Protein 1WU4 (pdb70)

Secondary structure (DSSP, 8-state):
--HHHH-----HHHHTT--HHHHHHHHHHHHHHHHSS----EEEETTTEEEE-BTTTTBEEHHHHHHHHHHHHHTT-HHHHHHHHHHIIIIIB--SSTTBTBB-SEE-TTS-BS-S---HHHHHHHHHHHHHHHHHH---SSTT--HHHHHHHHHHHHHHTTSSSS---SB-TTT-PBPSSTT-SEE-GGG--HHHHHHHHHHS-GGGHHHHHHHHHHHHHHHHHHS-TTT----SSEETTSSB--TTS-SSBSGGGHHHHHHHHHHHHHH---HHHHHHHHHHHHHHTT--GGG-EEE-TTSPEEEEEPS-HHHHHHHHHHGGGG-TT-TTHHHHHHHHHTSPPP-STTHHHHHHHHHHHHHHHTT-------

InterPro domains:
  IPR002037 Glycoside hydrolase, family 8 [PF01270] (62-371)
  IPR002037 Glycoside hydrolase, family 8 [PR00735] (67-80)
  IPR002037 Glycoside hydrolase, family 8 [PR00735] (126-144)
  IPR002037 Glycoside hydrolase, family 8 [PR00735] (195-212)
  IPR002037 Glycoside hydrolase, family 8 [PR00735] (238-249)
  IPR002037 Glycoside hydrolase, family 8 [PR00735] (359-373)
  IPR008928 Six-hairpin glycosidase superfamily [SSF48208] (8-380)
  IPR012341 Six-hairpin glycosidase-like superfamily [G3DSA:1.50.10.10] (1-374)

B-factor: mean 16.23, std 8.78, range [7.13, 57.2]

Structure (mmCIF, N/CA/C/O backbone):
data_1WU4
#
_entry.id   1WU4
#
_cell.length_a   52.689
_cell.length_b   86.018
_cell.length_c   87.920
_cell.angle_alpha   90.00
_cell.angle_beta   90.00
_cell.angle_gamma   90.00
#
_symmetry.space_group_name_H-M   'P 21 21 21'
#
loop_
_entity.id
_entity.type
_entity.pdbx_description
1 polymer 'xylanase Y'
2 non-polymer 'NICKEL (II) ION'
3 non-polymer GLYCEROL
4 water water
#
loop_
_atom_site.group_PDB
_atom_site.id
_atom_site.type_symbol
_atom_site.label_atom_id
_atom_site.label_alt_id
_atom_site.label_comp_id
_atom_site.label_asym_id
_atom_site.label_entity_id
_atom_site.label_seq_id
_atom_site.pdbx_PDB_ins_code
_atom_site.Cartn_x
_atom_site.Cartn_y
_atom_site.Cartn_z
_atom_site.occupancy
_atom_site.B_iso_or_equiv
_atom_site.auth_seq_id
_atom_site.auth_comp_id
_atom_site.auth_asym_id
_atom_site.auth_atom_id
_atom_site.pdbx_PDB_model_num
ATOM 1 N N . GLU A 1 6 ? 21.133 61.426 32.387 1.00 33.09 6 GLU A N 1
ATOM 2 C CA . GLU A 1 6 ? 22.049 62.539 32.015 1.00 29.93 6 GLU A CA 1
ATOM 3 C C . GLU A 1 6 ? 23.506 62.090 32.088 1.00 27.45 6 GLU A C 1
ATOM 4 O O . GLU A 1 6 ? 23.865 61.234 32.897 1.00 27.00 6 GLU A O 1
ATOM 10 N N . GLY A 1 7 ? 24.340 62.678 31.237 1.00 22.90 7 GLY A N 1
ATOM 11 C CA . GLY A 1 7 ? 25.745 62.313 31.197 1.00 14.88 7 GLY A CA 1
ATOM 12 C C . GLY A 1 7 ? 26.600 62.801 32.351 1.00 14.72 7 GLY A C 1
ATOM 13 O O . GLY A 1 7 ? 26.207 63.687 33.113 1.00 14.29 7 GLY A O 1
ATOM 14 N N . ALA A 1 8 ? 27.788 62.213 32.469 1.00 12.72 8 ALA A N 1
ATOM 15 C CA . ALA A 1 8 ? 28.737 62.565 33.518 1.00 12.56 8 ALA A CA 1
ATOM 16 C C . ALA A 1 8 ? 29.176 64.024 33.424 1.00 11.50 8 ALA A C 1
ATOM 17 O O . ALA A 1 8 ? 29.592 64.617 34.417 1.00 12.01 8 ALA A O 1
ATOM 19 N N . PHE A 1 9 ? 29.097 64.599 32.228 1.00 11.38 9 PHE A N 1
ATOM 20 C CA . PHE A 1 9 ? 29.468 65.997 32.035 1.00 11.12 9 PHE A CA 1
ATOM 21 C C . PHE A 1 9 ? 28.640 66.863 32.984 1.00 12.13 9 PHE A C 1
ATOM 22 O O . PHE A 1 9 ? 29.114 67.877 33.499 1.00 14.29 9 PHE A O 1
ATOM 30 N N . TYR A 1 10 ? 27.398 66.443 33.209 1.00 13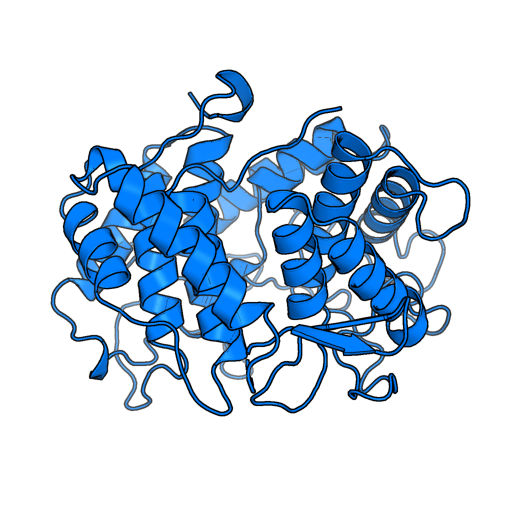.28 10 TYR A N 1
ATOM 31 C CA . TYR A 1 10 ? 26.468 67.170 34.070 1.00 15.64 10 TYR A CA 1
ATOM 32 C C . TYR A 1 10 ? 26.494 66.723 35.531 1.00 16.29 10 TYR A C 1
ATOM 33 O O . TYR A 1 10 ? 26.568 67.551 36.437 1.00 20.04 10 TYR A O 1
ATOM 42 N N . THR A 1 11 ? 26.433 65.414 35.754 1.00 14.36 11 THR A N 1
ATOM 43 C CA . THR A 1 11 ? 26.419 64.860 37.108 1.00 15.72 11 THR A CA 1
ATOM 44 C C . THR A 1 11 ? 27.787 64.805 37.777 1.00 17.57 11 THR A C 1
ATOM 45 O O . THR A 1 11 ? 27.884 64.797 39.005 1.00 20.01 11 THR A O 1
ATOM 49 N N . ARG A 1 12 ? 28.835 64.755 36.963 1.00 16.72 12 ARG A N 1
ATOM 50 C CA . ARG A 1 12 ? 30.204 64.671 37.455 1.00 15.79 12 ARG A CA 1
ATOM 51 C C . ARG A 1 12 ? 30.445 63.330 38.149 1.00 18.16 12 ARG A C 1
ATOM 52 O O . ARG A 1 12 ? 31.393 63.174 38.919 1.00 19.44 12 ARG A O 1
ATOM 60 N N . GLU A 1 13 ? 29.568 62.369 37.869 1.00 16.04 13 GLU A N 1
ATOM 61 C CA . GLU A 1 13 ? 29.678 61.018 38.410 1.00 16.16 13 GLU A CA 1
ATOM 62 C C . GLU A 1 13 ? 29.768 60.061 37.223 1.00 16.77 13 GLU A C 1
ATOM 63 O O . GLU A 1 13 ? 28.931 60.096 36.318 1.00 20.08 13 GLU A O 1
ATOM 69 N N . TYR A 1 14 ? 30.791 59.213 37.229 1.00 12.56 14 TYR A N 1
ATOM 70 C CA . TYR A 1 14 ? 31.018 58.273 36.139 1.00 11.66 14 TYR A CA 1
ATOM 71 C C . TYR A 1 14 ? 30.589 56.863 36.495 1.00 13.93 14 TYR A C 1
ATOM 72 O O . TYR A 1 14 ? 30.894 56.358 37.573 1.00 16.37 14 TYR A O 1
ATOM 81 N N . ARG A 1 15 ? 29.881 56.225 35.572 1.00 12.19 15 ARG A N 1
ATOM 82 C CA . ARG A 1 15 ? 29.392 54.876 35.796 1.00 13.48 15 ARG A CA 1
ATOM 83 C C . ARG A 1 15 ? 30.508 53.843 35.791 1.00 14.33 15 ARG A C 1
ATOM 84 O O . ARG A 1 15 ? 31.346 53.822 34.890 1.00 14.50 15 ARG A O 1
ATOM 92 N N . ASN A 1 16 ? 30.519 53.000 36.817 1.00 12.24 16 ASN A N 1
ATOM 93 C CA . ASN A 1 16 ? 31.487 51.917 36.922 1.00 11.44 16 ASN A CA 1
ATOM 94 C C . ASN A 1 16 ? 30.651 50.720 36.485 1.00 11.54 16 ASN A C 1
ATOM 95 O O . ASN A 1 16 ? 30.021 50.050 37.311 1.00 13.01 16 ASN A O 1
ATOM 100 N N . LEU A 1 17 ? 30.625 50.466 35.183 1.00 11.51 17 LEU A N 1
ATOM 101 C CA . LEU A 1 17 ? 29.820 49.378 34.659 1.00 11.80 17 LEU A CA 1
ATOM 102 C C . LEU A 1 17 ? 30.290 48.016 35.145 1.00 10.72 17 LEU A C 1
ATOM 103 O O . LEU A 1 17 ? 29.476 47.120 35.342 1.00 12.51 17 LEU A O 1
ATOM 108 N N . PHE A 1 18 ? 31.596 47.846 35.340 1.00 10.07 18 PHE A N 1
ATOM 109 C CA . PHE A 1 18 ? 32.091 46.569 35.847 1.00 9.98 18 PHE A CA 1
ATOM 110 C C . PHE A 1 18 ? 31.411 46.287 37.188 1.00 12.18 18 PHE A C 1
ATOM 111 O O . PHE A 1 18 ? 30.926 45.181 37.437 1.00 11.89 18 PHE A O 1
ATOM 119 N N . LYS A 1 19 ? 31.392 47.294 38.055 1.00 11.92 19 LYS A N 1
ATOM 120 C CA . LYS A 1 19 ? 30.797 47.151 39.379 1.00 11.94 19 LYS A CA 1
ATOM 121 C C . LYS A 1 19 ? 29.301 46.877 39.299 1.00 13.77 19 LYS A C 1
ATOM 122 O O . LYS A 1 19 ? 28.779 46.020 40.015 1.00 14.27 19 LYS A O 1
ATOM 128 N N . GLU A 1 20 ? 28.611 47.602 38.426 1.00 13.14 20 GLU A N 1
ATOM 129 C CA . GLU A 1 20 ? 27.177 47.416 38.276 1.00 13.70 20 GLU A CA 1
ATOM 130 C C . GLU A 1 20 ? 26.855 46.022 37.746 1.00 16.06 20 GLU A C 1
ATOM 131 O O . GLU A 1 20 ? 25.762 45.499 37.981 1.00 18.39 20 GLU A O 1
ATOM 137 N N . PHE A 1 21 ? 27.811 45.413 37.050 1.00 12.25 21 PHE A N 1
ATOM 138 C CA . PHE A 1 21 ? 27.622 44.074 36.507 1.00 13.12 21 PHE A CA 1
ATOM 139 C C . PHE A 1 21 ? 28.135 42.957 37.420 1.00 13.58 21 PHE A C 1
ATOM 140 O O . PHE A 1 21 ? 28.276 41.812 36.988 1.00 18.16 21 PHE A O 1
ATOM 148 N N . GLY A 1 22 ? 28.433 43.289 38.673 1.00 13.83 22 GLY A N 1
ATOM 149 C CA . GLY A 1 22 ? 28.861 42.263 39.610 1.00 13.24 22 GLY A CA 1
ATOM 150 C C . GLY A 1 22 ? 30.312 42.133 40.031 1.00 16.19 22 GLY A C 1
ATOM 151 O O . GLY A 1 22 ? 30.605 41.405 40.979 1.00 17.43 22 GLY A O 1
ATOM 152 N N . TYR A 1 23 ? 31.225 42.811 39.346 1.00 13.21 23 TYR A N 1
ATOM 153 C CA . TYR A 1 23 ? 32.639 42.734 39.703 1.00 11.98 23 TYR A CA 1
ATOM 154 C C . TYR A 1 23 ? 32.903 43.565 40.957 1.00 12.23 23 TYR A C 1
ATOM 155 O O . TYR A 1 23 ? 32.306 44.624 41.144 1.00 13.91 23 TYR A O 1
ATOM 164 N N . SER A 1 24 ? 33.787 43.082 41.826 1.00 12.24 24 SER A N 1
ATOM 165 C CA . SER A 1 24 ? 34.079 43.802 43.064 1.00 12.37 24 SER A CA 1
ATOM 166 C C . SER A 1 24 ? 34.991 45.002 42.838 1.00 14.76 24 SER A C 1
ATOM 167 O O . SER A 1 24 ? 35.829 44.997 41.934 1.00 12.35 24 SER A O 1
ATOM 170 N N . GLU A 1 25 ? 34.827 46.027 43.668 1.00 16.52 25 GLU A N 1
ATOM 171 C CA . GLU 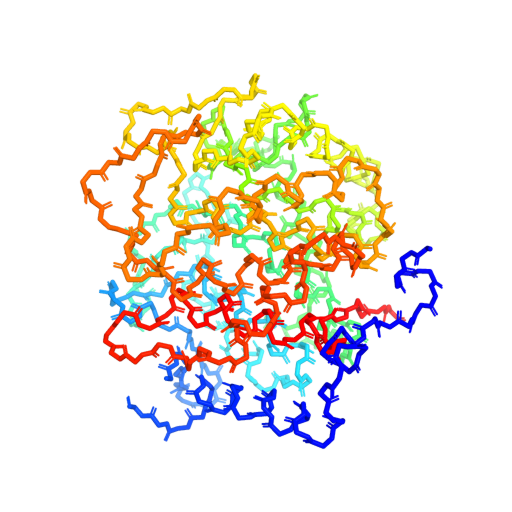A 1 25 ? 35.636 47.234 43.556 1.00 15.17 25 GLU A CA 1
ATOM 172 C C . GLU A 1 25 ? 37.123 46.910 43.635 1.00 13.39 25 GLU A C 1
ATOM 173 O O . GLU A 1 25 ? 37.926 47.456 42.880 1.00 13.43 25 GLU A O 1
ATOM 179 N N . ALA A 1 26 ? 37.486 46.022 44.555 1.00 12.01 26 ALA A N 1
ATOM 180 C CA . ALA A 1 26 ? 38.882 45.641 44.737 1.00 10.23 26 ALA A CA 1
ATOM 181 C C . ALA A 1 26 ? 39.479 45.005 43.485 1.00 11.84 26 ALA A C 1
ATOM 182 O O . ALA A 1 26 ? 40.580 45.367 43.063 1.00 13.32 26 ALA A O 1
ATOM 184 N N . GLU A 1 27 ? 38.762 44.057 42.891 1.00 11.51 27 GLU A N 1
ATOM 185 C CA . GLU A 1 27 ? 39.264 43.397 41.694 1.00 10.79 27 GLU A CA 1
ATOM 186 C C . GLU A 1 27 ? 39.305 44.339 40.494 1.00 11.18 27 GLU A C 1
ATOM 187 O O . GLU A 1 27 ? 40.183 44.222 39.639 1.00 11.18 27 GLU A O 1
ATOM 193 N N . ILE A 1 28 ? 38.363 45.277 40.433 1.00 9.73 28 ILE A N 1
ATOM 194 C CA . ILE A 1 28 ? 38.335 46.247 39.344 1.00 10.63 28 ILE A CA 1
ATOM 195 C C . ILE A 1 28 ? 39.559 47.156 39.473 1.00 10.17 28 ILE A C 1
ATOM 196 O O . ILE A 1 28 ? 40.271 47.390 38.495 1.00 10.93 28 ILE A O 1
ATOM 201 N N . GLN A 1 29 ? 39.804 47.662 40.679 1.00 10.79 29 GLN A N 1
ATOM 202 C CA . GLN A 1 29 ? 40.957 48.530 40.913 1.00 12.14 29 GLN A CA 1
ATOM 203 C C . GLN A 1 29 ? 42.241 47.811 40.516 1.00 12.79 29 GLN A C 1
ATOM 204 O O . GLN A 1 29 ? 43.106 48.376 39.849 1.00 12.50 29 GLN A O 1
ATOM 210 N N . GLU A 1 30 ? 42.357 46.558 40.935 1.00 10.54 30 GLU A N 1
ATOM 211 C CA . GLU A 1 30 ? 43.533 45.753 40.638 1.00 10.34 30 GLU A CA 1
ATOM 212 C C . GLU A 1 30 ? 43.717 45.526 39.138 1.00 11.75 30 GLU A C 1
ATOM 213 O O . GLU A 1 30 ? 44.825 45.634 38.614 1.00 11.43 30 GLU A O 1
ATOM 219 N N . ARG A 1 31 ? 42.622 45.218 38.452 1.00 10.26 31 ARG A N 1
ATOM 220 C CA . ARG A 1 31 ? 42.662 44.950 37.023 1.00 10.17 31 ARG A CA 1
ATOM 221 C C . ARG A 1 31 ? 43.046 46.185 36.209 1.00 11.06 31 ARG A C 1
ATOM 222 O O . ARG A 1 31 ? 43.822 46.090 35.257 1.00 11.52 31 ARG A O 1
ATOM 230 N N . VAL A 1 32 ? 42.504 47.340 36.581 1.00 10.39 32 VAL A N 1
ATOM 231 C CA . VAL A 1 32 ? 42.823 48.576 35.875 1.00 10.39 32 VAL A CA 1
ATOM 232 C C . VAL A 1 32 ? 44.309 48.890 36.046 1.00 11.65 32 VAL A C 1
ATOM 233 O O . VAL A 1 32 ? 45.005 49.190 35.075 1.00 11.23 32 VAL A O 1
ATOM 237 N N . LYS A 1 33 ? 44.796 48.813 37.281 1.00 11.40 33 LYS A N 1
ATOM 238 C CA . LYS A 1 33 ? 46.201 49.091 37.551 1.00 10.10 33 LYS A CA 1
ATOM 239 C C . LYS A 1 33 ? 47.106 48.109 36.815 1.00 11.87 33 LYS A C 1
ATOM 240 O O . LYS A 1 33 ? 48.110 48.507 36.222 1.00 12.16 33 LYS A O 1
ATOM 246 N N . ASP A 1 34 ? 46.754 46.826 36.849 1.00 11.03 34 ASP A N 1
ATOM 247 C CA . ASP A 1 34 ? 47.560 45.815 36.176 1.00 11.21 34 ASP A CA 1
ATOM 248 C C . ASP A 1 34 ? 47.631 46.066 34.672 1.00 10.94 34 ASP A C 1
ATOM 249 O O . ASP A 1 34 ? 48.685 45.897 34.059 1.00 11.59 34 ASP A O 1
ATOM 254 N N . THR A 1 35 ? 46.513 46.471 34.079 1.00 10.21 35 THR A N 1
ATOM 255 C CA . THR A 1 35 ? 46.486 46.752 32.648 1.00 10.51 35 THR A CA 1
ATOM 256 C C . THR A 1 35 ? 47.444 47.901 32.343 1.00 11.68 35 THR A C 1
ATOM 257 O O . THR A 1 35 ? 48.249 47.821 31.415 1.00 11.50 35 THR A O 1
ATOM 261 N N . TRP A 1 36 ? 47.357 48.965 33.136 1.00 10.25 36 TRP A N 1
ATOM 262 C CA . TRP A 1 36 ? 48.232 50.117 32.964 1.00 10.84 36 TRP A CA 1
ATOM 263 C C . TRP A 1 36 ? 49.698 49.711 33.085 1.00 11.16 36 TRP A C 1
ATOM 264 O O . TRP A 1 36 ? 50.519 50.077 32.241 1.00 11.89 36 TRP A O 1
ATOM 275 N N . GLU A 1 37 ? 50.023 48.953 34.129 1.00 11.80 37 GLU A N 1
ATOM 276 C CA . GLU A 1 37 ? 51.399 48.516 34.355 1.00 11.71 37 GLU A CA 1
ATOM 277 C C . GLU A 1 37 ? 51.962 47.650 33.234 1.00 11.42 37 GLU A C 1
ATOM 278 O O . GLU A 1 37 ? 53.140 47.757 32.894 1.00 15.03 37 GLU A O 1
ATOM 284 N N . GLN A 1 38 ? 51.136 46.786 32.660 1.00 11.21 38 GLN A N 1
ATOM 285 C CA . GLN A 1 38 ? 51.615 45.939 31.578 1.00 12.52 38 GLN A CA 1
ATOM 286 C C . GLN A 1 38 ? 52.001 46.770 30.359 1.00 14.91 38 GLN A C 1
ATOM 287 O O . GLN A 1 38 ? 52.950 46.438 29.650 1.00 17.25 38 GLN A O 1
ATOM 293 N N . LEU A 1 39 ? 51.273 47.860 30.132 1.00 11.01 39 LEU A N 1
ATOM 294 C CA . LEU A 1 39 ? 51.519 48.727 28.986 1.00 11.36 39 LEU A CA 1
ATOM 295 C C . LEU A 1 39 ? 52.564 49.813 29.202 1.00 12.48 39 LEU A C 1
ATOM 296 O O . LEU A 1 39 ? 53.330 50.131 28.292 1.00 13.05 39 LEU A O 1
ATOM 301 N N . PHE A 1 40 ? 52.597 50.378 30.404 1.00 11.42 40 PHE A N 1
ATOM 302 C CA . PHE A 1 40 ? 53.521 51.465 30.712 1.00 11.16 40 PHE A CA 1
ATOM 303 C C . PHE A 1 40 ? 54.659 51.116 31.664 1.00 16.29 40 PHE A C 1
ATOM 304 O O . PHE A 1 40 ? 55.500 51.964 31.961 1.00 20.08 40 PHE A O 1
ATOM 312 N N . GLY A 1 41 ? 54.688 49.874 32.138 1.00 15.25 41 GLY A N 1
ATOM 313 C CA . GLY A 1 41 ? 55.745 49.455 33.045 1.00 19.91 41 GLY A CA 1
ATOM 314 C C . GLY A 1 41 ? 56.995 49.041 32.290 1.00 27.03 41 GLY A C 1
ATOM 315 O O . GLY A 1 41 ? 57.016 49.069 31.062 1.00 29.82 41 GLY A O 1
ATOM 316 N N . ASP A 1 42 ? 58.037 48.647 33.013 1.00 30.54 42 ASP A N 1
ATOM 317 C CA . ASP A 1 42 ? 59.280 48.241 32.371 1.00 34.69 42 ASP A CA 1
ATOM 318 C C . ASP A 1 42 ? 59.341 46.735 32.167 1.00 36.06 42 ASP A C 1
ATOM 319 O O . ASP A 1 42 ? 60.109 46.039 32.833 1.00 39.14 42 ASP A O 1
ATOM 324 N N . ASN A 1 43 ? 58.526 46.235 31.246 1.00 37.49 43 ASN A N 1
ATOM 325 C CA . ASN A 1 43 ? 58.500 44.810 30.955 1.00 36.73 43 ASN A CA 1
ATOM 326 C C . ASN A 1 43 ? 58.348 44.523 29.463 1.00 37.71 43 ASN A C 1
ATOM 327 O O . ASN A 1 43 ? 57.242 44.559 28.924 1.00 39.49 43 ASN A O 1
ATOM 332 N N . PRO A 1 44 ? 59.462 44.220 28.781 1.00 38.46 44 PRO A N 1
ATOM 333 C CA . PRO A 1 44 ? 59.460 43.919 27.349 1.00 35.66 44 PRO A CA 1
ATOM 334 C C . PRO A 1 44 ? 58.807 42.575 27.067 1.00 35.50 44 PRO A C 1
ATOM 335 O O . PRO A 1 44 ? 58.088 42.471 26.055 1.00 41.67 44 PRO A O 1
ATOM 339 N N . LYS A 1 47 ? 53.815 45.642 26.795 1.00 13.98 47 LYS A N 1
ATOM 340 C CA . LYS A 1 47 ? 54.441 46.986 27.013 1.00 24.52 47 LYS A CA 1
ATOM 341 C C . LYS A 1 47 ? 54.533 47.743 25.694 1.00 26.07 47 LYS A C 1
ATOM 342 O O . LYS A 1 47 ? 55.095 47.239 24.722 1.00 28.67 47 LYS A O 1
ATOM 348 N N . ILE A 1 48 ? 53.994 48.958 25.672 1.00 19.69 48 ILE A N 1
ATOM 349 C CA . ILE A 1 48 ? 54.003 49.766 24.459 1.00 17.85 48 ILE A CA 1
ATOM 350 C C . ILE A 1 48 ? 54.624 51.151 24.645 1.00 16.43 48 ILE A C 1
ATOM 351 O O . ILE A 1 48 ? 54.832 51.874 23.672 1.00 14.89 48 ILE A O 1
ATOM 356 N N . TYR A 1 49 ? 54.912 51.521 25.889 1.00 14.98 49 TYR A N 1
ATOM 357 C CA . TYR A 1 49 ? 55.507 52.820 26.191 1.00 14.50 49 TYR A CA 1
ATOM 358 C C . TYR A 1 49 ? 56.996 52.673 26.481 1.00 17.12 49 TYR A C 1
ATOM 359 O O . TYR A 1 49 ? 57.398 51.841 27.294 1.00 18.37 49 TYR A O 1
ATOM 368 N N . TYR A 1 50 ? 57.806 53.496 25.822 1.00 15.63 50 TYR A N 1
ATOM 369 C CA . TYR A 1 50 ? 59.256 53.460 25.992 1.00 16.32 50 TYR A CA 1
ATOM 370 C C . TYR A 1 50 ? 59.808 54.813 26.417 1.00 19.03 50 TYR A C 1
ATOM 371 O O . TYR A 1 50 ? 59.504 55.845 25.817 1.00 17.56 50 TYR A O 1
ATOM 380 N N . GLU A 1 51 ? 60.628 54.798 27.459 1.00 20.02 51 GLU A N 1
ATOM 381 C CA . GLU A 1 51 ? 61.223 56.017 27.979 1.00 23.29 51 GLU A CA 1
ATOM 382 C C . GLU A 1 51 ? 62.612 56.234 27.385 1.00 24.91 51 GLU A C 1
ATOM 383 O O . GLU A 1 51 ? 63.401 55.296 27.267 1.00 27.53 51 GLU A O 1
ATOM 389 N N . VAL A 1 52 ? 62.898 57.475 27.005 1.00 26.11 52 VAL A N 1
ATOM 390 C CA . VAL A 1 52 ? 64.189 57.827 26.425 1.00 27.27 52 VAL A CA 1
ATOM 391 C C . VAL A 1 52 ? 64.785 58.998 27.198 1.00 27.43 52 VAL A C 1
ATOM 392 O O . VAL A 1 52 ? 64.168 60.057 27.307 1.00 27.03 52 VAL A O 1
ATOM 396 N N . GLY A 1 53 ? 65.985 58.806 27.735 1.00 27.31 53 GLY A N 1
ATOM 397 C CA . GLY A 1 53 ? 66.619 59.865 28.497 1.00 28.78 53 GLY A CA 1
ATOM 398 C C . GLY A 1 53 ? 65.777 60.225 29.706 1.00 28.34 53 GLY A C 1
ATOM 399 O O . GLY A 1 53 ? 65.101 59.367 30.273 1.00 27.78 53 GLY A O 1
ATOM 400 N N . ASP A 1 54 ? 65.805 61.493 30.102 1.00 28.87 54 ASP A N 1
ATOM 401 C CA . ASP A 1 54 ? 65.030 61.935 31.255 1.00 30.18 54 ASP A CA 1
ATOM 402 C C . ASP A 1 54 ? 63.891 62.890 30.922 1.00 27.33 54 ASP A C 1
ATOM 403 O O . ASP A 1 54 ? 63.254 63.429 31.825 1.00 27.28 54 ASP A O 1
ATOM 408 N N . ASP A 1 55 ? 63.626 63.099 29.636 1.00 22.99 55 ASP A N 1
ATOM 409 C CA . ASP A 1 55 ? 62.550 64.002 29.243 1.00 22.70 55 ASP A CA 1
ATOM 410 C C . ASP A 1 55 ? 61.820 63.583 27.971 1.00 17.47 55 ASP A C 1
ATOM 411 O O . ASP A 1 55 ? 61.004 64.338 27.445 1.00 18.82 55 ASP A O 1
ATOM 416 N N . LEU A 1 56 ? 62.109 62.384 27.478 1.00 15.21 56 LEU A N 1
ATOM 417 C CA . LEU A 1 56 ? 61.462 61.893 26.267 1.00 15.86 56 LEU A CA 1
ATOM 418 C C . LEU A 1 56 ? 60.819 60.529 26.474 1.00 17.24 56 LEU A C 1
ATOM 419 O O . LEU A 1 56 ? 61.138 59.814 27.425 1.00 15.50 56 LEU A O 1
ATOM 424 N N . GLY A 1 57 ? 59.908 60.181 25.571 1.00 14.87 57 GLY A N 1
ATOM 425 C CA . GLY A 1 57 ? 59.222 58.907 25.644 1.00 14.41 57 GLY A CA 1
ATOM 426 C C . GLY A 1 57 ? 58.262 58.774 24.480 1.00 12.52 57 GLY A C 1
ATOM 427 O O . GLY A 1 57 ? 57.881 59.776 23.873 1.00 13.57 57 GLY A O 1
ATOM 428 N N . TYR A 1 58 ? 57.873 57.547 24.155 1.00 12.80 58 TYR A N 1
ATOM 429 C CA . TYR A 1 58 ? 56.953 57.335 23.049 1.00 12.86 58 TYR A CA 1
ATOM 430 C C . TYR A 1 58 ? 56.234 56.002 23.127 1.00 12.49 58 TYR A C 1
ATOM 431 O O . TYR A 1 58 ? 56.646 55.100 23.857 1.00 14.28 58 TYR A O 1
ATOM 440 N N . LEU A 1 59 ? 55.129 55.898 22.397 1.00 12.63 59 LEU A N 1
ATOM 441 C CA . LEU A 1 59 ? 54.397 54.646 22.323 1.00 11.60 59 LEU A CA 1
ATOM 442 C C . LEU A 1 59 ? 54.803 54.070 20.984 1.00 13.48 59 LEU A C 1
ATOM 443 O O . LEU A 1 59 ? 54.752 54.752 19.958 1.00 13.56 59 LEU A O 1
ATOM 448 N N . LEU A 1 60 ? 55.229 52.817 20.997 1.00 12.46 60 LEU A N 1
ATOM 449 C CA . LEU A 1 60 ? 55.679 52.168 19.782 1.00 13.55 60 LEU A CA 1
ATOM 450 C C . LEU A 1 60 ? 54.632 51.265 19.163 1.00 15.78 60 LEU A C 1
ATOM 451 O O . LEU A 1 60 ? 54.038 50.432 19.851 1.00 15.95 60 LEU A O 1
ATOM 456 N N . ASP A 1 61 ? 54.382 51.447 17.869 1.00 16.10 61 ASP A N 1
ATOM 457 C CA . ASP A 1 61 ? 53.458 50.565 17.180 1.00 17.92 61 ASP A CA 1
ATOM 458 C C . ASP A 1 61 ? 54.375 49.367 17.005 1.00 15.47 61 ASP A C 1
ATOM 459 O O . ASP A 1 61 ? 55.125 49.276 16.031 1.00 18.57 61 ASP A O 1
ATOM 464 N N . THR A 1 62 ? 54.339 48.473 17.983 1.00 18.37 62 THR A N 1
ATOM 465 C CA . THR A 1 62 ? 55.186 47.290 17.991 1.00 17.54 62 THR A CA 1
ATOM 466 C C . THR A 1 62 ? 55.168 46.476 16.701 1.00 20.49 62 THR A C 1
ATOM 467 O O . THR A 1 62 ? 56.176 45.876 16.326 1.00 20.67 62 THR A O 1
ATOM 471 N N . GLY A 1 63 ? 54.030 46.462 16.016 1.00 16.98 63 GLY A N 1
ATOM 472 C CA . GLY A 1 63 ? 53.925 45.695 14.788 1.00 20.24 63 GLY A CA 1
ATOM 473 C C . GLY A 1 63 ? 54.548 46.329 13.558 1.00 21.90 63 GLY A C 1
ATOM 474 O O . GLY A 1 63 ? 55.151 45.637 12.738 1.00 23.46 63 GLY A O 1
ATOM 475 N N . ASN A 1 64 ? 54.406 47.643 13.423 1.00 19.49 64 ASN A N 1
ATOM 476 C CA . ASN A 1 64 ? 54.950 48.351 12.270 1.00 22.19 64 ASN A CA 1
ATOM 477 C C . ASN A 1 64 ? 56.304 48.998 12.548 1.00 19.31 64 ASN A C 1
ATOM 478 O O . ASN A 1 64 ? 56.885 49.642 11.674 1.00 21.15 64 ASN A O 1
ATOM 483 N N . LEU A 1 65 ? 56.799 48.817 13.768 1.00 19.08 65 LEU A N 1
ATOM 484 C CA . LEU A 1 65 ? 58.085 49.368 14.176 1.00 17.78 65 LEU A CA 1
ATOM 485 C C . LEU A 1 65 ? 58.212 50.868 13.928 1.00 20.29 65 LEU A C 1
ATOM 486 O O . LEU A 1 65 ? 59.238 51.346 13.445 1.00 19.28 65 LEU A O 1
ATOM 491 N N . ASP A 1 66 ? 57.159 51.607 14.254 1.00 15.47 66 ASP A N 1
ATOM 492 C CA . ASP A 1 66 ? 57.179 53.051 14.094 1.00 13.61 66 ASP A CA 1
ATOM 493 C C . ASP A 1 66 ? 56.382 53.715 15.211 1.00 14.11 66 ASP A C 1
ATOM 494 O O . ASP A 1 66 ? 55.753 53.038 16.030 1.00 15.11 66 ASP A O 1
ATOM 499 N N . VAL A 1 67 ? 56.445 55.039 15.256 1.00 12.21 67 VAL A N 1
ATOM 500 C CA . VAL A 1 67 ? 55.742 55.825 16.263 1.00 13.58 67 VAL A CA 1
ATOM 501 C C . VAL A 1 67 ? 54.694 56.630 15.508 1.00 11.02 67 VAL A C 1
ATOM 502 O O . VAL A 1 67 ? 55.024 57.381 14.590 1.00 12.75 67 VAL A O 1
ATOM 506 N N . ARG A 1 68 ? 53.432 56.471 15.887 1.00 10.54 68 ARG A N 1
ATOM 507 C CA . ARG A 1 68 ? 52.347 57.161 15.204 1.00 12.01 68 ARG A CA 1
ATOM 508 C C . ARG A 1 68 ? 51.640 58.186 16.072 1.00 9.23 68 ARG A C 1
ATOM 509 O O . ARG A 1 68 ? 51.575 58.037 17.290 1.00 9.79 68 ARG A O 1
ATOM 517 N N . THR A 1 69 ? 51.115 59.236 15.444 1.00 10.36 69 THR A N 1
ATOM 518 C CA . THR A 1 69 ? 50.419 60.264 16.208 1.00 9.41 69 THR A CA 1
ATOM 519 C C . THR A 1 69 ? 49.203 59.667 16.909 1.00 10.22 69 THR A C 1
ATOM 520 O O . THR A 1 69 ? 48.798 60.141 17.964 1.00 10.57 69 THR A O 1
ATOM 524 N N . GLU A 1 70 ? 48.635 58.617 16.327 1.00 10.69 70 GLU A N 1
ATOM 525 C CA . GLU A 1 70 ? 47.500 57.933 16.942 1.00 11.25 70 GLU A CA 1
ATOM 526 C C . GLU A 1 70 ? 47.941 57.424 18.318 1.00 10.62 70 GLU A C 1
ATOM 527 O O . GLU A 1 70 ? 47.272 57.652 19.326 1.00 10.63 70 GLU A O 1
ATOM 533 N N . GLY A 1 71 ? 49.085 56.742 18.349 1.00 9.82 71 GLY A N 1
ATOM 534 C CA . GLY A 1 71 ? 49.602 56.196 19.593 1.00 10.28 71 GLY A CA 1
ATOM 535 C C . GLY A 1 71 ? 50.104 57.235 20.579 1.00 9.35 71 GLY A C 1
ATOM 536 O O . GLY A 1 71 ? 49.895 57.109 21.787 1.00 9.30 71 GLY A O 1
ATOM 537 N N . MET A 1 72 ? 50.781 58.260 20.074 1.00 8.86 72 MET A N 1
ATOM 538 C CA . MET A 1 72 ? 51.288 59.307 20.947 1.00 8.35 72 MET A CA 1
ATOM 539 C C . MET A 1 72 ? 50.128 60.070 21.584 1.00 8.48 72 MET A C 1
ATOM 540 O O . MET A 1 72 ? 50.153 60.351 22.783 1.00 8.32 72 MET A O 1
ATOM 545 N N . SER A 1 73 ? 49.110 60.399 20.789 1.00 9.17 73 SER A N 1
ATOM 546 C CA . SER A 1 73 ? 47.960 61.118 21.328 1.00 9.10 73 SER A CA 1
ATOM 547 C C . SER A 1 73 ? 47.198 60.223 22.311 1.00 8.27 73 SER A C 1
ATOM 548 O O . SER A 1 73 ? 46.708 60.697 23.336 1.00 7.60 73 SER A O 1
ATOM 551 N N . TYR A 1 74 ? 47.107 58.931 22.005 1.00 8.31 74 TYR A N 1
ATOM 552 C CA . TYR A 1 74 ? 46.447 57.990 22.908 1.00 7.89 74 TYR A CA 1
ATOM 553 C C . TYR A 1 74 ? 47.226 57.958 24.222 1.00 8.45 74 TYR A C 1
ATOM 554 O O . TYR A 1 74 ? 46.643 57.996 25.305 1.00 9.33 74 TYR A O 1
ATOM 563 N N . GLY A 1 75 ? 48.552 57.867 24.107 1.00 8.45 75 GLY A N 1
ATOM 564 C CA . GLY A 1 75 ? 49.410 57.815 25.279 1.00 9.65 75 GLY A CA 1
ATOM 565 C C . GLY A 1 75 ? 49.247 59.019 26.180 1.00 8.63 75 GLY A C 1
ATOM 566 O O . GLY A 1 75 ? 49.224 58.895 27.404 1.00 9.92 75 GLY A O 1
ATOM 567 N N . MET A 1 76 ? 49.148 60.196 25.575 1.00 8.77 76 MET A N 1
ATOM 568 C CA . MET A 1 76 ? 48.958 61.414 26.344 1.00 7.97 76 MET A CA 1
ATOM 569 C C . MET A 1 76 ? 47.597 61.377 27.039 1.00 9.18 76 MET A C 1
ATOM 570 O O . MET A 1 76 ? 47.484 61.745 28.204 1.00 9.08 76 MET A O 1
ATOM 575 N N . MET A 1 77 ? 46.566 60.916 26.337 1.00 9.12 77 MET A N 1
ATOM 576 C CA . MET A 1 77 ? 45.245 60.835 26.950 1.00 9.20 77 MET A CA 1
ATOM 577 C C . MET A 1 77 ? 45.273 59.852 28.123 1.00 8.71 77 MET A C 1
ATOM 578 O O . MET A 1 77 ? 44.714 60.123 29.186 1.00 9.41 77 MET A O 1
ATOM 583 N N . MET A 1 78 ? 45.925 58.711 27.929 1.00 8.28 78 MET A N 1
ATOM 584 C CA . MET A 1 78 ? 46.026 57.712 28.987 1.00 9.43 78 MET A CA 1
ATOM 585 C C . MET A 1 78 ? 46.768 58.286 30.191 1.00 9.94 78 MET A C 1
ATOM 586 O O . MET A 1 78 ? 46.336 58.131 31.337 1.00 10.42 78 MET A O 1
ATOM 591 N N . ALA A 1 79 ? 47.891 58.948 29.927 1.00 9.55 79 ALA A N 1
ATOM 592 C CA . ALA A 1 79 ? 48.696 59.531 30.993 1.00 11.30 79 ALA A CA 1
ATOM 593 C C . ALA A 1 79 ? 47.950 60.575 31.817 1.00 9.84 79 ALA A C 1
ATOM 594 O O . ALA A 1 79 ? 48.041 60.575 33.046 1.00 11.28 79 ALA A O 1
ATOM 596 N N . VAL A 1 80 ? 47.211 61.468 31.164 1.00 10.03 80 VAL A N 1
ATOM 597 C CA . VAL A 1 80 ? 46.490 62.476 31.929 1.00 9.97 80 VAL A CA 1
ATOM 598 C C . VAL A 1 80 ? 45.344 61.838 32.719 1.00 8.94 80 VAL A C 1
ATOM 599 O O . VAL A 1 80 ? 45.052 62.267 33.832 1.00 10.15 80 VAL A O 1
ATOM 603 N N . GLN A 1 81 ? 44.713 60.805 32.165 1.00 9.84 81 GLN A N 1
ATOM 604 C CA . GLN A 1 81 ? 43.640 60.122 32.887 1.00 9.68 81 GLN A CA 1
ATOM 605 C C . GLN A 1 81 ? 44.213 59.443 34.135 1.00 10.31 81 GLN A C 1
ATOM 606 O O . GLN A 1 81 ? 43.539 59.332 35.160 1.00 12.64 81 GLN A O 1
ATOM 612 N N . MET A 1 82 ? 45.466 59.001 34.040 1.00 10.14 82 MET A N 1
ATOM 613 C CA . MET A 1 82 ? 46.138 58.318 35.145 1.00 12.25 82 MET A CA 1
ATOM 614 C C . MET A 1 82 ? 46.916 59.263 36.060 1.00 12.06 82 MET A C 1
ATOM 615 O O . MET A 1 82 ? 47.585 58.823 36.998 1.00 13.71 82 MET A O 1
ATOM 620 N N . ASP A 1 83 ? 46.828 60.559 35.784 1.00 13.04 83 ASP A N 1
ATOM 621 C CA . ASP A 1 83 ? 47.522 61.566 36.577 1.00 10.65 83 ASP A CA 1
ATOM 622 C C . ASP A 1 83 ? 49.031 61.331 36.591 1.00 13.48 83 ASP A C 1
ATOM 623 O O . ASP A 1 83 ? 49.666 61.346 37.645 1.00 15.81 83 ASP A O 1
ATOM 628 N N . ARG A 1 84 ? 49.593 61.108 35.408 1.00 11.18 84 ARG A N 1
ATOM 629 C CA . ARG A 1 84 ? 51.027 60.889 35.268 1.00 10.34 84 ARG A CA 1
ATOM 630 C C . ARG A 1 84 ? 51.620 61.949 34.342 1.00 10.49 84 ARG A C 1
ATOM 631 O O . ARG A 1 84 ? 51.841 61.710 33.157 1.00 11.49 84 ARG A O 1
ATOM 639 N N . LYS A 1 85 ? 51.872 63.129 34.903 1.00 11.55 85 LYS A N 1
ATOM 640 C CA . LYS A 1 85 ? 52.426 64.255 34.159 1.00 10.20 85 LYS A CA 1
ATOM 641 C C . LYS A 1 85 ? 53.819 63.956 33.608 1.00 11.27 85 LYS A C 1
ATOM 642 O O . LYS A 1 85 ? 54.191 64.449 32.543 1.00 12.52 85 LYS A O 1
ATOM 648 N N . ASP A 1 86 ? 54.588 63.148 34.330 1.00 11.80 86 ASP A N 1
ATOM 649 C CA . ASP A 1 86 ? 55.930 62.804 33.881 1.00 13.86 86 ASP A CA 1
ATOM 650 C C . ASP A 1 86 ? 55.876 62.070 32.541 1.00 11.36 86 ASP A C 1
ATOM 651 O O . ASP A 1 86 ? 56.631 62.382 31.622 1.00 12.14 86 ASP A O 1
ATOM 656 N N . ILE A 1 87 ? 54.968 61.106 32.428 1.00 11.72 87 ILE A N 1
ATOM 657 C CA . ILE A 1 87 ? 54.814 60.345 31.192 1.00 11.36 87 ILE A CA 1
ATOM 658 C C . ILE A 1 87 ? 54.207 61.227 30.101 1.00 10.58 87 ILE A C 1
ATOM 659 O O . ILE A 1 87 ? 54.655 61.210 28.954 1.00 9.80 87 ILE A O 1
ATOM 664 N N . PHE A 1 88 ? 53.192 62.002 30.468 1.00 10.28 88 PHE A N 1
ATOM 665 C CA . PHE A 1 88 ? 52.531 62.899 29.528 1.00 11.04 88 PHE A CA 1
ATOM 666 C C . PHE A 1 88 ? 53.549 63.816 28.856 1.00 10.81 88 PHE A C 1
ATOM 667 O O . PHE A 1 88 ? 53.592 63.922 27.631 1.00 10.98 88 PHE A O 1
ATOM 675 N N . ASP A 1 89 ? 54.363 64.480 29.673 1.00 11.92 89 ASP A N 1
ATOM 676 C CA . ASP A 1 89 ? 55.372 65.408 29.170 1.00 11.79 89 ASP A CA 1
ATOM 677 C C . ASP A 1 89 ? 56.442 64.741 28.312 1.00 10.54 89 ASP A C 1
ATOM 678 O O . ASP A 1 89 ? 56.898 65.320 27.329 1.00 11.96 89 ASP A O 1
ATOM 683 N N . ARG A 1 90 ? 56.847 63.530 28.681 1.00 11.89 90 ARG A N 1
ATOM 684 C CA . ARG A 1 90 ? 57.849 62.816 27.900 1.00 12.56 90 ARG A CA 1
ATOM 685 C C . ARG A 1 90 ? 57.319 62.557 26.488 1.00 12.07 90 ARG A C 1
ATOM 686 O O . ARG A 1 90 ? 58.027 62.754 25.500 1.00 13.26 90 ARG A O 1
ATOM 694 N N . ILE A 1 91 ? 56.063 62.127 26.399 1.00 10.89 91 ILE A N 1
ATOM 695 C CA . ILE A 1 91 ? 55.440 61.836 25.111 1.00 11.11 91 ILE A CA 1
ATOM 696 C C . ILE A 1 91 ? 55.200 63.105 24.290 1.00 11.40 91 ILE A C 1
ATOM 697 O O . ILE A 1 91 ? 55.515 63.154 23.099 1.00 10.71 91 ILE A O 1
ATOM 702 N N . TRP A 1 92 ? 54.640 64.128 24.926 1.00 10.38 92 TRP A N 1
ATOM 703 C CA . TRP A 1 92 ? 54.359 65.384 24.240 1.00 9.30 92 TRP A CA 1
ATOM 704 C C . TRP A 1 92 ? 55.659 66.030 23.755 1.00 12.03 92 TRP A C 1
ATOM 705 O O . TRP A 1 92 ? 55.713 66.595 22.665 1.00 11.05 92 TRP A O 1
ATOM 716 N N . ASN A 1 93 ? 56.710 65.933 24.563 1.00 12.38 93 ASN A N 1
ATOM 717 C CA . ASN A 1 93 ? 57.997 66.503 24.189 1.00 13.15 93 ASN A CA 1
ATOM 718 C C . ASN A 1 93 ? 58.536 65.809 22.934 1.00 12.75 93 ASN A C 1
ATOM 719 O O . ASN A 1 93 ? 59.008 66.469 22.007 1.00 12.06 93 ASN A O 1
ATOM 724 N N . TRP A 1 94 ? 58.452 64.481 22.899 1.00 11.57 94 TRP A N 1
ATOM 725 C CA . TRP A 1 94 ? 58.925 63.716 21.747 1.00 10.72 94 TRP A CA 1
ATOM 726 C C . TRP A 1 94 ? 58.106 64.109 20.520 1.00 13.06 94 TRP A C 1
ATOM 727 O O . TRP A 1 94 ? 58.639 64.284 19.424 1.00 13.28 94 TRP A O 1
ATOM 738 N N . THR A 1 95 ? 56.798 64.238 20.722 1.00 12.26 95 THR A N 1
ATOM 739 C CA . THR A 1 95 ? 55.874 64.604 19.658 1.00 10.22 95 THR A CA 1
ATOM 740 C C . THR A 1 95 ? 56.220 65.952 19.031 1.00 10.15 95 THR A C 1
ATOM 741 O O . THR A 1 95 ? 56.303 66.076 17.808 1.00 10.62 95 THR A O 1
ATOM 745 N N . MET A 1 96 ? 56.414 66.963 19.868 1.00 10.88 96 MET A N 1
ATOM 746 C CA . MET A 1 96 ? 56.746 68.291 19.371 1.00 10.65 96 MET A CA 1
ATOM 747 C C . MET A 1 96 ? 58.127 68.348 18.730 1.00 12.96 96 MET A C 1
ATOM 748 O O . MET A 1 96 ? 58.337 69.059 17.749 1.00 13.77 96 MET A O 1
ATOM 753 N N . LYS A 1 97 ? 59.062 67.587 19.278 1.00 13.72 97 LYS A N 1
ATOM 754 C CA . LYS A 1 97 ? 60.422 67.574 18.765 1.00 12.72 97 LYS A CA 1
ATOM 755 C C . LYS A 1 97 ? 60.573 66.861 17.422 1.00 15.25 97 LYS A C 1
ATOM 756 O O . LYS A 1 97 ? 61.238 67.364 16.515 1.00 16.87 97 LYS A O 1
ATOM 762 N N . ASN A 1 98 ? 59.936 65.703 17.285 1.00 12.23 98 ASN A N 1
ATOM 763 C CA . ASN A 1 98 ? 60.067 64.898 16.075 1.00 12.21 98 ASN A CA 1
ATOM 764 C C . ASN A 1 98 ? 58.894 64.834 15.102 1.00 12.33 98 ASN A C 1
ATOM 765 O O . ASN A 1 98 ? 59.093 64.551 13.922 1.00 12.63 98 ASN A O 1
ATOM 770 N N . MET A 1 99 ? 57.681 65.089 15.577 1.00 11.03 99 MET A N 1
ATOM 771 C CA . MET A 1 99 ? 56.520 64.979 14.706 1.00 11.23 99 MET A CA 1
ATOM 772 C C . MET A 1 99 ? 55.926 66.289 14.202 1.00 10.73 99 MET A C 1
ATOM 773 O O . MET A 1 99 ? 55.419 66.343 13.083 1.00 10.73 99 MET A O 1
ATOM 778 N N . TYR A 1 100 ? 55.989 67.341 15.009 1.00 10.49 100 TYR A N 1
ATOM 779 C CA . TYR A 1 100 ? 55.431 68.625 14.593 1.00 10.21 100 TYR A CA 1
ATOM 780 C C . TYR A 1 100 ? 56.129 69.132 13.336 1.00 11.01 100 TYR A C 1
ATOM 781 O O . TYR A 1 100 ? 57.359 69.169 13.267 1.00 13.32 100 TYR A O 1
ATOM 790 N N . MET A 1 101 ? 55.339 69.529 12.345 1.00 9.76 101 MET A N 1
ATOM 791 C CA . MET A 1 101 ? 55.886 70.013 11.085 1.00 10.15 101 MET A CA 1
ATOM 792 C C . MET A 1 101 ? 55.897 71.528 10.952 1.00 10.59 101 MET A C 1
ATOM 793 O O . MET A 1 101 ? 54.873 72.187 11.109 1.00 12.76 101 MET A O 1
ATOM 798 N N . THR A 1 102 ? 57.069 72.074 10.647 1.00 12.10 102 THR A N 1
ATOM 799 C CA . THR A 1 102 ? 57.218 73.510 10.472 1.00 11.53 102 THR A CA 1
ATOM 800 C C . THR A 1 102 ? 57.282 73.869 8.992 1.00 11.55 102 THR A C 1
ATOM 801 O O . THR A 1 102 ? 57.193 75.040 8.632 1.00 15.95 102 THR A O 1
ATOM 805 N N . GLU A 1 103 ? 57.427 72.858 8.139 1.00 11.99 103 GLU A N 1
ATOM 806 C CA . GLU A 1 103 ? 57.535 73.086 6.701 1.00 12.29 103 GLU A CA 1
ATOM 807 C C . GLU A 1 103 ? 56.576 72.221 5.894 1.00 12.16 103 GLU A C 1
ATOM 808 O O . GLU A 1 103 ? 56.050 71.224 6.390 1.00 12.62 103 GLU A O 1
ATOM 814 N N . GLY A 1 104 ? 56.359 72.606 4.642 1.00 13.69 104 GLY A N 1
ATOM 815 C CA . GLY A 1 104 ? 55.477 71.841 3.782 1.00 13.74 104 GLY A CA 1
ATOM 816 C C . GLY A 1 104 ? 54.025 72.262 3.866 1.00 11.56 104 GLY A C 1
ATOM 817 O O . GLY A 1 104 ? 53.654 73.109 4.682 1.00 12.27 104 GLY A O 1
ATOM 818 N N . VAL A 1 105 ? 53.199 71.649 3.027 1.00 10.47 105 VAL A N 1
ATOM 819 C CA . VAL A 1 105 ? 51.780 71.972 2.974 1.00 10.46 105 VAL A CA 1
ATOM 820 C C . VAL A 1 105 ? 51.045 71.643 4.273 1.00 13.06 105 VAL A C 1
ATOM 821 O O . VAL A 1 105 ? 49.987 72.208 4.548 1.00 12.88 105 VAL A O 1
ATOM 825 N N . HIS A 1 106 ? 51.607 70.744 5.076 1.00 10.05 106 HIS A N 1
ATOM 826 C CA . HIS A 1 106 ? 50.978 70.366 6.336 1.00 11.13 106 HIS A CA 1
ATOM 827 C C . HIS A 1 106 ? 51.655 70.977 7.561 1.00 8.87 106 HIS A C 1
ATOM 828 O O . HIS A 1 106 ? 51.541 70.460 8.673 1.00 9.87 106 HIS A O 1
ATOM 835 N N . ALA A 1 107 ? 52.356 72.088 7.355 1.00 10.47 107 ALA A N 1
ATOM 836 C CA . ALA A 1 107 ? 53.009 72.777 8.461 1.00 11.34 107 ALA A CA 1
ATOM 837 C C . ALA A 1 107 ? 51.907 73.114 9.465 1.00 11.12 107 ALA A C 1
ATOM 838 O O . ALA A 1 107 ? 50.834 73.580 9.081 1.00 12.07 107 ALA A O 1
ATOM 840 N N . GLY A 1 108 ? 52.163 72.867 10.744 1.00 10.94 108 GLY A N 1
ATOM 841 C CA . GLY A 1 108 ? 51.159 73.142 11.758 1.00 10.89 108 GLY A CA 1
ATOM 842 C C . GLY A 1 108 ? 50.498 71.865 12.246 1.00 11.52 108 GLY A C 1
ATOM 843 O O . GLY A 1 108 ? 49.808 71.862 13.267 1.00 10.90 108 GLY A O 1
ATOM 844 N N . TYR A 1 109 ? 50.699 70.781 11.502 1.00 9.31 109 TYR A N 1
ATOM 845 C CA . TYR A 1 109 ? 50.152 69.477 11.861 1.00 9.90 109 TYR A CA 1
ATOM 846 C C . TYR A 1 109 ? 51.306 68.563 12.268 1.00 8.72 109 TYR A C 1
ATOM 847 O O . TYR A 1 109 ? 52.473 68.963 12.217 1.00 9.72 109 TYR A O 1
ATOM 856 N N . PHE A 1 110 ? 50.983 67.335 12.659 1.00 9.40 110 PHE A N 1
ATOM 857 C CA . PHE A 1 110 ? 51.994 66.377 13.101 1.00 8.81 110 PHE A CA 1
ATOM 858 C C . PHE A 1 110 ? 52.160 65.207 12.134 1.00 9.25 110 PHE A C 1
ATOM 859 O O . PHE A 1 110 ? 51.181 64.573 11.742 1.00 9.86 110 PHE A O 1
ATOM 867 N N . ALA A 1 111 ? 53.404 64.926 11.747 1.00 9.95 111 ALA A N 1
ATOM 868 C CA . ALA A 1 111 ? 53.690 63.818 10.836 1.00 10.33 111 ALA A CA 1
ATOM 869 C C . ALA A 1 111 ? 53.096 62.567 11.475 1.00 9.76 111 ALA A C 1
ATOM 870 O O . ALA A 1 111 ? 53.407 62.246 12.621 1.00 10.46 111 ALA A O 1
ATOM 872 N N . TRP A 1 112 ? 52.258 61.849 10.733 1.00 11.47 112 TRP A N 1
ATOM 873 C CA . TRP A 1 112 ? 51.576 60.689 11.298 1.00 9.65 112 TRP A CA 1
ATOM 874 C C . TRP A 1 112 ? 52.430 59.502 11.718 1.00 10.99 112 TRP A C 1
ATOM 875 O O . TRP A 1 112 ? 52.076 58.787 12.662 1.00 10.17 112 TRP A O 1
ATOM 886 N N . SER A 1 113 ? 53.547 59.295 11.029 1.00 12.03 113 SER A N 1
ATOM 887 C CA . SER A 1 113 ? 54.430 58.174 11.328 1.00 9.47 113 SER A CA 1
ATOM 888 C C . SER A 1 113 ? 55.898 58.569 11.333 1.00 11.17 113 SER A C 1
ATOM 889 O O . SER A 1 113 ? 56.384 59.188 10.388 1.00 12.81 113 SER A O 1
ATOM 892 N N . CYS A 1 114 ? 56.588 58.210 12.409 1.00 12.16 114 CYS A N 1
ATOM 893 C CA . CYS A 1 114 ? 58.012 58.488 12.557 1.00 10.29 114 CYS A CA 1
ATOM 894 C C . CYS A 1 114 ? 58.729 57.215 12.966 1.00 13.63 114 CYS A C 1
ATOM 895 O O . CYS A 1 114 ? 58.123 56.296 13.514 1.00 13.25 114 CYS A O 1
ATOM 898 N N . GLN A 1 115 ? 60.027 57.163 12.694 1.00 14.30 115 GLN A N 1
ATOM 899 C CA . GLN A 1 115 ? 60.825 56.016 13.092 1.00 16.03 115 GLN A CA 1
ATOM 900 C C . GLN A 1 115 ? 61.160 56.241 14.561 1.00 14.02 115 GLN A C 1
ATOM 901 O O . GLN A 1 115 ? 61.038 57.357 15.069 1.00 14.69 115 GLN A O 1
ATOM 907 N N . PRO A 1 116 ? 61.571 55.182 15.273 1.00 14.67 116 PRO A N 1
ATOM 908 C CA . PRO A 1 116 ? 61.907 55.344 16.688 1.00 16.64 116 PRO A CA 1
ATOM 909 C C . PRO A 1 116 ? 62.977 56.404 16.959 1.00 14.07 116 PRO A C 1
ATOM 910 O O . PRO A 1 116 ? 63.018 56.974 18.047 1.00 16.56 116 PRO A O 1
ATOM 914 N N . ASP A 1 117 ? 63.840 56.672 15.979 1.00 16.27 117 ASP A N 1
ATOM 915 C CA . ASP A 1 117 ? 64.882 57.676 16.176 1.00 16.08 117 ASP A CA 1
ATOM 916 C C . ASP A 1 117 ? 64.382 59.098 15.930 1.00 18.58 117 ASP A C 1
ATOM 917 O O . ASP A 1 117 ? 65.139 60.060 16.063 1.00 18.80 117 ASP A O 1
ATOM 922 N N . GLY A 1 118 ? 63.105 59.224 15.573 1.00 14.94 118 GLY A N 1
ATOM 923 C CA . GLY A 1 118 ? 62.526 60.537 15.337 1.00 15.05 118 GLY A CA 1
ATOM 924 C C . GLY A 1 118 ? 62.315 60.943 13.890 1.00 14.82 118 GLY A C 1
ATOM 925 O O . GLY A 1 118 ? 61.555 61.872 13.612 1.00 15.77 118 GLY A O 1
ATOM 926 N N . THR A 1 119 ? 62.976 60.255 12.965 1.00 14.67 119 THR A N 1
ATOM 927 C CA . THR A 1 119 ? 62.858 60.571 11.544 1.00 14.48 119 THR A CA 1
ATOM 928 C C . THR A 1 119 ? 61.420 60.423 11.050 1.00 13.46 119 THR A C 1
ATOM 929 O O . THR A 1 119 ? 60.764 59.422 11.325 1.00 16.73 119 THR A O 1
ATOM 933 N N . LYS A 1 120 ? 60.935 61.420 10.316 1.00 14.08 120 LYS A N 1
ATOM 934 C CA . LYS A 1 120 ? 59.574 61.379 9.790 1.00 13.34 120 LYS A CA 1
ATOM 935 C C . LYS A 1 120 ? 59.491 60.452 8.576 1.00 15.97 120 LYS A C 1
ATOM 936 O O . LYS A 1 120 ? 60.312 60.542 7.662 1.00 16.19 120 LYS A O 1
ATOM 942 N N . ASN A 1 121 ? 58.504 59.559 8.573 1.00 11.83 121 ASN A N 1
ATOM 943 C CA . ASN A 1 121 ? 58.313 58.635 7.459 1.00 13.02 121 ASN A CA 1
ATOM 944 C C . ASN A 1 121 ? 57.378 59.253 6.431 1.00 13.81 121 ASN A C 1
ATOM 945 O O . ASN A 1 121 ? 57.237 58.748 5.318 1.00 16.81 121 ASN A O 1
ATOM 950 N N . SER A 1 122 ? 56.745 60.353 6.817 1.00 12.51 122 SER A N 1
ATOM 951 C CA . SER A 1 122 ? 55.794 61.044 5.960 1.00 12.85 122 SER A CA 1
ATOM 952 C C . SER A 1 122 ? 55.588 62.457 6.491 1.00 10.97 122 SER A C 1
ATOM 953 O O . SER A 1 122 ? 55.887 62.732 7.649 1.00 12.72 122 SER A O 1
ATOM 956 N N . TRP A 1 123 ? 55.102 63.352 5.638 1.00 12.63 123 TRP A N 1
ATOM 957 C CA . TRP A 1 123 ? 54.816 64.716 6.062 1.00 10.16 123 TRP A CA 1
ATOM 958 C C . TRP A 1 123 ? 53.304 64.917 6.052 1.00 11.18 123 TRP A C 1
ATOM 959 O O . TRP A 1 123 ? 52.809 66.039 6.061 1.00 12.15 123 TRP A O 1
ATOM 970 N N . GLY A 1 124 ? 52.581 63.805 6.029 1.00 11.79 124 GLY A N 1
ATOM 971 C CA . GLY A 1 124 ? 51.130 63.863 6.053 1.00 11.09 124 GLY A CA 1
ATOM 972 C C . GLY A 1 124 ? 50.653 63.538 7.459 1.00 10.82 124 GLY A C 1
ATOM 973 O O . GLY A 1 124 ? 51.237 62.685 8.126 1.00 11.84 124 GLY A O 1
ATOM 974 N N . PRO A 1 125 ? 49.597 64.207 7.942 1.00 9.91 125 PRO A N 1
ATOM 975 C CA . PRO A 1 125 ? 49.054 63.976 9.285 1.00 9.39 125 PRO A CA 1
ATOM 976 C C . PRO A 1 125 ? 47.863 63.020 9.313 1.00 9.87 125 PRO A C 1
ATOM 977 O O . PRO A 1 125 ? 47.331 62.639 8.273 1.00 12.95 125 PRO A O 1
ATOM 981 N N . ALA A 1 126 ? 47.462 62.639 10.520 1.00 11.02 126 ALA A N 1
ATOM 982 C CA . ALA A 1 126 ? 46.315 61.760 10.730 1.00 11.43 126 ALA A CA 1
ATOM 983 C C . ALA A 1 126 ? 45.411 62.512 11.707 1.00 11.15 126 ALA A C 1
ATOM 984 O O . ALA A 1 126 ? 45.706 62.592 12.897 1.00 11.88 126 ALA A O 1
ATOM 986 N N . PRO A 1 127 ? 44.297 63.077 11.212 1.00 10.12 127 PRO A N 1
ATOM 987 C CA . PRO A 1 127 ? 43.347 63.839 12.030 1.00 8.94 127 PRO A CA 1
ATOM 988 C C . PRO A 1 127 ? 42.929 63.258 13.379 1.00 7.62 127 PRO A C 1
ATOM 989 O O . PRO A 1 127 ? 42.692 64.012 14.323 1.00 8.86 127 PRO A O 1
ATOM 993 N N . ASP A 1 128 ? 42.825 61.936 13.487 1.00 8.73 128 ASP A N 1
ATOM 994 C CA . ASP A 1 128 ? 42.431 61.368 14.772 1.00 9.94 128 ASP A CA 1
ATOM 995 C C . ASP A 1 128 ? 43.511 61.592 15.828 1.00 9.51 128 ASP A C 1
ATOM 996 O O . ASP A 1 128 ? 43.230 61.599 17.027 1.00 10.19 128 ASP A O 1
ATOM 1001 N N . GLY A 1 129 ? 44.747 61.795 15.380 1.00 8.65 129 GLY A N 1
ATOM 1002 C CA . GLY A 1 129 ? 45.822 62.078 16.313 1.00 9.00 129 GLY A CA 1
ATOM 1003 C C . GLY A 1 129 ? 45.652 63.499 16.829 1.00 7.66 129 GLY A C 1
ATOM 1004 O O . GLY A 1 129 ? 45.641 63.743 18.034 1.00 8.56 129 GLY A O 1
ATOM 1005 N N . GLU A 1 130 ? 45.499 64.446 15.909 1.00 8.33 130 GLU A N 1
ATOM 1006 C CA . GLU A 1 130 ? 45.325 65.843 16.292 1.00 8.23 130 GLU A CA 1
ATOM 1007 C C . GLU A 1 130 ? 44.192 66.064 17.295 1.00 7.76 130 GLU A C 1
ATOM 1008 O O . GLU A 1 130 ? 44.361 66.789 18.272 1.00 7.57 130 GLU A O 1
ATOM 1014 N N . GLU A 1 131 ? 43.033 65.454 17.069 1.00 8.94 131 GLU A N 1
ATOM 1015 C CA . GLU A 1 131 ? 41.932 65.677 17.995 1.00 8.94 131 GLU A CA 1
ATOM 1016 C C . GLU A 1 131 ? 42.196 65.104 19.385 1.00 8.92 131 GLU A C 1
ATOM 1017 O O . GLU A 1 131 ? 41.769 65.686 20.381 1.00 8.68 131 GLU A O 1
ATOM 1023 N N . TYR A 1 132 ? 42.905 63.979 19.467 1.00 8.25 132 TYR A N 1
ATOM 1024 C CA . TYR A 1 132 ? 43.236 63.420 20.776 1.00 7.53 132 TYR A CA 1
ATOM 1025 C C . TYR A 1 132 ? 44.304 64.299 21.437 1.00 8.31 132 TYR A C 1
ATOM 1026 O O . TYR A 1 132 ? 44.255 64.522 22.645 1.00 8.64 132 TYR A O 1
ATOM 1035 N N . PHE A 1 133 ? 45.262 64.804 20.655 1.00 7.73 133 PHE A N 1
ATOM 1036 C CA . PHE A 1 133 ? 46.290 65.685 21.222 1.00 9.56 133 PHE A CA 1
ATOM 1037 C C . PHE A 1 133 ? 45.607 66.883 21.879 1.00 7.90 133 PHE A C 1
ATOM 1038 O O . PHE A 1 133 ? 45.896 67.234 23.022 1.00 8.72 133 PHE A O 1
ATOM 1046 N N . ALA A 1 134 ? 44.697 67.511 21.140 1.00 8.04 134 ALA A N 1
ATOM 1047 C CA . ALA A 1 134 ? 43.997 68.687 21.636 1.00 8.57 134 ALA A CA 1
ATOM 1048 C C . ALA A 1 134 ? 43.247 68.449 22.938 1.00 7.52 134 ALA A C 1
ATOM 1049 O O . ALA A 1 134 ? 43.407 69.212 23.890 1.00 8.15 134 ALA A O 1
ATOM 1051 N N . LEU A 1 135 ? 42.432 67.398 23.005 1.00 8.09 135 LEU A N 1
ATOM 1052 C CA . LEU A 1 135 ? 41.700 67.172 24.244 1.00 8.31 135 LEU A CA 1
ATOM 1053 C C . LEU A 1 135 ? 42.627 66.776 25.388 1.00 8.21 135 LEU A C 1
ATOM 1054 O O . LEU A 1 135 ? 42.437 67.223 26.520 1.00 8.82 135 LEU A O 1
ATOM 1059 N N . ALA A 1 136 ? 43.631 65.950 25.100 1.00 8.62 136 ALA A N 1
ATOM 1060 C CA . ALA A 1 136 ? 44.575 65.531 26.133 1.00 9.68 136 ALA A CA 1
ATOM 1061 C C . ALA A 1 136 ? 45.285 66.758 26.706 1.00 8.34 136 ALA A C 1
ATOM 1062 O O . ALA A 1 136 ? 45.507 66.849 27.915 1.00 9.41 136 ALA A O 1
ATOM 1064 N N . LEU A 1 137 ? 45.635 67.698 25.834 1.00 7.94 137 LEU A N 1
ATOM 1065 C CA . LEU A 1 137 ? 46.298 68.925 26.264 1.00 8.50 137 LEU A CA 1
ATOM 1066 C C . LEU A 1 137 ? 45.367 69.783 27.125 1.00 9.20 137 LEU A C 1
ATOM 1067 O O . LEU A 1 137 ? 45.810 70.373 28.112 1.00 10.53 137 LEU A O 1
ATOM 1072 N N . PHE A 1 138 ? 44.085 69.867 26.766 1.00 9.78 138 PHE A N 1
ATOM 1073 C CA . PHE A 1 138 ? 43.149 70.639 27.583 1.00 10.52 138 PHE A CA 1
ATOM 1074 C C . PHE A 1 138 ? 43.058 69.979 28.958 1.00 8.99 138 PHE A C 1
ATOM 1075 O O . PHE A 1 138 ? 43.064 70.658 29.982 1.00 10.35 138 PHE A O 1
ATOM 1083 N N . PHE A 1 139 ? 42.965 68.651 28.982 1.00 8.90 139 PHE A N 1
ATOM 1084 C CA . PHE A 1 139 ? 42.883 67.937 30.253 1.00 8.62 139 PHE A CA 1
ATOM 1085 C C . PHE A 1 139 ? 44.147 68.160 31.086 1.00 8.30 139 PHE A C 1
ATOM 1086 O O . PHE A 1 139 ? 44.069 68.342 32.302 1.00 10.58 139 PHE A O 1
ATOM 1094 N N . ALA A 1 140 ? 45.307 68.152 30.432 1.00 9.79 140 ALA A N 1
ATOM 1095 C CA . ALA A 1 140 ? 46.571 68.370 31.130 1.00 11.02 140 ALA A CA 1
ATOM 1096 C C . ALA A 1 140 ? 46.573 69.760 31.765 1.00 11.17 140 ALA A C 1
ATOM 1097 O O . ALA A 1 140 ? 46.968 69.934 32.917 1.00 11.62 140 ALA A O 1
ATOM 1099 N N . SER A 1 141 ? 46.135 70.755 31.003 1.00 11.53 141 SER A N 1
ATOM 1100 C CA . SER A 1 141 ? 46.078 72.120 31.507 1.00 11.08 141 SER A CA 1
ATOM 1101 C C . SER A 1 141 ? 45.187 72.197 32.741 1.00 12.11 141 SER A C 1
ATOM 1102 O O . SER A 1 141 ? 45.529 72.840 33.734 1.00 12.91 141 SER A O 1
ATOM 1105 N N . HIS A 1 142 ? 44.040 71.532 32.673 1.00 12.33 142 HIS A N 1
ATOM 1106 C CA . HIS A 1 142 ? 43.084 71.553 33.770 1.00 12.51 142 HIS A CA 1
ATOM 1107 C C . HIS A 1 142 ? 43.538 70.806 35.021 1.00 12.99 142 HIS A C 1
ATOM 1108 O O . HIS A 1 142 ? 43.252 71.236 36.140 1.00 15.19 142 HIS A O 1
ATOM 1115 N N . ARG A 1 143 ? 44.256 69.701 34.846 1.00 12.11 143 ARG A N 1
ATOM 1116 C CA . ARG A 1 143 ? 44.726 68.939 35.998 1.00 11.53 143 ARG A CA 1
ATOM 1117 C C . ARG A 1 143 ? 46.002 69.496 36.614 1.00 13.10 143 ARG A C 1
ATOM 1118 O O . ARG A 1 143 ? 46.138 69.539 37.838 1.00 14.34 143 ARG A O 1
ATOM 1126 N N . TRP A 1 144 ? 46.929 69.929 35.767 1.00 14.11 144 TRP A N 1
ATOM 1127 C CA . TRP A 1 144 ? 48.228 70.399 36.241 1.00 12.79 144 TRP A CA 1
ATOM 1128 C C . TRP A 1 144 ? 48.567 71.869 36.043 1.00 16.89 144 TRP A C 1
ATOM 1129 O O . TRP A 1 144 ? 49.530 72.368 36.632 1.00 17.31 144 TRP A O 1
ATOM 1140 N N . GLY A 1 145 ? 47.791 72.561 35.218 1.00 14.55 145 GLY A N 1
ATOM 1141 C CA . GLY A 1 145 ? 48.066 73.960 34.956 1.00 15.17 145 GLY A CA 1
ATOM 1142 C C . GLY A 1 145 ? 49.083 74.090 33.837 1.00 14.00 145 GLY A C 1
ATOM 1143 O O . GLY A 1 145 ? 49.934 73.216 33.659 1.00 17.24 145 GLY A O 1
ATOM 1144 N N . ASP A 1 146 ? 48.992 75.174 33.076 1.00 15.16 146 ASP A N 1
ATOM 1145 C CA . ASP A 1 146 ? 49.910 75.415 31.971 1.00 18.06 146 ASP A CA 1
ATOM 1146 C C . ASP A 1 146 ? 51.333 75.662 32.451 1.00 20.01 146 ASP A C 1
ATOM 1147 O O . ASP A 1 146 ? 51.561 76.406 33.407 1.00 19.31 146 ASP A O 1
ATOM 1152 N N . GLY A 1 147 ? 52.282 75.025 31.774 1.00 20.53 147 GLY A N 1
ATOM 1153 C CA . GLY A 1 147 ? 53.679 75.182 32.118 1.00 26.67 147 GLY A CA 1
ATOM 1154 C C . GLY A 1 147 ? 54.220 76.487 31.575 1.00 29.23 147 GLY A C 1
ATOM 1155 O O . GLY A 1 147 ? 53.694 77.039 30.605 1.00 23.94 147 GLY A O 1
ATOM 1156 N N . ASP A 1 148 ? 55.280 76.974 32.205 1.00 32.61 148 ASP A N 1
ATOM 1157 C CA . ASP A 1 148 ? 55.911 78.223 31.814 1.00 34.92 148 ASP A CA 1
ATOM 1158 C C . ASP A 1 148 ? 56.666 78.090 30.495 1.00 32.62 148 ASP A C 1
ATOM 1159 O O . ASP A 1 148 ? 56.495 78.903 29.585 1.00 32.31 148 ASP A O 1
ATOM 1164 N N . GLU A 1 149 ? 57.500 77.061 30.390 1.00 28.42 149 GLU A N 1
ATOM 1165 C CA . GLU A 1 149 ? 58.278 76.858 29.177 1.00 26.51 149 GLU A CA 1
ATOM 1166 C C . GLU A 1 149 ? 57.556 75.994 28.153 1.00 22.33 149 GLU A C 1
ATOM 1167 O O . GLU A 1 149 ? 56.977 74.955 28.479 1.00 19.70 149 GLU A O 1
ATOM 1173 N N . GLN A 1 150 ? 57.593 76.445 26.906 1.00 16.82 150 GLN A N 1
ATOM 1174 C CA . GLN A 1 150 ? 56.956 75.732 25.812 1.00 16.20 150 GLN A CA 1
ATOM 1175 C C . GLN A 1 150 ? 57.731 74.451 25.525 1.00 18.56 150 GLN A C 1
ATOM 1176 O O . GLN A 1 150 ? 58.932 74.369 25.787 1.00 19.74 150 GLN A O 1
ATOM 1182 N N . PRO A 1 151 ? 57.060 73.433 24.966 1.00 15.16 151 PRO A N 1
ATOM 1183 C CA . PRO A 1 151 ? 55.643 73.396 24.585 1.00 15.45 151 PRO A CA 1
ATOM 1184 C C . PRO A 1 151 ? 54.706 72.935 25.700 1.00 13.17 151 PRO A C 1
ATOM 1185 O O . PRO A 1 151 ? 53.621 72.420 25.428 1.00 13.37 151 PRO A O 1
ATOM 1189 N N . PHE A 1 152 ? 55.107 73.132 26.948 1.00 12.32 152 PHE A N 1
ATOM 1190 C CA . PHE A 1 152 ? 54.291 72.685 28.065 1.00 12.04 152 PHE A CA 1
ATOM 1191 C C . PHE A 1 152 ? 53.187 73.645 28.497 1.00 12.85 152 PHE A C 1
ATOM 1192 O O . PHE A 1 152 ? 52.575 73.466 29.550 1.00 14.34 152 PHE A O 1
ATOM 1200 N N . ASN A 1 153 ? 52.934 74.660 27.673 1.00 13.43 153 ASN A N 1
ATOM 1201 C CA . ASN A 1 153 ? 51.855 75.609 27.931 1.00 10.50 153 ASN A CA 1
ATOM 1202 C C . ASN A 1 153 ? 50.659 74.958 27.231 1.00 11.33 153 ASN A C 1
ATOM 1203 O O . ASN A 1 153 ? 50.171 75.419 26.195 1.00 11.79 153 ASN A O 1
ATOM 1208 N N . TYR A 1 154 ? 50.218 73.858 27.838 1.00 12.87 154 TYR A N 1
ATOM 1209 C CA . TYR A 1 154 ? 49.142 73.003 27.336 1.00 9.91 154 TYR A CA 1
ATOM 1210 C C . TYR A 1 154 ? 47.924 73.623 26.660 1.00 11.12 154 TYR A C 1
ATOM 1211 O O . TYR A 1 154 ? 47.658 73.334 25.493 1.00 11.37 154 TYR A O 1
ATOM 1220 N N . SER A 1 155 ? 47.176 74.454 27.380 1.00 12.55 155 SER A N 1
ATOM 1221 C CA . SER A 1 155 ? 45.968 75.039 26.802 1.00 12.86 155 SER A CA 1
ATOM 1222 C C . SER A 1 155 ? 46.228 75.895 25.567 1.00 13.00 155 SER A C 1
ATOM 1223 O O . SER A 1 155 ? 45.415 75.907 24.642 1.00 12.30 155 SER A O 1
ATOM 1226 N N . GLU A 1 156 ? 47.351 76.610 25.543 1.00 10.93 156 GLU A N 1
ATOM 1227 C CA . GLU A 1 156 ? 47.676 77.437 24.385 1.00 11.41 156 GLU A CA 1
ATOM 1228 C C . GLU A 1 156 ? 47.992 76.540 23.194 1.00 9.88 156 GLU A C 1
ATOM 1229 O O . GLU A 1 156 ? 47.643 76.852 22.055 1.00 11.80 156 GLU A O 1
ATOM 1235 N N . GLN A 1 157 ? 48.665 75.425 23.463 1.00 10.81 157 GLN A N 1
ATOM 1236 C CA . GLN A 1 157 ? 49.013 74.479 22.412 1.00 10.09 157 GLN A CA 1
ATOM 1237 C C . GLN A 1 157 ? 47.735 73.888 21.818 1.00 10.93 157 GLN A C 1
ATOM 1238 O O . GLN A 1 157 ? 47.605 73.764 20.601 1.00 11.46 157 GLN A O 1
ATOM 1244 N N . ALA A 1 158 ? 46.794 73.535 22.690 1.00 11.78 158 ALA A N 1
ATOM 1245 C CA . ALA A 1 158 ? 45.527 72.954 22.259 1.00 10.98 158 ALA A CA 1
ATOM 1246 C C . ALA A 1 158 ? 44.726 73.916 21.391 1.00 9.05 158 ALA A C 1
ATOM 1247 O O . ALA A 1 158 ? 44.241 73.534 20.328 1.00 10.66 158 ALA A O 1
ATOM 1249 N N . ARG A 1 159 ? 44.588 75.160 21.841 1.00 10.43 159 ARG A N 1
ATOM 1250 C CA . ARG A 1 159 ? 43.826 76.149 21.081 1.00 9.88 159 ARG A CA 1
ATOM 1251 C C . ARG A 1 159 ? 44.493 76.475 19.754 1.00 10.33 159 ARG A C 1
ATOM 1252 O O . ARG A 1 159 ? 43.823 76.668 18.741 1.00 11.17 159 ARG A O 1
ATOM 1260 N N . LYS A 1 160 ? 45.820 76.527 19.761 1.00 11.02 160 LYS A N 1
ATOM 1261 C CA . LYS A 1 160 ? 46.580 76.818 18.553 1.00 12.20 160 LYS A CA 1
ATOM 1262 C C . LYS A 1 160 ? 46.355 75.709 17.526 1.00 10.09 160 LYS A C 1
ATOM 1263 O O . LYS A 1 160 ? 46.088 75.968 16.350 1.00 11.83 160 LYS A O 1
ATOM 1269 N N . LEU A 1 161 ? 46.465 74.465 17.981 1.00 9.60 161 LEU A N 1
ATOM 1270 C CA . LEU A 1 161 ? 46.284 73.324 17.096 1.00 9.31 161 LEU A CA 1
ATOM 1271 C C . LEU A 1 161 ? 44.878 73.289 16.506 1.00 8.44 161 LEU A C 1
ATOM 1272 O O . LEU A 1 161 ? 44.709 73.103 15.301 1.00 9.33 161 LEU A O 1
ATOM 1277 N N . LEU A 1 162 ? 43.868 73.475 17.348 1.00 8.94 162 LEU A N 1
ATOM 1278 C CA . LEU A 1 162 ? 42.502 73.451 16.848 1.00 7.75 162 LEU A CA 1
ATOM 1279 C C . LEU A 1 162 ? 42.231 74.618 15.903 1.00 9.71 162 LEU A C 1
ATOM 1280 O O . LEU A 1 162 ? 41.386 74.520 15.013 1.00 9.98 162 LEU A O 1
ATOM 1285 N N . HIS A 1 163 ? 42.948 75.722 16.086 1.00 10.14 163 HIS A N 1
ATOM 1286 C CA . HIS A 1 163 ? 42.780 76.858 15.188 1.00 9.26 163 HIS A CA 1
ATOM 1287 C C . HIS A 1 163 ? 43.210 76.408 13.790 1.00 12.25 163 HIS A C 1
ATOM 1288 O O . HIS A 1 163 ? 42.525 76.656 12.800 1.00 11.68 163 HIS A O 1
ATOM 1295 N N . THR A 1 164 ? 44.361 75.748 13.719 1.00 11.54 164 THR A N 1
ATOM 1296 C CA . THR A 1 164 ? 44.880 75.258 12.449 1.00 11.34 164 THR A CA 1
ATOM 1297 C C . THR A 1 164 ? 43.907 74.261 11.820 1.00 9.15 164 THR A C 1
ATOM 1298 O O . THR A 1 164 ? 43.608 74.337 10.629 1.00 10.59 164 THR A O 1
ATOM 1302 N N . CYS A 1 165 ? 43.412 73.330 12.631 1.00 9.58 165 CYS A N 1
ATOM 1303 C CA . CYS A 1 165 ? 42.478 72.314 12.153 1.00 8.98 165 CYS A CA 1
ATOM 1304 C C . CYS A 1 165 ? 41.248 72.894 11.465 1.00 10.04 165 CYS A C 1
ATOM 1305 O O . CYS A 1 165 ? 40.725 72.299 10.527 1.00 10.41 165 CYS A O 1
ATOM 1308 N N . VAL A 1 166 ? 40.795 74.053 11.930 1.00 10.85 166 VAL A N 1
ATOM 1309 C CA . VAL A 1 166 ? 39.610 74.683 11.360 1.00 10.78 166 VAL A CA 1
ATOM 1310 C C . VAL A 1 166 ? 39.894 75.731 10.286 1.00 13.04 166 VAL A C 1
ATOM 1311 O O . VAL A 1 166 ? 39.182 75.805 9.282 1.00 12.37 166 VAL A O 1
ATOM 1315 N N . HIS A 1 167 ? 40.948 76.517 10.486 1.00 11.74 167 HIS A N 1
ATOM 1316 C CA . HIS A 1 167 ? 41.272 77.614 9.578 1.00 11.89 167 HIS A CA 1
ATOM 1317 C C . HIS A 1 167 ? 42.405 77.461 8.573 1.00 13.54 167 HIS A C 1
ATOM 1318 O O . HIS A 1 167 ? 42.610 78.353 7.748 1.00 14.20 167 HIS A O 1
ATOM 1325 N N . ASN A 1 168 ? 43.140 76.356 8.624 1.00 13.15 168 ASN A N 1
ATOM 1326 C CA . ASN A 1 168 ? 44.252 76.172 7.693 1.00 13.65 168 ASN A CA 1
ATOM 1327 C C . ASN A 1 168 ? 43.789 76.350 6.249 1.00 14.66 168 ASN A C 1
ATOM 1328 O O . ASN A 1 168 ? 42.746 75.831 5.850 1.00 15.48 168 ASN A O 1
ATOM 1333 N N . GLY A 1 169 ? 44.571 77.090 5.469 1.00 19.85 169 GLY A N 1
ATOM 1334 C CA . GLY A 1 169 ? 44.220 77.319 4.079 1.00 23.51 169 GLY A CA 1
ATOM 1335 C C . GLY A 1 169 ? 43.771 78.742 3.811 1.00 28.61 169 GLY A C 1
ATOM 1336 O O . GLY A 1 169 ? 43.842 79.223 2.679 1.00 28.97 169 GLY A O 1
ATOM 1337 N N . GLU A 1 170 ? 43.303 79.419 4.853 1.00 29.18 170 GLU A N 1
ATOM 1338 C CA . GLU A 1 170 ? 42.845 80.796 4.718 1.00 33.07 170 GLU A CA 1
ATOM 1339 C C . GLU A 1 170 ? 44.025 81.730 4.481 1.00 36.34 170 GLU A C 1
ATOM 1340 O O . GLU A 1 170 ? 43.902 82.738 3.786 1.00 38.50 170 GLU A O 1
ATOM 1346 N N . GLY A 1 171 ? 45.172 81.382 5.057 1.00 37.41 171 GLY A N 1
ATOM 1347 C CA . GLY A 1 171 ? 46.359 82.200 4.894 1.00 39.65 171 GLY A CA 1
ATOM 1348 C C . GLY A 1 171 ? 47.550 81.417 4.374 1.00 39.73 171 GLY A C 1
ATOM 1349 O O . GLY A 1 171 ? 48.696 81.741 4.688 1.00 41.13 171 GLY A O 1
ATOM 1350 N N . GLY A 1 172 ? 47.282 80.386 3.577 1.00 38.58 172 GLY A N 1
ATOM 1351 C CA . GLY A 1 172 ? 48.355 79.574 3.029 1.00 36.59 172 GLY A CA 1
ATOM 1352 C C . GLY A 1 172 ? 47.851 78.471 2.115 1.00 35.02 172 GLY A C 1
ATOM 1353 O O . GLY A 1 172 ? 46.646 78.362 1.885 1.00 35.14 172 GLY A O 1
ATOM 1354 N N . PRO A 1 173 ? 48.752 77.636 1.572 1.00 32.54 173 PRO A N 1
ATOM 1355 C CA . PRO A 1 173 ? 48.373 76.538 0.678 1.00 30.16 173 PRO A CA 1
ATOM 1356 C C . PRO A 1 173 ? 47.839 75.322 1.431 1.00 25.75 173 PRO A C 1
ATOM 1357 O O . PRO A 1 173 ? 47.469 74.320 0.824 1.00 24.83 173 PRO A O 1
ATOM 1361 N N . GLY A 1 174 ? 47.802 75.420 2.756 1.00 22.51 174 GLY A N 1
ATOM 1362 C CA . GLY A 1 174 ? 47.321 74.315 3.564 1.00 15.67 174 GLY A CA 1
ATOM 1363 C C . GLY A 1 174 ? 45.823 74.094 3.481 1.00 16.98 174 GLY A C 1
ATOM 1364 O O . GLY A 1 174 ? 45.105 74.836 2.812 1.00 18.99 174 GLY A O 1
ATOM 1365 N N . HIS A 1 175 ? 45.352 73.055 4.160 1.00 13.59 175 HIS A N 1
ATOM 1366 C CA . HIS A 1 175 ? 43.932 72.730 4.172 1.00 15.79 175 HIS A CA 1
ATOM 1367 C C . HIS A 1 175 ? 43.502 72.353 5.583 1.00 13.55 175 HIS A C 1
ATOM 1368 O O . HIS A 1 175 ? 44.299 71.846 6.369 1.00 13.30 175 HIS A O 1
ATOM 1375 N N . PRO A 1 176 ? 42.228 72.597 5.921 1.00 11.67 176 PRO A N 1
ATOM 1376 C CA . PRO A 1 176 ? 41.720 72.269 7.255 1.00 10.38 176 PRO A CA 1
ATOM 1377 C C . PRO A 1 176 ? 41.460 70.771 7.403 1.00 9.46 176 PRO A C 1
ATOM 1378 O O . PRO A 1 176 ? 41.407 70.043 6.409 1.00 11.00 176 PRO A O 1
ATOM 1382 N N . MET A 1 177 ? 41.311 70.313 8.642 1.00 10.02 177 MET A N 1
ATOM 1383 C CA . MET A 1 177 ? 41.039 68.903 8.895 1.00 9.66 177 MET A CA 1
ATOM 1384 C C . MET A 1 177 ? 39.544 68.628 8.992 1.00 9.10 177 MET A C 1
ATOM 1385 O O . MET A 1 177 ? 39.125 67.479 9.113 1.00 10.84 177 MET A O 1
ATOM 1390 N N . TRP A 1 178 ? 38.755 69.697 8.951 1.00 10.02 178 TRP A N 1
ATOM 1391 C CA . TRP A 1 178 ? 37.298 69.604 8.981 1.00 8.61 178 TRP A CA 1
ATOM 1392 C C . TRP A 1 178 ? 36.789 70.341 7.758 1.00 9.81 178 TRP A C 1
ATOM 1393 O O . TRP A 1 178 ? 37.313 71.400 7.408 1.00 11.49 178 TRP A O 1
ATOM 1404 N N . ASN A 1 179 ? 35.784 69.781 7.096 1.00 10.40 179 ASN A N 1
ATOM 1405 C CA . ASN A 1 179 ? 35.205 70.461 5.950 1.00 11.50 179 ASN A CA 1
ATOM 1406 C C . ASN A 1 179 ? 34.356 71.559 6.585 1.00 11.54 179 ASN A C 1
ATOM 1407 O O . ASN A 1 179 ? 33.504 71.283 7.430 1.00 12.17 179 ASN A O 1
ATOM 1412 N N . ARG A 1 180 ? 34.605 72.803 6.194 1.00 12.33 180 ARG A N 1
ATOM 1413 C CA . ARG A 1 180 ? 33.891 73.942 6.763 1.00 15.22 180 ARG A CA 1
ATOM 1414 C C . ARG A 1 180 ? 32.397 73.995 6.463 1.00 15.71 180 ARG A C 1
ATOM 1415 O O . ARG A 1 180 ? 31.628 74.569 7.234 1.00 18.93 180 ARG A O 1
ATOM 1423 N N . ASP A 1 181 ? 31.985 73.391 5.353 1.00 13.22 181 ASP A N 1
ATOM 1424 C CA . ASP A 1 181 ? 30.580 73.403 4.972 1.00 16.28 181 ASP A CA 1
ATOM 1425 C C . ASP A 1 181 ? 29.734 72.357 5.689 1.00 15.31 181 ASP A C 1
ATOM 1426 O O . ASP A 1 181 ? 28.645 72.669 6.171 1.00 16.01 181 ASP A O 1
ATOM 1431 N N . ASN A 1 182 ? 30.221 71.121 5.764 1.00 13.43 182 ASN A N 1
ATOM 1432 C CA . ASN A 1 182 ? 29.451 70.075 6.431 1.00 12.94 182 ASN A CA 1
ATOM 1433 C C . ASN A 1 182 ? 29.873 69.804 7.874 1.00 11.87 182 ASN A C 1
ATOM 1434 O O . ASN A 1 182 ? 29.254 68.991 8.562 1.00 12.17 182 ASN A O 1
ATOM 1439 N N . LYS A 1 183 ? 30.919 70.493 8.328 1.00 11.38 183 LYS A N 1
ATOM 1440 C CA . LYS A 1 183 ? 31.424 70.358 9.696 1.00 11.32 183 LYS A CA 1
ATOM 1441 C C . LYS A 1 183 ? 31.895 68.954 10.065 1.00 9.89 183 LYS A C 1
ATOM 1442 O O . LYS A 1 183 ? 31.907 68.595 11.243 1.00 10.52 183 LYS A O 1
ATOM 1448 N N . LEU A 1 184 ? 32.291 68.169 9.068 1.00 10.61 184 LEU A N 1
ATOM 1449 C CA . LEU A 1 184 ? 32.754 66.805 9.311 1.00 10.54 184 LEU A CA 1
ATOM 1450 C C . LEU A 1 184 ? 34.271 66.689 9.249 1.00 9.49 184 LEU A C 1
ATOM 1451 O O . LEU A 1 184 ? 34.908 67.275 8.373 1.00 10.95 184 LEU A O 1
ATOM 1456 N N . ILE A 1 185 ? 34.844 65.923 10.174 1.00 8.30 185 ILE A N 1
ATOM 1457 C CA . ILE A 1 185 ? 36.287 65.712 10.179 1.00 8.17 185 ILE A CA 1
ATOM 1458 C C . ILE A 1 185 ? 36.617 64.896 8.925 1.00 8.57 185 ILE A C 1
ATOM 1459 O O . ILE A 1 185 ? 35.813 64.068 8.482 1.00 9.88 185 ILE A O 1
ATOM 1464 N N . LYS A 1 186 ? 37.789 65.143 8.348 1.00 9.12 186 LYS A N 1
ATOM 1465 C CA . LYS A 1 186 ? 38.215 64.448 7.134 1.00 9.71 186 LYS A CA 1
ATOM 1466 C C . LYS A 1 186 ? 39.176 63.309 7.449 1.00 9.12 186 LYS A C 1
ATOM 1467 O O . LYS A 1 186 ? 39.758 63.262 8.533 1.00 11.30 186 LYS A O 1
ATOM 1473 N N . PHE A 1 187 ? 39.344 62.396 6.494 1.00 9.89 187 PHE A N 1
ATOM 1474 C CA . PHE A 1 187 ? 40.283 61.292 6.666 1.00 9.69 187 PHE A CA 1
ATOM 1475 C C . PHE A 1 187 ? 41.686 61.904 6.734 1.00 9.89 187 PHE A C 1
ATOM 1476 O O . PHE A 1 187 ? 42.491 61.540 7.592 1.00 9.97 187 PHE A O 1
ATOM 1484 N N . ILE A 1 188 ? 41.972 62.812 5.802 1.00 10.25 188 ILE A N 1
ATOM 1485 C CA . ILE A 1 188 ? 43.231 63.559 5.776 1.00 10.27 188 ILE A CA 1
ATOM 1486 C C . ILE A 1 188 ? 42.880 64.929 5.197 1.00 12.04 188 ILE A C 1
ATOM 1487 O O . ILE A 1 188 ? 41.860 65.081 4.526 1.00 11.05 188 ILE A O 1
ATOM 1492 N N . PRO A 1 189 ? 43.711 65.948 5.456 1.00 10.17 189 PRO A N 1
ATOM 1493 C CA . PRO A 1 189 ? 43.456 67.306 4.965 1.00 11.39 189 PRO A CA 1
ATOM 1494 C C . PRO A 1 189 ? 43.140 67.528 3.489 1.00 12.10 189 PRO A C 1
ATOM 1495 O O . PRO A 1 189 ? 42.291 68.359 3.163 1.00 16.24 189 PRO A O 1
ATOM 1499 N N . GLU A 1 190 ? 43.805 66.794 2.602 1.00 13.70 190 GLU A N 1
ATOM 1500 C CA . GLU A 1 190 ? 43.602 66.993 1.170 1.00 15.56 190 GLU A CA 1
ATOM 1501 C C . GLU A 1 190 ? 42.543 66.164 0.452 1.00 15.40 190 GLU A C 1
ATOM 1502 O O . GLU A 1 190 ? 42.450 66.221 -0.772 1.00 19.06 190 GLU A O 1
ATOM 1508 N N . VAL A 1 191 ? 41.749 65.392 1.184 1.00 12.66 191 VAL A N 1
ATOM 1509 C CA . VAL A 1 191 ? 40.706 64.609 0.527 1.00 13.09 191 VAL A CA 1
ATOM 1510 C C . VAL A 1 191 ? 39.340 65.098 0.975 1.00 11.26 191 VAL A C 1
ATOM 1511 O O . VAL A 1 191 ? 39.231 65.878 1.921 1.00 13.33 191 VAL A O 1
ATOM 1515 N N . GLU A 1 192 ? 38.298 64.653 0.283 1.00 11.79 192 GLU A N 1
ATOM 1516 C CA . GLU A 1 192 ? 36.952 65.050 0.643 1.00 11.90 192 GLU A CA 1
ATOM 1517 C C . GLU A 1 192 ? 36.073 63.861 1.022 1.00 14.21 192 GLU A C 1
ATOM 1518 O O . GLU A 1 192 ? 34.992 63.662 0.469 1.00 14.48 192 GLU A O 1
ATOM 1524 N N . PHE A 1 193 ? 36.571 63.050 1.949 1.00 12.08 193 PHE A N 1
ATOM 1525 C CA . PHE A 1 193 ? 35.819 61.923 2.477 1.00 10.18 193 PHE A CA 1
ATOM 1526 C C . PHE A 1 193 ? 36.258 61.760 3.923 1.00 10.82 193 PHE A C 1
ATOM 1527 O O . PHE A 1 193 ? 37.195 62.435 4.370 1.00 10.42 193 PHE A O 1
ATOM 1535 N N . SER A 1 194 ? 35.587 60.887 4.662 1.00 9.79 194 SER A N 1
ATOM 1536 C CA . SER A 1 194 ? 35.886 60.742 6.076 1.00 8.39 194 SER A CA 1
ATOM 1537 C C . SER A 1 194 ? 36.200 59.322 6.530 1.00 8.44 194 SER A C 1
ATOM 1538 O O . SER A 1 194 ? 36.401 58.420 5.720 1.00 9.00 194 SER A O 1
ATOM 1541 N N . ASP A 1 195 ? 36.245 59.151 7.847 1.00 8.93 195 ASP A N 1
ATOM 1542 C CA . ASP A 1 195 ? 36.536 57.875 8.491 1.00 8.96 195 ASP A CA 1
ATOM 1543 C C . ASP A 1 195 ? 35.641 57.885 9.735 1.00 8.93 195 ASP A C 1
ATOM 1544 O O . ASP A 1 195 ? 35.900 58.621 10.686 1.00 9.12 195 ASP A O 1
ATOM 1549 N N . PRO A 1 196 ? 34.560 57.084 9.736 1.00 9.32 196 PRO A N 1
ATOM 1550 C CA . PRO A 1 196 ? 33.639 57.036 10.880 1.00 10.63 196 PRO A CA 1
ATOM 1551 C C . PRO A 1 196 ? 34.267 56.989 12.276 1.00 8.19 196 PRO A C 1
ATOM 1552 O O . PRO A 1 196 ? 33.822 57.699 13.182 1.00 8.80 196 PRO A O 1
ATOM 1556 N N . SER A 1 197 ? 35.303 56.171 12.442 1.00 8.66 197 SER A N 1
ATOM 1557 C CA . SER A 1 197 ? 35.969 56.027 13.735 1.00 10.26 197 SER A CA 1
ATOM 1558 C C . SER A 1 197 ? 36.655 57.298 14.232 1.00 8.08 197 SER A C 1
ATOM 1559 O O . SER A 1 197 ? 37.018 57.382 15.404 1.00 9.33 197 SER A O 1
ATOM 1562 N N . TYR A 1 198 ? 36.834 58.276 13.348 1.00 8.07 198 TYR A N 1
ATOM 1563 C CA . TYR A 1 198 ? 37.475 59.543 13.705 1.00 8.74 198 TYR A CA 1
ATOM 1564 C C . TYR A 1 198 ? 36.493 60.523 14.343 1.00 8.23 198 TYR A C 1
ATOM 1565 O O . TYR A 1 198 ? 36.900 61.531 14.924 1.00 9.45 198 TYR A O 1
ATOM 1574 N N . HIS A 1 199 ? 35.199 60.245 14.218 1.00 8.91 199 HIS A N 1
ATOM 1575 C CA . HIS A 1 199 ? 34.186 61.144 14.755 1.00 9.16 199 HIS A CA 1
ATOM 1576 C C . HIS A 1 199 ? 34.009 61.036 16.258 1.00 8.59 199 HIS A C 1
ATOM 1577 O O . HIS A 1 199 ? 33.576 60.007 16.778 1.00 9.72 199 HIS A O 1
ATOM 1584 N N . LEU A 1 200 ? 34.343 62.123 16.946 1.00 8.67 200 LEU A N 1
ATOM 1585 C CA . LEU A 1 200 ? 34.267 62.185 18.399 1.00 8.65 200 LEU A CA 1
ATOM 1586 C C . LEU A 1 200 ? 33.411 63.376 18.820 1.00 8.19 200 LEU A C 1
ATOM 1587 O O . LEU A 1 200 ? 33.926 64.396 19.291 1.00 8.51 200 LEU A O 1
ATOM 1592 N N . PRO A 1 201 ? 32.081 63.258 18.667 1.00 8.24 201 PRO A N 1
ATOM 1593 C CA . PRO A 1 201 ? 31.202 64.367 19.044 1.00 8.88 201 PRO A CA 1
ATOM 1594 C C . PRO A 1 201 ? 31.389 64.825 20.481 1.00 8.04 201 PRO A C 1
ATOM 1595 O O . PRO A 1 201 ? 31.262 66.016 20.778 1.00 9.49 201 PRO A O 1
ATOM 1599 N N . HIS A 1 202 ? 31.695 63.881 21.368 1.00 9.16 202 HIS A N 1
ATOM 1600 C CA . HIS A 1 202 ? 31.909 64.208 22.770 1.00 8.86 202 HIS A CA 1
ATOM 1601 C C . HIS A 1 202 ? 33.158 65.071 22.958 1.00 10.99 202 HIS A C 1
ATOM 1602 O O . HIS A 1 202 ? 33.214 65.895 23.869 1.00 10.83 202 HIS A O 1
ATOM 1609 N N . PHE A 1 203 ? 34.155 64.892 22.095 1.00 9.41 203 PHE A N 1
ATOM 1610 C CA . PHE A 1 203 ? 35.364 65.710 22.161 1.00 10.08 203 PHE A CA 1
ATOM 1611 C C . PHE A 1 203 ? 35.014 67.115 21.668 1.00 8.74 203 PHE A C 1
ATOM 1612 O O . PHE A 1 203 ? 35.410 68.115 22.270 1.00 8.85 203 PHE A O 1
ATOM 1620 N N . TYR A 1 204 ? 34.257 67.190 20.576 1.00 8.89 204 TYR A N 1
ATOM 1621 C CA . TYR A 1 204 ? 33.891 68.484 20.004 1.00 7.72 204 TYR A CA 1
ATOM 1622 C C . TYR A 1 204 ? 33.020 69.309 20.949 1.00 9.55 204 TYR A C 1
ATOM 1623 O O . TYR A 1 204 ? 33.099 70.535 20.951 1.00 9.63 204 TYR A O 1
ATOM 1632 N N . GLU A 1 205 ? 32.192 68.643 21.748 1.00 9.83 205 GLU A N 1
ATOM 1633 C CA . GLU A 1 205 ? 31.352 69.350 22.713 1.00 9.71 205 GLU A CA 1
ATOM 1634 C C . GLU A 1 205 ? 32.268 70.118 23.661 1.00 10.94 205 GLU A C 1
ATOM 1635 O O . GLU A 1 205 ? 32.004 71.265 24.022 1.00 9.88 205 GLU A O 1
ATOM 1641 N N . LEU A 1 206 ? 33.354 69.474 24.071 1.00 9.44 206 LEU A N 1
ATOM 1642 C CA . LEU A 1 206 ? 34.295 70.116 24.974 1.00 9.13 206 LEU A CA 1
ATOM 1643 C C . LEU A 1 206 ? 35.077 71.205 24.243 1.00 8.65 206 LEU A C 1
ATOM 1644 O O . LEU A 1 206 ? 35.368 72.253 24.818 1.00 8.91 206 LEU A O 1
ATOM 1649 N N . PHE A 1 207 ? 35.402 70.977 22.973 1.00 8.72 207 PHE A N 1
ATOM 1650 C CA . PHE A 1 207 ? 36.109 71.999 22.212 1.00 8.23 207 PHE A CA 1
ATOM 1651 C C . PHE A 1 207 ? 35.217 73.239 22.103 1.00 8.26 207 PHE A C 1
ATOM 1652 O O . PHE A 1 207 ? 35.710 74.365 22.061 1.00 10.22 207 PHE A O 1
ATOM 1660 N N . SER A 1 208 ? 33.901 73.035 22.069 1.00 9.39 208 SER A N 1
ATOM 1661 C CA . SER A 1 208 ? 32.977 74.163 21.958 1.00 10.33 208 SER A CA 1
ATOM 1662 C C . SER A 1 208 ? 32.989 75.023 23.218 1.00 10.29 208 SER A C 1
ATOM 1663 O O . SER A 1 208 ? 32.444 76.128 23.228 1.00 11.32 208 SER A O 1
ATOM 1666 N N . LEU A 1 209 ? 33.618 74.518 24.275 1.00 10.17 209 LEU A N 1
ATOM 1667 C CA . LEU A 1 209 ? 33.708 75.252 25.532 1.00 10.24 209 LEU A CA 1
ATOM 1668 C C . LEU A 1 209 ? 35.105 75.814 25.763 1.00 10.24 209 LEU A C 1
ATOM 1669 O O . LEU A 1 209 ? 35.258 76.865 26.389 1.00 11.87 209 LEU A O 1
ATOM 1674 N N . TRP A 1 210 ? 36.118 75.129 25.240 1.00 11.50 210 TRP A N 1
ATOM 1675 C CA . TRP A 1 210 ? 37.502 75.526 25.481 1.00 10.90 210 TRP A CA 1
ATOM 1676 C C . TRP A 1 210 ? 38.360 76.018 24.321 1.00 11.85 210 TRP A C 1
ATOM 1677 O O . TRP A 1 210 ? 39.442 76.560 24.549 1.00 11.92 210 TRP A O 1
ATOM 1688 N N . ALA A 1 211 ? 37.916 75.826 23.087 1.00 10.24 211 ALA A N 1
ATOM 1689 C CA . ALA A 1 211 ? 38.706 76.288 21.949 1.00 11.08 211 ALA A CA 1
ATOM 1690 C C . ALA A 1 211 ? 38.622 77.809 21.850 1.00 11.10 211 ALA A C 1
ATOM 1691 O O . ALA A 1 211 ? 37.938 78.451 22.650 1.00 11.08 211 ALA A O 1
ATOM 1693 N N . ASN A 1 212 ? 39.328 78.394 20.886 1.00 10.89 212 ASN A N 1
ATOM 1694 C CA . ASN A 1 212 ? 39.250 79.842 20.717 1.00 10.52 212 ASN A CA 1
ATOM 1695 C C . ASN A 1 212 ? 37.766 80.172 20.557 1.00 11.51 212 ASN A C 1
ATOM 1696 O O . ASN A 1 212 ? 37.035 79.458 19.869 1.00 10.76 212 ASN A O 1
ATOM 1701 N N . GLU A 1 213 ? 37.323 81.255 21.183 1.00 10.38 213 GLU A N 1
ATOM 1702 C CA . GLU A 1 213 ? 35.913 81.622 21.121 1.00 9.90 213 GLU A CA 1
ATOM 1703 C C . GLU A 1 213 ? 35.347 81.749 19.714 1.00 10.03 213 GLU A C 1
ATOM 1704 O O . GLU A 1 213 ? 34.187 81.413 19.484 1.00 10.94 213 GLU A O 1
ATOM 1710 N N . GLU A 1 214 ? 36.155 82.219 18.772 1.00 10.67 214 GLU A N 1
ATOM 1711 C CA . GLU A 1 214 ? 35.686 82.387 17.402 1.00 11.83 214 GLU A CA 1
ATOM 1712 C C . GLU A 1 214 ? 35.263 81.072 16.744 1.00 10.64 214 GLU A C 1
ATOM 1713 O O . GLU A 1 214 ? 34.589 81.084 15.713 1.00 11.61 214 GLU A O 1
ATOM 1719 N N . ASP A 1 215 ? 35.654 79.943 17.332 1.00 9.72 215 ASP A N 1
ATOM 1720 C CA . ASP A 1 215 ? 35.304 78.642 16.766 1.00 9.94 215 ASP A CA 1
ATOM 1721 C C . ASP A 1 215 ? 34.377 77.819 17.647 1.00 9.35 215 ASP A C 1
ATOM 1722 O O . ASP A 1 215 ? 34.073 76.674 17.315 1.00 10.89 215 ASP A O 1
ATOM 1727 N N . ARG A 1 216 ? 33.918 78.379 18.760 1.00 9.94 216 ARG A N 1
ATOM 1728 C CA . ARG A 1 216 ? 33.061 77.605 19.647 1.00 10.03 216 ARG A CA 1
ATOM 1729 C C . ARG A 1 216 ? 31.722 77.203 19.048 1.00 11.75 216 ARG A C 1
ATOM 1730 O O . ARG A 1 216 ? 31.220 76.116 19.339 1.00 12.26 216 ARG A O 1
ATOM 1738 N N . VAL A 1 217 ? 31.150 78.056 18.204 1.00 11.16 217 VAL A N 1
ATOM 1739 C CA . VAL A 1 217 ? 29.889 77.714 17.561 1.00 10.63 217 VAL A CA 1
ATOM 1740 C C . VAL A 1 217 ? 30.170 76.592 16.560 1.00 10.73 217 VAL A C 1
ATOM 1741 O O . VAL A 1 217 ? 29.419 75.620 16.479 1.00 10.94 217 VAL A O 1
ATOM 1745 N N . PHE A 1 218 ? 31.264 76.723 15.812 1.00 9.78 218 PHE A N 1
ATOM 1746 C CA . PHE A 1 218 ? 31.652 75.701 14.843 1.00 8.71 218 PHE A CA 1
ATOM 1747 C C . PHE A 1 218 ? 31.770 74.331 15.510 1.00 9.80 218 PHE A C 1
ATOM 1748 O O . PHE A 1 218 ? 31.246 73.340 15.006 1.00 10.41 218 PHE A O 1
ATOM 1756 N N . TRP A 1 219 ? 32.469 74.267 16.638 1.00 9.22 219 TRP A N 1
ATOM 1757 C CA . TRP A 1 219 ? 32.644 72.989 17.318 1.00 9.90 219 TRP A CA 1
ATOM 1758 C C . TRP A 1 219 ? 31.329 72.378 17.788 1.00 9.32 219 TRP A C 1
ATOM 1759 O O . TRP A 1 219 ? 31.178 71.157 17.794 1.00 10.24 219 TRP A O 1
ATOM 1770 N N . LYS A 1 220 ? 30.375 73.219 18.166 1.00 10.28 220 LYS A N 1
ATOM 1771 C CA . LYS A 1 220 ? 29.073 72.718 18.580 1.00 11.57 220 LYS A CA 1
ATOM 1772 C C . LYS A 1 220 ? 28.402 72.100 17.351 1.00 11.93 220 LYS A C 1
ATOM 1773 O O . LYS A 1 220 ? 27.779 71.038 17.430 1.00 12.44 220 LYS A O 1
ATOM 1779 N N . GLU A 1 221 ? 28.544 72.764 16.208 1.00 9.80 221 GLU A N 1
ATOM 1780 C CA . GLU A 1 221 ? 27.958 72.274 14.967 1.00 11.50 221 GLU A CA 1
ATOM 1781 C C . GLU A 1 221 ? 28.645 70.993 14.508 1.00 11.67 221 GLU A C 1
ATOM 1782 O O . GLU A 1 221 ? 28.008 70.123 13.915 1.00 12.24 221 GLU A O 1
ATOM 1788 N N . ALA A 1 222 ? 29.946 70.880 14.772 1.00 9.78 222 ALA A N 1
ATOM 1789 C CA . ALA A 1 222 ? 30.689 69.679 14.394 1.00 10.02 222 ALA A CA 1
ATOM 1790 C C . ALA A 1 222 ? 30.202 68.487 15.221 1.00 7.96 222 ALA A C 1
ATOM 1791 O O . ALA A 1 222 ? 30.075 67.375 14.706 1.00 9.05 222 ALA A O 1
ATOM 1793 N N . ALA A 1 223 ? 29.928 68.716 16.502 1.00 9.50 223 ALA A N 1
ATOM 1794 C CA . ALA A 1 223 ? 29.434 67.644 17.362 1.00 9.71 223 ALA A CA 1
ATOM 1795 C C . ALA A 1 223 ? 28.114 67.105 16.809 1.00 10.70 223 ALA A C 1
ATOM 1796 O O . ALA A 1 223 ? 27.930 65.893 16.678 1.00 11.61 223 ALA A O 1
ATOM 1798 N N . GLU A 1 224 ? 27.204 68.016 16.474 1.00 12.04 224 GLU A N 1
ATOM 1799 C CA . GLU A 1 224 ? 25.902 67.640 15.934 1.00 12.41 224 GLU A CA 1
ATOM 1800 C C . GLU A 1 224 ? 26.056 66.951 14.580 1.00 10.77 224 GLU A C 1
ATOM 1801 O O . GLU A 1 224 ? 25.405 65.941 14.311 1.00 11.78 224 GLU A O 1
ATOM 1807 N N . ALA A 1 225 ? 26.923 67.493 13.729 1.00 9.71 225 ALA A N 1
ATOM 1808 C CA . ALA A 1 225 ? 27.157 66.915 12.410 1.00 10.66 225 ALA A CA 1
ATOM 1809 C C . ALA A 1 225 ? 27.693 65.489 12.524 1.00 9.83 225 ALA A C 1
ATOM 1810 O O . ALA A 1 225 ? 27.281 64.598 11.778 1.00 10.75 225 ALA A O 1
ATOM 1812 N N . SER A 1 226 ? 28.617 65.269 13.452 1.00 10.39 226 SER A N 1
ATOM 1813 C CA . SER A 1 226 ? 29.179 63.936 13.626 1.00 9.78 226 SER A CA 1
ATOM 1814 C C . SER A 1 226 ? 28.153 62.934 14.142 1.00 9.78 226 SER A C 1
ATOM 1815 O O . SER A 1 226 ? 28.152 61.777 13.723 1.00 9.70 226 SER A O 1
ATOM 1818 N N . ARG A 1 227 ? 27.282 63.367 15.047 1.00 10.59 227 ARG A N 1
ATOM 1819 C CA . ARG A 1 227 ? 26.266 62.462 15.569 1.00 11.74 227 ARG A CA 1
ATOM 1820 C C . ARG A 1 227 ? 25.316 62.040 14.450 1.00 13.14 227 ARG A C 1
ATOM 1821 O O . ARG A 1 227 ? 24.918 60.878 14.364 1.00 12.76 227 ARG A O 1
ATOM 1829 N N . GLU A 1 228 ? 24.967 62.978 13.578 1.00 11.67 228 GLU A N 1
ATOM 1830 C CA . GLU A 1 228 ? 24.078 62.653 12.472 1.00 11.58 228 GLU A CA 1
ATOM 1831 C C . GLU A 1 228 ? 24.784 61.781 11.439 1.00 11.59 228 GLU A C 1
ATOM 1832 O O . GLU A 1 228 ? 24.175 60.892 10.843 1.00 12.27 228 GLU A O 1
ATOM 1838 N N . TYR A 1 229 ? 26.076 62.024 11.243 1.00 10.80 229 TYR A N 1
ATOM 1839 C CA . TYR A 1 229 ? 26.861 61.265 10.278 1.00 9.95 229 TYR A CA 1
ATOM 1840 C C . TYR A 1 229 ? 26.946 59.795 10.677 1.00 10.05 229 TYR A C 1
ATOM 1841 O O . TYR A 1 229 ? 26.823 58.907 9.834 1.00 10.94 229 TYR A O 1
ATOM 1850 N N . LEU A 1 230 ? 27.157 59.537 11.963 1.00 9.86 230 LEU A N 1
ATOM 1851 C CA . LEU A 1 230 ? 27.251 58.162 12.431 1.00 10.79 230 LEU A CA 1
ATOM 1852 C C . LEU A 1 230 ? 25.967 57.389 12.131 1.00 8.85 230 LEU A C 1
ATOM 1853 O O . LEU A 1 230 ? 26.007 56.188 11.859 1.00 10.83 230 LEU A O 1
ATOM 1858 N N . LYS A 1 231 ? 24.832 58.083 12.154 1.00 10.42 231 LYS A N 1
ATOM 1859 C CA . LYS A 1 231 ? 23.553 57.438 11.877 1.00 10.73 231 LYS A CA 1
ATOM 1860 C C . LYS A 1 231 ? 23.485 56.896 10.451 1.00 13.05 231 LYS A C 1
ATOM 1861 O O . LYS A 1 231 ? 22.921 55.826 10.219 1.00 14.46 231 LYS A O 1
ATOM 1867 N N . ILE A 1 232 ? 24.057 57.619 9.492 1.00 10.69 232 ILE A N 1
ATOM 1868 C CA . ILE A 1 232 ? 24.025 57.144 8.114 1.00 10.43 232 ILE A CA 1
ATOM 1869 C C . ILE A 1 232 ? 25.223 56.269 7.743 1.00 10.66 232 ILE A C 1
ATOM 1870 O O . ILE A 1 232 ? 25.173 55.535 6.758 1.00 14.06 232 ILE A O 1
ATOM 1875 N N . ALA A 1 233 ? 26.287 56.322 8.539 1.00 10.20 233 ALA A N 1
ATOM 1876 C CA . ALA A 1 233 ? 27.480 55.525 8.256 1.00 10.32 233 ALA A CA 1
ATOM 1877 C C . ALA A 1 233 ? 27.373 54.078 8.746 1.00 9.52 233 ALA A C 1
ATOM 1878 O O . ALA A 1 233 ? 27.948 53.170 8.141 1.00 11.27 233 ALA A O 1
ATOM 1880 N N . CYS A 1 234 ? 26.636 53.864 9.833 1.00 9.76 234 CYS A N 1
ATOM 1881 C CA . CYS A 1 234 ? 26.465 52.523 10.389 1.00 10.18 234 CYS A CA 1
ATOM 1882 C C . CYS A 1 234 ? 25.357 51.761 9.669 1.00 11.48 234 CYS A C 1
ATOM 1883 O O . CYS A 1 234 ? 24.264 52.293 9.462 1.00 12.93 234 CYS A O 1
ATOM 1886 N N . HIS A 1 235 ? 25.634 50.513 9.298 1.00 10.42 235 HIS A N 1
ATOM 1887 C CA . HIS A 1 235 ? 24.641 49.694 8.606 1.00 11.13 235 HIS A CA 1
ATOM 1888 C C . HIS A 1 235 ? 23.391 49.602 9.477 1.00 10.51 235 HIS A C 1
ATOM 1889 O O . HIS A 1 235 ? 23.481 49.340 10.676 1.00 11.26 235 HIS A O 1
ATOM 1896 N N . PRO A 1 236 ? 22.204 49.807 8.881 1.00 11.84 236 PRO A N 1
ATOM 1897 C CA . PRO A 1 236 ? 20.946 49.756 9.632 1.00 14.30 236 PRO A CA 1
ATOM 1898 C C . PRO A 1 236 ? 20.582 48.443 10.311 1.00 11.94 236 PRO A C 1
ATOM 1899 O O . PRO A 1 236 ? 19.829 48.444 11.283 1.00 14.40 236 PRO A O 1
ATOM 1903 N N . GLU A 1 237 ? 21.110 47.331 9.814 1.00 12.28 237 GLU A N 1
ATOM 1904 C CA . GLU A 1 237 ? 20.795 46.032 10.401 1.00 12.65 237 GLU A CA 1
ATOM 1905 C C . GLU A 1 237 ? 21.876 45.498 11.338 1.00 12.62 237 GLU A C 1
ATOM 1906 O O . GLU A 1 237 ? 21.584 45.062 12.454 1.00 12.50 237 GLU A O 1
ATOM 1912 N N . THR A 1 238 ? 23.125 45.545 10.886 1.00 11.84 238 THR A N 1
ATOM 1913 C CA . THR A 1 238 ? 24.253 45.035 11.662 1.00 12.04 238 THR A CA 1
ATOM 1914 C C . THR A 1 238 ? 24.896 46.065 12.579 1.00 11.18 238 THR A C 1
ATOM 1915 O O . THR A 1 238 ? 25.550 45.703 13.558 1.00 11.73 238 THR A O 1
ATOM 1919 N N . GLY A 1 239 ? 24.730 47.340 12.242 1.00 10.94 239 GLY A N 1
ATOM 1920 C CA . GLY A 1 239 ? 25.324 48.403 13.032 1.00 9.96 239 GLY A CA 1
ATOM 1921 C C . GLY A 1 239 ? 26.794 48.608 12.699 1.00 9.15 239 GLY A C 1
ATOM 1922 O O . GLY A 1 239 ? 27.441 49.484 13.271 1.00 10.57 239 GLY A O 1
ATOM 1923 N N . LEU A 1 240 ? 27.315 47.821 11.762 1.00 9.72 240 LEU A N 1
ATOM 1924 C CA . LEU A 1 240 ? 28.725 47.911 11.380 1.00 8.42 240 LEU A CA 1
ATOM 1925 C C . LEU A 1 240 ? 29.037 49.117 10.498 1.00 9.73 240 LEU A C 1
ATOM 1926 O O . LEU A 1 240 ? 28.316 49.405 9.544 1.00 10.17 240 LEU A O 1
ATOM 1931 N N . ALA A 1 241 ? 30.124 49.813 10.823 1.00 9.05 241 ALA A N 1
ATOM 1932 C CA . ALA A 1 241 ? 30.549 50.982 10.060 1.00 8.97 241 ALA A CA 1
ATOM 1933 C C . ALA A 1 241 ? 31.818 50.664 9.278 1.00 8.33 241 ALA A C 1
ATOM 1934 O O . ALA A 1 241 ? 32.659 49.888 9.733 1.00 10.23 241 ALA A O 1
ATOM 1936 N N . PRO A 1 242 ? 31.969 51.257 8.084 1.00 8.78 242 PRO A N 1
ATOM 1937 C CA . PRO A 1 242 ? 33.150 51.030 7.249 1.00 10.02 242 PRO A CA 1
ATOM 1938 C C . PRO A 1 242 ? 34.329 51.818 7.807 1.00 7.97 242 PRO A C 1
ATOM 1939 O O . PRO A 1 242 ? 34.139 52.747 8.595 1.00 9.15 242 PRO A O 1
ATOM 1943 N N . GLU A 1 243 ? 35.542 51.451 7.409 1.00 7.92 243 GLU A N 1
ATOM 1944 C CA . GLU A 1 243 ? 36.721 52.170 7.878 1.00 8.89 243 GLU A CA 1
ATOM 1945 C C . GLU A 1 243 ? 36.739 53.585 7.294 1.00 7.89 243 GLU A C 1
ATOM 1946 O O . GLU A 1 243 ? 36.940 54.555 8.023 1.00 8.68 243 GLU A O 1
ATOM 1952 N N . TYR A 1 244 ? 36.544 53.695 5.981 1.00 8.18 244 TYR A N 1
ATOM 1953 C CA . TYR A 1 244 ? 36.477 54.996 5.310 1.00 8.56 244 TYR A CA 1
ATOM 1954 C C . TYR A 1 244 ? 35.073 55.120 4.724 1.00 9.17 244 TYR A C 1
ATOM 1955 O O . TYR A 1 244 ? 34.487 54.128 4.283 1.00 10.17 244 TYR A O 1
ATOM 1964 N N . ALA A 1 245 ? 34.547 56.337 4.697 1.00 9.83 245 ALA A N 1
ATOM 1965 C CA . ALA A 1 245 ? 33.222 56.566 4.140 1.00 9.45 245 ALA A CA 1
ATOM 1966 C C . ALA A 1 245 ? 33.171 57.944 3.504 1.00 10.14 245 ALA A C 1
ATOM 1967 O O . ALA A 1 245 ? 33.846 58.871 3.949 1.00 9.68 245 ALA A O 1
ATOM 1969 N N . TYR A 1 246 ? 32.379 58.073 2.448 1.00 9.12 246 TYR A N 1
ATOM 1970 C CA . TYR A 1 246 ? 32.222 59.354 1.781 1.00 10.76 246 TYR A CA 1
ATOM 1971 C C . TYR A 1 246 ? 31.369 60.227 2.693 1.00 10.23 246 TYR A C 1
ATOM 1972 O O . TYR A 1 246 ? 30.813 59.742 3.681 1.00 11.30 246 TYR A O 1
ATOM 1981 N N . TYR A 1 247 ? 31.262 61.514 2.377 1.00 11.61 247 TYR A N 1
ATOM 1982 C CA . TYR A 1 247 ? 30.442 62.388 3.203 1.00 10.36 247 TYR A CA 1
ATOM 1983 C C . TYR A 1 247 ? 28.984 61.946 3.139 1.00 11.68 247 TYR A C 1
ATOM 1984 O O . TYR A 1 247 ? 28.220 62.201 4.067 1.00 12.46 247 TYR A O 1
ATOM 1993 N N . ASP A 1 248 ? 28.601 61.277 2.051 1.00 10.73 248 ASP A N 1
ATOM 1994 C CA . ASP A 1 248 ? 27.219 60.823 1.916 1.00 10.08 248 ASP A CA 1
ATOM 1995 C C . ASP A 1 248 ? 26.918 59.625 2.811 1.00 12.23 248 ASP A C 1
ATOM 1996 O O . ASP A 1 248 ? 25.792 59.131 2.842 1.00 12.77 248 ASP A O 1
ATOM 2001 N N . GLY A 1 249 ? 27.932 59.165 3.539 1.00 10.04 249 GLY A N 1
ATOM 2002 C CA . GLY A 1 249 ? 27.749 58.058 4.460 1.00 11.57 249 GLY A CA 1
ATOM 2003 C C . GLY A 1 249 ? 28.096 56.669 3.968 1.00 9.64 249 GLY A C 1
ATOM 2004 O O . GLY A 1 249 ? 28.337 55.772 4.783 1.00 10.92 249 GLY A O 1
ATOM 2005 N N . THR A 1 250 ? 28.129 56.473 2.654 1.00 10.46 250 THR A N 1
ATOM 2006 C CA . THR A 1 250 ? 28.437 55.157 2.112 1.00 9.31 250 THR A CA 1
ATOM 2007 C C . THR A 1 250 ? 29.933 54.853 2.161 1.00 9.69 250 THR A C 1
ATOM 2008 O O . THR A 1 250 ? 30.766 55.759 2.200 1.00 10.07 250 THR A O 1
ATOM 2012 N N . PRO A 1 251 ? 30.293 53.562 2.154 1.00 9.67 251 PRO A N 1
ATOM 2013 C CA . PRO A 1 251 ? 31.703 53.164 2.212 1.00 9.85 251 PRO A CA 1
ATOM 2014 C C . PRO A 1 251 ? 32.576 53.589 1.042 1.00 10.67 251 PRO A C 1
ATOM 2015 O O . PRO A 1 251 ? 32.136 53.593 -0.104 1.00 11.14 251 PRO A O 1
ATOM 2019 N N . ASN A 1 252 ? 33.820 53.946 1.347 1.00 10.00 252 ASN A N 1
ATOM 2020 C CA . ASN A 1 252 ? 34.792 54.290 0.318 1.00 9.50 252 ASN A CA 1
ATOM 2021 C C . ASN A 1 252 ? 35.714 53.073 0.274 1.00 10.06 252 ASN A C 1
ATOM 2022 O O . ASN A 1 252 ? 36.586 52.909 1.133 1.00 10.39 252 ASN A O 1
ATOM 2027 N N . ASP A 1 253 ? 35.508 52.214 -0.718 1.00 9.34 253 ASP A N 1
ATOM 2028 C CA . ASP A 1 253 ? 36.299 50.997 -0.848 1.00 11.36 253 ASP A CA 1
ATOM 2029 C C . ASP A 1 253 ? 37.309 51.068 -1.987 1.00 12.31 253 ASP A C 1
ATOM 2030 O O . ASP A 1 253 ? 37.786 50.040 -2.465 1.00 12.53 253 ASP A O 1
ATOM 2035 N N . GLU A 1 254 ? 37.640 52.283 -2.408 1.00 10.98 254 GLU A N 1
ATOM 2036 C CA . GLU A 1 254 ? 38.589 52.485 -3.497 1.00 13.48 254 GLU A CA 1
ATOM 2037 C C . GLU A 1 254 ? 39.914 51.772 -3.253 1.00 16.16 254 GLU A C 1
ATOM 2038 O O . GLU A 1 254 ? 40.547 51.283 -4.192 1.00 16.06 254 GLU A O 1
ATOM 2044 N N . LYS A 1 255 ? 40.329 51.706 -1.991 1.00 12.80 255 LYS A N 1
ATOM 2045 C CA . LYS A 1 255 ? 41.583 51.053 -1.641 1.00 14.53 255 LYS A CA 1
ATOM 2046 C C . LYS A 1 255 ? 41.408 49.940 -0.611 1.00 11.61 255 LYS A C 1
ATOM 2047 O O . LYS A 1 255 ? 42.362 49.548 0.061 1.00 14.49 255 LYS A O 1
ATOM 2053 N N . GLY A 1 256 ? 40.183 49.438 -0.487 1.00 10.70 256 GLY A N 1
ATOM 2054 C CA . GLY A 1 256 ? 39.915 48.351 0.440 1.00 11.29 256 GLY A CA 1
ATOM 2055 C C . GLY A 1 256 ? 39.459 48.709 1.844 1.00 10.77 256 GLY A C 1
ATOM 2056 O O . GLY A 1 256 ? 39.293 47.822 2.679 1.00 11.38 256 GLY A O 1
ATOM 2057 N N . TYR A 1 257 ? 39.238 49.993 2.104 1.00 10.33 257 TYR A N 1
ATOM 2058 C CA . TYR A 1 257 ? 38.816 50.450 3.427 1.00 10.09 257 TYR A CA 1
ATOM 2059 C C . TYR A 1 257 ? 37.305 50.605 3.593 1.00 10.40 257 TYR A C 1
ATOM 2060 O O . TYR A 1 257 ? 36.845 51.252 4.534 1.00 9.99 257 TYR A O 1
ATOM 2069 N N . GLY A 1 258 ? 36.530 50.000 2.701 1.00 9.07 258 GLY A N 1
ATOM 2070 C CA . GLY A 1 258 ? 35.087 50.132 2.795 1.00 8.29 258 GLY A CA 1
ATOM 2071 C C . GLY A 1 258 ? 34.353 49.072 3.593 1.00 10.16 258 GLY A C 1
ATOM 2072 O O . GLY A 1 258 ? 33.137 48.951 3.469 1.00 10.34 258 GLY A O 1
ATOM 2073 N N . HIS A 1 259 ? 35.063 48.325 4.433 1.00 9.18 259 HIS A N 1
ATOM 2074 C CA . HIS A 1 259 ? 34.431 47.266 5.210 1.00 8.73 259 HIS A CA 1
ATOM 2075 C C . HIS A 1 259 ? 34.626 47.435 6.712 1.00 9.82 259 HIS A C 1
ATOM 2076 O O . HIS A 1 259 ? 35.233 48.410 7.164 1.00 8.91 259 HIS A O 1
ATOM 2083 N N . PHE A 1 260 ? 34.083 46.497 7.484 1.00 8.78 260 PHE A N 1
ATOM 2084 C CA . PHE A 1 260 ? 34.214 46.544 8.935 1.00 9.17 260 PHE A CA 1
ATOM 2085 C C . PHE A 1 260 ? 35.531 45.883 9.300 1.00 8.64 260 PHE A C 1
ATOM 2086 O O . PHE A 1 260 ? 35.666 44.658 9.238 1.00 10.04 260 PHE A O 1
ATOM 2094 N N . PHE A 1 261 ? 36.508 46.705 9.663 1.00 9.14 261 PHE A N 1
ATOM 2095 C CA . PHE A 1 261 ? 37.818 46.200 10.027 1.00 8.86 261 PHE A CA 1
ATOM 2096 C C . PHE A 1 261 ? 38.449 47.078 11.108 1.00 8.69 261 PHE A C 1
ATOM 2097 O O . PHE A 1 261 ? 37.762 47.850 11.775 1.00 10.18 261 PHE A O 1
ATOM 2105 N N . SER A 1 262 ? 39.764 46.968 11.257 1.00 9.83 262 SER A N 1
ATOM 2106 C CA . SER A 1 262 ? 40.514 47.682 12.290 1.00 9.70 262 SER A CA 1
ATOM 2107 C C . SER A 1 262 ? 40.065 49.078 12.725 1.00 8.86 262 SER A C 1
ATOM 2108 O O . SER A 1 262 ? 39.826 49.301 13.908 1.00 10.74 262 SER A O 1
ATOM 2111 N N . ASP A 1 263 ? 39.969 50.023 11.795 1.00 8.70 263 ASP A N 1
ATOM 2112 C CA . ASP A 1 263 ? 39.543 51.379 12.152 1.00 8.59 263 ASP A CA 1
ATOM 2113 C C . ASP A 1 263 ? 38.148 51.387 12.775 1.00 9.37 263 ASP A C 1
ATOM 2114 O O . ASP A 1 263 ? 37.911 52.034 13.800 1.00 9.21 263 ASP A O 1
ATOM 2119 N N . SER A 1 264 ? 37.240 50.657 12.130 1.00 7.90 264 SER A N 1
ATOM 2120 C CA . SER A 1 264 ? 35.831 50.561 12.508 1.00 8.64 264 SER A CA 1
ATOM 2121 C C . SER A 1 264 ? 35.525 50.190 13.948 1.00 7.84 264 SER A C 1
ATOM 2122 O O . SER A 1 264 ? 34.519 50.631 14.502 1.00 9.01 264 SER A O 1
ATOM 2125 N N . TYR A 1 265 ? 36.368 49.355 14.541 1.00 9.42 265 TYR A N 1
ATOM 2126 C CA . TYR A 1 265 ? 36.131 48.894 15.90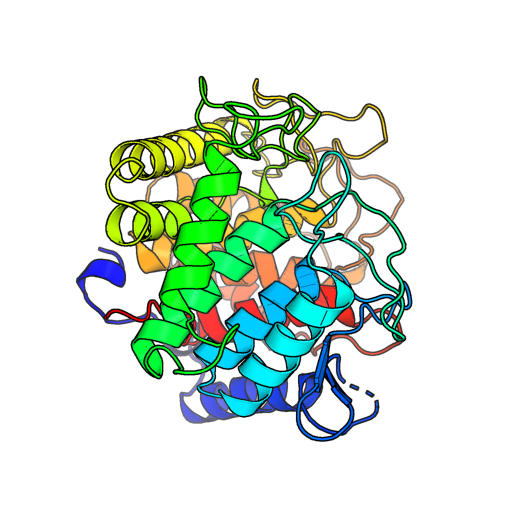0 1.00 8.52 265 TYR A CA 1
ATOM 2127 C C . TYR A 1 265 ? 35.917 50.026 16.893 1.00 9.28 265 TYR A C 1
ATOM 2128 O O . TYR A 1 265 ? 35.133 49.897 17.833 1.00 9.62 265 TYR A O 1
ATOM 2137 N N . ARG A 1 266 ? 36.601 51.143 16.674 1.00 8.55 266 ARG A N 1
ATOM 2138 C CA . ARG A 1 266 ? 36.499 52.273 17.583 1.00 8.94 266 ARG A CA 1
ATOM 2139 C C . ARG A 1 266 ? 35.150 52.977 17.604 1.00 8.06 266 ARG A C 1
ATOM 2140 O O . ARG A 1 266 ? 34.841 53.688 18.558 1.00 8.72 266 ARG A O 1
ATOM 2148 N N . VAL A 1 267 ? 34.344 52.783 16.565 1.00 8.82 267 VAL A N 1
ATOM 2149 C CA . VAL A 1 267 ? 33.031 53.414 16.521 1.00 8.63 267 VAL A CA 1
ATOM 2150 C C . VAL A 1 267 ? 32.189 53.036 17.745 1.00 9.00 267 VAL A C 1
ATOM 2151 O O . VAL A 1 267 ? 31.617 53.907 18.398 1.00 8.22 267 VAL A O 1
ATOM 2155 N N . ALA A 1 268 ? 32.123 51.747 18.067 1.00 8.59 268 ALA A N 1
ATOM 2156 C CA . ALA A 1 268 ? 31.345 51.307 19.224 1.00 9.08 268 ALA A CA 1
ATOM 2157 C C . ALA A 1 268 ? 31.877 51.930 20.511 1.00 8.11 268 ALA A C 1
ATOM 2158 O O . ALA A 1 268 ? 31.105 52.341 21.380 1.00 10.15 268 ALA A O 1
ATOM 2160 N N . ALA A 1 269 ? 33.201 51.996 20.634 1.00 8.55 269 ALA A N 1
ATOM 2161 C CA . ALA A 1 269 ? 33.819 52.576 21.821 1.00 7.81 269 ALA A CA 1
ATOM 2162 C C . ALA A 1 269 ? 33.483 54.057 21.942 1.00 7.82 269 ALA A C 1
ATOM 2163 O O . ALA A 1 269 ? 33.165 54.539 23.029 1.00 8.99 269 ALA A O 1
ATOM 2165 N N . ASN A 1 270 ? 33.568 54.774 20.823 1.00 7.95 270 ASN A N 1
ATOM 2166 C CA . ASN A 1 270 ? 33.270 56.204 20.795 1.00 7.68 270 ASN A CA 1
ATOM 2167 C C . ASN A 1 270 ? 31.820 56.471 21.178 1.00 8.40 270 ASN A C 1
ATOM 2168 O O . ASN A 1 270 ? 31.521 57.428 21.893 1.00 8.87 270 ASN A O 1
ATOM 2173 N N . ILE A 1 271 ? 30.921 55.628 20.688 1.00 8.70 271 ILE A N 1
ATOM 2174 C CA . ILE A 1 271 ? 29.506 55.776 20.994 1.00 8.85 271 ILE A CA 1
ATOM 2175 C C . ILE A 1 271 ? 29.285 55.538 22.485 1.00 10.18 271 ILE A C 1
ATOM 2176 O O . ILE A 1 271 ? 28.494 56.232 23.121 1.00 9.24 271 ILE A O 1
ATOM 2181 N N . GLY A 1 272 ? 30.001 54.567 23.043 1.00 8.89 272 GLY A N 1
ATOM 2182 C CA . GLY A 1 272 ? 29.875 54.292 24.461 1.00 9.09 272 GLY A CA 1
ATOM 2183 C C . GLY A 1 272 ? 30.360 55.448 25.318 1.00 9.81 272 GLY A C 1
ATOM 2184 O O . GLY A 1 272 ? 29.696 55.835 26.283 1.00 10.70 272 GLY A O 1
ATOM 2185 N N . LEU A 1 273 ? 31.514 56.017 24.979 1.00 9.99 273 LEU A N 1
ATOM 2186 C CA . LEU A 1 273 ? 32.041 57.119 25.773 1.00 8.78 273 LEU A CA 1
ATOM 2187 C C . LEU A 1 273 ? 31.181 58.375 25.650 1.00 9.34 273 LEU A C 1
ATOM 2188 O O . LEU A 1 273 ? 30.973 59.085 26.634 1.00 9.27 273 LEU A O 1
ATOM 2193 N N . ASP A 1 274 ? 30.682 58.654 24.448 1.00 10.05 274 ASP A N 1
ATOM 2194 C CA . ASP A 1 274 ? 29.827 59.823 24.252 1.00 9.90 274 ASP A CA 1
ATOM 2195 C C . ASP A 1 274 ? 28.552 59.667 25.085 1.00 10.61 274 ASP A C 1
ATOM 2196 O O . ASP A 1 274 ? 28.073 60.632 25.683 1.00 11.01 274 ASP A O 1
ATOM 2201 N N . ALA A 1 275 ? 28.016 58.451 25.143 1.00 10.64 275 ALA A N 1
ATOM 2202 C CA . ALA A 1 275 ? 26.804 58.202 25.918 1.00 11.65 275 ALA A CA 1
ATOM 2203 C C . ALA A 1 275 ? 27.063 58.453 27.397 1.00 12.21 275 ALA A C 1
ATOM 2204 O O . ALA A 1 275 ? 26.240 59.054 28.087 1.00 13.27 275 ALA A O 1
ATOM 2206 N N . GLU A 1 276 ? 28.212 57.998 27.883 1.00 10.39 276 GLU A N 1
ATOM 2207 C CA . GLU A 1 276 ? 28.558 58.183 29.288 1.00 11.87 276 GLU A CA 1
ATOM 2208 C C . GLU A 1 276 ? 28.781 59.648 29.640 1.00 12.16 276 GLU A C 1
ATOM 2209 O O . GLU A 1 276 ? 28.284 60.133 30.657 1.00 13.22 276 GLU A O 1
ATOM 2215 N N . TRP A 1 277 ? 29.529 60.354 28.798 1.00 9.62 277 TRP A N 1
ATOM 2216 C CA . TRP A 1 277 ? 29.824 61.760 29.043 1.00 10.90 277 TRP A CA 1
ATOM 2217 C C . TRP A 1 277 ? 28.655 62.716 28.823 1.00 11.27 277 TRP A C 1
ATOM 2218 O O . TRP A 1 277 ? 28.373 63.564 29.672 1.00 11.33 277 TRP A O 1
ATOM 2229 N N . PHE A 1 278 ? 27.972 62.587 27.692 1.00 10.63 278 PHE A N 1
ATOM 2230 C CA . PHE A 1 278 ? 26.886 63.507 27.390 1.00 12.15 278 PHE A CA 1
ATOM 2231 C C . PHE A 1 278 ? 25.465 62.968 27.400 1.00 12.91 278 PHE A C 1
ATOM 2232 O O . PHE A 1 278 ? 24.528 63.679 27.034 1.00 14.36 278 PHE A O 1
ATOM 2240 N N . GLY A 1 279 ? 25.300 61.725 27.836 1.00 13.56 279 GLY A N 1
ATOM 2241 C CA . GLY A 1 279 ? 23.969 61.150 27.915 1.00 12.72 279 GLY A CA 1
ATOM 2242 C C . GLY A 1 279 ? 23.631 60.108 26.873 1.00 14.51 279 GLY A C 1
ATOM 2243 O O . GLY A 1 279 ? 24.076 60.174 25.725 1.00 13.96 279 GLY A O 1
ATOM 2244 N N . GLY A 1 280 ? 22.824 59.137 27.279 1.00 14.73 280 GLY A N 1
ATOM 2245 C CA . GLY A 1 280 ? 22.426 58.092 26.360 1.00 17.17 280 GLY A CA 1
ATOM 2246 C C . GLY A 1 280 ? 21.423 58.621 25.357 1.00 17.60 280 GLY A C 1
ATOM 2247 O O . GLY A 1 280 ? 20.934 59.746 25.483 1.00 18.23 280 GLY A O 1
ATOM 2248 N N . SER A 1 281 ? 21.130 57.815 24.345 1.00 16.72 281 SER A N 1
ATOM 2249 C CA . SER A 1 281 ? 20.165 58.190 23.322 1.00 14.80 281 SER A CA 1
ATOM 2250 C C . SER A 1 281 ? 19.565 56.909 22.776 1.00 13.88 281 SER A C 1
ATOM 2251 O O . SER A 1 281 ? 20.174 55.842 22.862 1.00 14.25 281 SER A O 1
ATOM 2254 N N . GLU A 1 282 ? 18.364 57.010 22.222 1.00 14.29 282 GLU A N 1
ATOM 2255 C CA . GLU A 1 282 ? 17.702 55.840 21.673 1.00 13.90 282 GLU A CA 1
ATOM 2256 C C . GLU A 1 282 ? 18.545 55.250 20.547 1.00 10.78 282 GLU A C 1
ATOM 2257 O O . GLU A 1 282 ? 18.744 54.037 20.477 1.00 12.90 282 GLU A O 1
ATOM 2263 N N . TRP A 1 283 ? 19.049 56.113 19.671 1.00 11.75 283 TRP A N 1
ATOM 2264 C CA . TRP A 1 283 ? 19.855 55.645 18.551 1.00 10.81 283 TRP A CA 1
ATOM 2265 C C . TRP A 1 283 ? 21.116 54.911 19.000 1.00 9.87 283 TRP A C 1
ATOM 2266 O O . TRP A 1 283 ? 21.434 53.850 18.474 1.00 10.73 283 TRP A O 1
ATOM 2277 N N . SER A 1 284 ? 21.833 55.477 19.966 1.00 11.61 284 SER A N 1
ATOM 2278 C CA . SER A 1 284 ? 23.065 54.849 20.438 1.00 9.74 284 SER A CA 1
ATOM 2279 C C . SER A 1 284 ? 22.830 53.485 21.072 1.00 10.35 284 SER A C 1
ATOM 2280 O O . SER A 1 284 ? 23.582 52.546 20.820 1.00 11.05 284 SER A O 1
ATOM 2283 N N . ALA A 1 285 ? 21.791 53.371 21.893 1.00 11.38 285 ALA A N 1
ATOM 2284 C CA . ALA A 1 285 ? 21.488 52.097 22.536 1.00 11.84 285 ALA A CA 1
ATOM 2285 C C . ALA A 1 285 ? 21.134 51.063 21.471 1.00 12.02 285 ALA A C 1
ATOM 2286 O O . ALA A 1 285 ? 21.595 49.923 21.516 1.00 12.77 285 ALA A O 1
ATOM 2288 N N . GLU A 1 286 ? 20.322 51.471 20.502 1.00 10.36 286 GLU A N 1
ATOM 2289 C CA . GLU A 1 286 ? 19.918 50.570 19.433 1.00 11.53 286 GLU A CA 1
ATOM 2290 C C . GLU A 1 286 ? 21.099 50.168 18.551 1.00 10.24 286 GLU A C 1
ATOM 2291 O O . GLU A 1 286 ? 21.179 49.028 18.092 1.00 11.32 286 GLU A O 1
ATOM 2297 N N . GLU A 1 287 ? 22.015 51.105 18.324 1.00 10.73 287 GLU A N 1
ATOM 2298 C CA . GLU A 1 287 ? 23.196 50.843 17.505 1.00 10.99 287 GLU A CA 1
ATOM 2299 C C . GLU A 1 287 ? 24.110 49.826 18.182 1.00 9.17 287 GLU A C 1
ATOM 2300 O O . GLU A 1 287 ? 24.579 48.881 17.545 1.00 10.28 287 GLU A O 1
ATOM 2306 N N . ILE A 1 288 ? 24.356 50.012 19.475 1.00 10.12 288 ILE A N 1
ATOM 2307 C CA . ILE A 1 288 ? 25.207 49.081 20.204 1.00 9.51 288 ILE A CA 1
ATOM 2308 C C . ILE A 1 288 ? 24.538 47.707 20.263 1.00 9.62 288 ILE A C 1
ATOM 2309 O O . ILE A 1 288 ? 25.205 46.678 20.137 1.00 11.51 288 ILE A O 1
ATOM 2314 N N . ASN A 1 289 ? 23.218 47.683 20.431 1.00 10.10 289 ASN A N 1
ATOM 2315 C CA . ASN A 1 289 ? 22.520 46.404 20.467 1.00 9.75 289 ASN A CA 1
ATOM 2316 C C . ASN A 1 289 ? 22.686 45.676 19.135 1.00 10.36 289 ASN A C 1
ATOM 2317 O O . ASN A 1 289 ? 22.807 44.455 19.109 1.00 11.91 289 ASN A O 1
ATOM 2322 N N . LYS A 1 290 ? 22.694 46.426 18.035 1.00 12.37 290 LYS A N 1
ATOM 2323 C CA . LYS A 1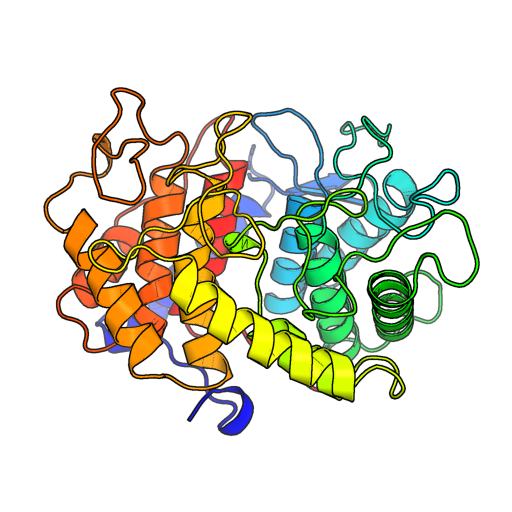 290 ? 22.864 45.832 16.710 1.00 11.59 290 LYS A CA 1
ATOM 2324 C C . LYS A 1 290 ? 24.241 45.187 16.564 1.00 8.76 290 LYS A C 1
ATOM 2325 O O . LYS A 1 290 ? 24.356 44.041 16.118 1.00 10.82 290 LYS A O 1
ATOM 2331 N N . ILE A 1 291 ? 25.286 45.925 16.931 1.00 10.29 291 ILE A N 1
ATOM 2332 C CA . ILE A 1 291 ? 26.643 45.406 16.826 1.00 9.78 291 ILE A CA 1
ATOM 2333 C C . ILE A 1 291 ? 26.826 44.177 17.711 1.00 8.75 291 ILE A C 1
ATOM 2334 O O . ILE A 1 291 ? 27.349 43.153 17.270 1.00 10.49 291 ILE A O 1
ATOM 2339 N N . GLN A 1 292 ? 26.392 44.281 18.962 1.00 10.86 292 GLN A N 1
ATOM 2340 C CA . GLN A 1 292 ? 26.535 43.161 19.878 1.00 10.02 292 GLN A CA 1
ATOM 2341 C C . GLN A 1 292 ? 25.703 41.964 19.419 1.00 10.57 292 GLN A C 1
ATOM 2342 O O . GLN A 1 292 ? 26.143 40.820 19.530 1.00 11.84 292 GLN A O 1
ATOM 2348 N N . ALA A 1 293 ? 24.513 42.220 18.884 1.00 10.87 293 ALA A N 1
ATOM 2349 C CA . ALA A 1 293 ? 23.679 41.129 18.396 1.00 11.47 293 ALA A CA 1
ATOM 2350 C C . ALA A 1 293 ? 24.407 40.417 17.255 1.00 11.45 293 ALA A C 1
ATOM 2351 O O . ALA A 1 293 ? 24.382 39.189 17.156 1.00 13.27 293 ALA A O 1
ATOM 2353 N N . PHE A 1 294 ? 25.068 41.191 16.399 1.00 11.31 294 PHE A N 1
ATOM 2354 C CA . PHE A 1 294 ? 25.794 40.622 15.274 1.00 11.27 294 PHE A CA 1
ATOM 2355 C C . PHE A 1 294 ? 26.902 39.672 15.722 1.00 12.44 294 PHE A C 1
ATOM 2356 O O . PHE A 1 294 ? 27.132 38.634 15.098 1.00 13.24 294 PHE A O 1
ATOM 2364 N N . PHE A 1 295 ? 27.586 40.025 16.805 1.00 12.90 295 PHE A N 1
ATOM 2365 C CA . PHE A 1 295 ? 28.679 39.199 17.303 1.00 11.93 295 PHE A CA 1
ATOM 2366 C C . PHE A 1 295 ? 28.290 38.174 18.364 1.00 11.30 295 PHE A C 1
ATOM 2367 O O . PHE A 1 295 ? 29.117 37.359 18.772 1.00 12.31 295 PHE A O 1
ATOM 2375 N N . ALA A 1 296 ? 27.028 38.193 18.783 1.00 11.84 296 ALA A N 1
ATOM 2376 C CA . ALA A 1 296 ? 26.541 37.280 19.816 1.00 10.36 296 ALA A CA 1
ATOM 2377 C C . ALA A 1 296 ? 26.773 35.799 19.528 1.00 13.91 296 ALA A C 1
ATOM 2378 O O . ALA A 1 296 ? 27.063 35.022 20.442 1.00 16.09 296 ALA A O 1
ATOM 2380 N N . ASP A 1 297 ? 26.647 35.407 18.266 1.00 13.41 297 ASP A N 1
ATOM 2381 C CA . ASP A 1 297 ? 26.824 34.009 17.887 1.00 13.31 297 ASP A CA 1
ATOM 2382 C C . ASP A 1 297 ? 28.151 33.754 17.179 1.00 14.82 297 ASP A C 1
ATOM 2383 O O . ASP A 1 297 ? 28.302 32.752 16.481 1.00 18.01 297 ASP A O 1
ATOM 2388 N N . LYS A 1 298 ? 29.113 34.652 17.367 1.00 14.55 298 LYS A N 1
ATOM 2389 C CA . LYS A 1 298 ? 30.418 34.508 16.729 1.00 14.28 298 LYS A CA 1
ATOM 2390 C C . LYS A 1 298 ? 31.550 34.386 17.743 1.00 16.73 298 LYS A C 1
ATOM 2391 O O . LYS A 1 298 ? 31.591 35.116 18.732 1.00 16.74 298 LYS A O 1
ATOM 2397 N N . GLU A 1 299 ? 32.464 33.453 17.493 1.00 16.49 299 GLU A N 1
ATOM 2398 C CA . GLU A 1 299 ? 33.600 33.237 18.382 1.00 16.88 299 GLU A CA 1
ATOM 2399 C C . GLU A 1 299 ? 34.761 34.143 17.994 1.00 14.54 299 GLU A C 1
ATOM 2400 O O . GLU A 1 299 ? 35.075 34.290 16.815 1.00 14.61 299 GLU A O 1
ATOM 2406 N N . PRO A 1 300 ? 35.412 34.768 18.987 1.00 14.65 300 PRO A N 1
ATOM 2407 C CA . PRO A 1 300 ? 36.545 35.665 18.740 1.00 14.65 300 PRO A CA 1
ATOM 2408 C C . PRO A 1 300 ? 37.598 35.081 17.801 1.00 14.98 300 PRO A C 1
ATOM 2409 O O . PRO A 1 300 ? 38.115 35.774 16.925 1.00 14.83 300 PRO A O 1
ATOM 2413 N N . GLU A 1 301 ? 37.910 33.803 17.983 1.00 15.52 301 GLU A N 1
ATOM 2414 C CA . GLU A 1 301 ? 38.904 33.146 17.148 1.00 15.78 301 GLU A CA 1
ATOM 2415 C C . GLU A 1 301 ? 38.464 33.114 15.686 1.00 16.49 301 GLU A C 1
ATOM 2416 O O . GLU A 1 301 ? 39.288 32.942 14.785 1.00 18.92 301 GLU A O 1
ATOM 2422 N N . ASP A 1 302 ? 37.164 33.291 15.458 1.00 14.39 302 ASP A N 1
ATOM 2423 C CA . ASP A 1 302 ? 36.607 33.267 14.110 1.00 17.68 302 ASP A CA 1
ATOM 2424 C C . ASP A 1 302 ? 36.241 34.645 13.554 1.00 14.37 302 ASP A C 1
ATOM 2425 O O . ASP A 1 302 ? 35.762 34.745 12.424 1.00 15.16 302 ASP A O 1
ATOM 2430 N N . TYR A 1 303 ? 36.453 35.703 14.336 1.00 12.21 303 TYR A N 1
ATOM 2431 C CA . TYR A 1 303 ? 36.135 37.051 13.862 1.00 11.09 303 TYR A CA 1
ATOM 2432 C C . TYR A 1 303 ? 36.841 37.308 12.532 1.00 11.62 303 TYR A C 1
ATOM 2433 O O . TYR A 1 303 ? 38.032 37.029 12.385 1.00 11.30 303 TYR A O 1
ATOM 2442 N N . ARG A 1 304 ? 36.105 37.858 11.573 1.00 10.87 304 ARG A N 1
ATOM 2443 C CA . ARG A 1 304 ? 36.645 38.144 10.247 1.00 11.50 304 ARG A CA 1
ATOM 2444 C C . ARG A 1 304 ? 36.506 39.614 9.906 1.00 10.03 304 ARG A C 1
ATOM 2445 O O . ARG A 1 304 ? 36.109 40.433 10.733 1.00 10.54 304 ARG A O 1
ATOM 2453 N N . ARG A 1 305 ? 36.866 39.923 8.666 1.00 13.06 305 ARG A N 1
ATOM 2454 C CA . ARG A 1 305 ? 36.663 41.245 8.110 1.00 10.68 305 ARG A CA 1
ATOM 2455 C C . ARG A 1 305 ? 35.260 40.984 7.554 1.00 9.91 305 ARG A C 1
ATOM 2456 O O . ARG A 1 305 ? 35.004 39.901 7.016 1.00 10.91 305 ARG A O 1
ATOM 2464 N N . TYR A 1 306 ? 34.349 41.935 7.701 1.00 11.20 306 TYR A N 1
ATOM 2465 C CA . TYR A 1 306 ? 32.989 41.755 7.192 1.00 9.99 306 TYR A CA 1
ATOM 2466 C C . TYR A 1 306 ? 32.584 42.949 6.353 1.00 10.42 306 TYR A C 1
ATOM 2467 O O . TYR A 1 306 ? 33.026 44.071 6.612 1.00 9.96 306 TYR A O 1
ATOM 2476 N N . LYS A 1 307 ? 31.753 42.715 5.342 1.00 11.16 307 LYS A N 1
ATOM 2477 C CA . LYS A 1 307 ? 31.227 43.833 4.573 1.00 10.16 307 LYS A CA 1
ATOM 2478 C C . LYS A 1 307 ? 30.293 44.414 5.635 1.00 10.85 307 LYS A C 1
ATOM 2479 O O . LYS A 1 307 ? 29.897 43.698 6.561 1.00 11.36 307 LYS A O 1
ATOM 2485 N N . ILE A 1 308 ? 29.931 45.684 5.539 1.00 11.14 308 ILE A N 1
ATOM 2486 C CA . ILE A 1 308 ? 29.088 46.229 6.592 1.00 11.26 308 ILE A CA 1
ATOM 2487 C C . ILE A 1 308 ? 27.718 45.576 6.702 1.00 10.82 308 ILE A C 1
ATOM 2488 O O . ILE A 1 308 ? 27.065 45.690 7.734 1.00 11.06 308 ILE A O 1
ATOM 2493 N N . ASP A 1 309 ? 27.285 44.870 5.662 1.00 11.00 309 ASP A N 1
ATOM 2494 C CA . ASP A 1 309 ? 25.987 44.207 5.732 1.00 11.79 309 ASP A CA 1
ATOM 2495 C C . ASP A 1 309 ? 26.094 42.857 6.444 1.00 13.50 309 ASP A C 1
ATOM 2496 O O . ASP A 1 309 ? 25.106 42.136 6.580 1.00 15.17 309 ASP A O 1
ATOM 2501 N N . GLY A 1 310 ? 27.300 42.518 6.897 1.00 11.10 310 GLY A N 1
ATOM 2502 C CA . GLY A 1 310 ? 27.493 41.272 7.618 1.00 11.92 310 GLY A CA 1
ATOM 2503 C C . GLY A 1 310 ? 28.169 40.142 6.866 1.00 12.52 310 GLY A C 1
ATOM 2504 O O . GLY A 1 310 ? 28.624 39.180 7.487 1.00 13.61 310 GLY A O 1
ATOM 2505 N N . GLU A 1 311 ? 28.242 40.242 5.542 1.00 12.00 311 GLU A N 1
ATOM 2506 C CA . GLU A 1 311 ? 28.873 39.191 4.749 1.00 13.46 311 GLU A CA 1
ATOM 2507 C C . GLU A 1 311 ? 30.326 39.025 5.175 1.00 14.03 311 GLU A C 1
ATOM 2508 O O . GLU A 1 311 ? 31.090 39.989 5.206 1.00 13.80 311 GLU A O 1
ATOM 2514 N N . PRO A 1 312 ? 30.728 37.792 5.508 1.00 12.84 312 PRO A N 1
ATOM 2515 C CA . PRO A 1 312 ? 32.107 37.552 5.936 1.00 11.63 312 PRO A CA 1
ATOM 2516 C C . PRO A 1 312 ? 33.133 37.312 4.835 1.00 14.62 312 PRO A C 1
ATOM 2517 O O . PRO A 1 312 ? 32.826 36.742 3.788 1.00 17.45 312 PRO A O 1
ATOM 2521 N N . PHE A 1 313 ? 34.356 37.763 5.096 1.00 13.39 313 PHE A N 1
ATOM 2522 C CA . PHE A 1 313 ? 35.489 37.561 4.200 1.00 13.28 313 PHE A CA 1
ATOM 2523 C C . PHE A 1 313 ? 36.230 36.382 4.819 1.00 11.93 313 PHE A C 1
ATOM 2524 O O . PHE A 1 313 ? 35.980 36.032 5.973 1.00 12.72 313 PHE A O 1
ATOM 2532 N N . GLU A 1 314 ? 37.138 35.772 4.067 1.00 12.98 314 GLU A N 1
ATOM 2533 C CA . GLU A 1 314 ? 37.915 34.667 4.613 1.00 13.73 314 GLU A CA 1
ATOM 2534 C C . GLU A 1 314 ? 38.908 35.234 5.621 1.00 12.10 314 GLU A C 1
ATOM 2535 O O . GLU A 1 314 ? 39.199 34.608 6.638 1.00 13.41 314 GLU A O 1
ATOM 2541 N N . GLU A 1 315 ? 39.419 36.427 5.332 1.00 12.26 315 GLU A N 1
ATOM 2542 C CA . GLU A 1 315 ? 40.394 37.073 6.203 1.00 10.66 315 GLU A CA 1
ATOM 2543 C C . GLU A 1 315 ? 39.902 37.268 7.631 1.00 13.85 315 GLU A C 1
ATOM 2544 O O . GLU A 1 315 ? 38.799 37.766 7.867 1.00 12.09 315 GLU A O 1
ATOM 2550 N N . LYS A 1 316 ? 40.735 36.864 8.583 1.00 12.52 316 LYS A N 1
ATOM 2551 C CA . LYS A 1 316 ? 40.408 37.008 9.992 1.00 11.37 316 LYS A CA 1
ATOM 2552 C C . LYS A 1 316 ? 40.715 38.426 10.451 1.00 12.70 316 LYS A C 1
ATOM 2553 O O . LYS A 1 316 ? 41.528 39.130 9.850 1.00 11.90 316 LYS A O 1
ATOM 2559 N N . SER A 1 317 ? 40.048 38.840 11.519 1.00 11.71 317 SER A N 1
ATOM 2560 C CA . SER A 1 317 ? 40.297 40.143 12.107 1.00 10.40 317 SER A CA 1
ATOM 2561 C C . SER A 1 317 ? 41.766 40.133 12.519 1.00 10.27 317 SER A C 1
ATOM 2562 O O . SER A 1 317 ? 42.261 39.125 13.029 1.00 11.97 317 SER A O 1
ATOM 2565 N N . LEU A 1 318 ? 42.464 41.239 12.292 1.00 9.80 318 LEU A N 1
ATOM 2566 C CA . LEU A 1 318 ? 43.867 41.320 12.676 1.00 9.79 318 LEU A CA 1
ATOM 2567 C C . LEU A 1 318 ? 43.980 41.777 14.127 1.00 10.15 318 LEU A C 1
ATOM 2568 O O . LEU A 1 318 ? 45.054 41.699 14.726 1.00 11.50 318 LEU A O 1
ATOM 2573 N N . HIS A 1 319 ? 42.865 42.235 14.692 1.00 9.79 319 HIS A N 1
ATOM 2574 C CA . HIS A 1 319 ? 42.845 42.733 16.065 1.00 10.40 319 HIS A CA 1
ATOM 2575 C C . HIS A 1 319 ? 41.579 42.308 16.812 1.00 10.83 319 HIS A C 1
ATOM 2576 O O . HIS A 1 319 ? 40.794 43.150 17.248 1.00 10.84 319 HIS A O 1
ATOM 2583 N N . PRO A 1 320 ? 41.377 40.992 16.986 1.00 9.97 320 PRO A N 1
ATOM 2584 C CA . PRO A 1 320 ? 40.189 40.495 17.687 1.00 9.81 320 PRO A CA 1
ATOM 2585 C C . PRO A 1 320 ? 40.062 40.956 19.139 1.00 10.35 320 PRO A C 1
ATOM 2586 O O . PRO A 1 320 ? 38.953 41.176 19.623 1.00 10.17 320 PRO A O 1
ATOM 2590 N N . VAL A 1 321 ? 41.187 41.102 19.834 1.00 9.87 321 VAL A N 1
ATOM 2591 C CA . VAL A 1 321 ? 41.149 41.560 21.222 1.00 9.69 321 VAL A CA 1
ATOM 2592 C C . VAL A 1 321 ? 40.657 43.011 21.247 1.00 9.72 321 VAL A C 1
ATOM 2593 O O . VAL A 1 321 ? 39.862 43.391 22.106 1.00 10.10 321 VAL A O 1
ATOM 2597 N N . GLY A 1 322 ? 41.122 43.815 20.294 1.00 9.30 322 GLY A N 1
ATOM 2598 C CA . GLY A 1 322 ? 40.679 45.195 20.220 1.00 9.27 322 GLY A CA 1
ATOM 2599 C C . GLY A 1 322 ? 39.185 45.249 19.934 1.00 7.95 322 GLY A C 1
ATOM 2600 O O . GLY A 1 322 ? 38.472 46.082 20.491 1.00 9.86 322 GLY A O 1
ATOM 2601 N N . LEU A 1 323 ? 38.708 44.367 19.059 1.00 9.30 323 LEU A N 1
ATOM 2602 C CA . LEU A 1 323 ? 37.285 44.327 18.738 1.00 8.79 323 LEU A CA 1
ATOM 2603 C C . LEU A 1 323 ? 36.484 44.002 20.004 1.00 10.34 323 LEU A C 1
ATOM 2604 O O . LEU A 1 323 ? 35.477 44.648 20.287 1.00 10.11 323 LEU A O 1
ATOM 2609 N N . ILE A 1 324 ? 36.937 43.008 20.764 1.00 9.93 324 ILE A N 1
ATOM 2610 C CA . ILE A 1 324 ? 36.268 42.629 22.007 1.00 9.81 324 ILE A CA 1
ATOM 2611 C C . ILE A 1 324 ? 36.205 43.827 22.955 1.00 9.29 324 ILE A C 1
ATOM 2612 O O . ILE A 1 324 ? 35.156 44.129 23.527 1.00 10.48 324 ILE A O 1
ATOM 2617 N N . ALA A 1 325 ? 37.332 44.512 23.117 1.00 8.74 325 ALA A N 1
ATOM 2618 C CA . ALA A 1 325 ? 37.398 45.668 24.002 1.00 8.41 325 ALA A CA 1
ATOM 2619 C C . ALA A 1 325 ? 36.438 46.779 23.593 1.00 9.02 325 ALA A C 1
ATOM 2620 O O . ALA A 1 325 ? 35.748 47.349 24.439 1.00 9.02 325 ALA A O 1
ATOM 2622 N N . THR A 1 326 ? 36.390 47.090 22.301 1.00 8.37 326 THR A N 1
ATOM 2623 C CA . THR A 1 326 ? 35.509 48.158 21.846 1.00 7.92 326 THR A CA 1
ATOM 2624 C C . THR A 1 326 ? 34.037 47.790 21.974 1.00 7.68 326 THR A C 1
ATOM 2625 O O . THR A 1 326 ? 33.224 48.633 22.349 1.00 8.80 326 THR A O 1
ATOM 2629 N N . ASN A 1 327 ? 33.692 46.538 21.678 1.00 7.91 327 ASN A N 1
ATOM 2630 C CA . ASN A 1 327 ? 32.299 46.121 21.801 1.00 7.62 327 ASN A CA 1
ATOM 2631 C C . ASN A 1 327 ? 31.864 46.198 23.261 1.00 9.68 327 ASN A C 1
ATOM 2632 O O . ASN A 1 327 ? 30.723 46.551 23.561 1.00 10.17 327 ASN A O 1
ATOM 2637 N N . ALA A 1 328 ? 32.776 45.867 24.171 1.00 8.62 328 ALA A N 1
ATOM 2638 C CA . ALA A 1 328 ? 32.471 45.925 25.596 1.00 8.57 328 ALA A CA 1
ATOM 2639 C C . ALA A 1 328 ? 32.307 47.380 26.038 1.00 8.99 328 ALA A C 1
ATOM 2640 O O . ALA A 1 328 ? 31.388 47.708 26.785 1.00 9.48 328 ALA A O 1
ATOM 2642 N N . MET A 1 329 ? 33.203 48.251 25.579 1.00 8.65 329 MET A N 1
ATOM 2643 C CA . MET A 1 329 ? 33.126 49.667 25.927 1.00 8.97 329 MET A CA 1
ATOM 2644 C C . MET A 1 329 ? 31.805 50.241 25.410 1.00 7.83 329 MET A C 1
ATOM 2645 O O . MET A 1 329 ? 31.228 51.149 26.013 1.00 9.31 329 MET A O 1
ATOM 2650 N N . GLY A 1 330 ? 31.333 49.696 24.293 1.00 9.25 330 GLY A N 1
ATOM 2651 C CA . GLY A 1 330 ? 30.078 50.148 23.723 1.00 9.36 330 GLY A CA 1
ATOM 2652 C C . GLY A 1 330 ? 28.905 49.953 24.664 1.00 9.76 330 GLY A C 1
ATOM 2653 O O . GLY A 1 330 ? 27.901 50.655 24.558 1.00 9.88 330 GLY A O 1
ATOM 2654 N N . SER A 1 331 ? 29.026 49.003 25.586 1.00 9.17 331 SER A N 1
ATOM 2655 C CA . SER A 1 331 ? 27.955 48.728 26.540 1.00 8.84 331 SER A CA 1
ATOM 2656 C C . SER A 1 331 ? 27.556 49.950 27.367 1.00 10.09 331 SER A C 1
ATOM 2657 O O . SER A 1 331 ? 26.459 49.996 27.918 1.00 10.35 331 SER A O 1
ATOM 2660 N N . LEU A 1 332 ? 28.435 50.944 27.457 1.00 10.16 332 LEU A N 1
ATOM 2661 C CA . LEU A 1 332 ? 28.113 52.150 28.215 1.00 9.96 332 LEU A CA 1
ATOM 2662 C C . LEU A 1 332 ? 26.942 52.894 27.571 1.00 10.40 332 LEU A C 1
ATOM 2663 O O . LEU A 1 332 ? 26.296 53.721 28.213 1.00 11.94 332 LEU A O 1
ATOM 2668 N N . ALA A 1 333 ? 26.672 52.593 26.302 1.00 9.38 333 ALA A N 1
ATOM 2669 C CA . ALA A 1 333 ? 25.574 53.228 25.578 1.00 9.93 333 ALA A CA 1
ATOM 2670 C C . ALA A 1 333 ? 24.305 52.374 25.580 1.00 11.29 333 ALA A C 1
ATOM 2671 O O . ALA A 1 333 ? 23.283 52.778 25.032 1.00 12.01 333 ALA A O 1
ATOM 2673 N N . SER A 1 334 ? 24.373 51.196 26.191 1.00 11.10 334 SER A N 1
ATOM 2674 C CA . SER A 1 334 ? 23.211 50.310 26.270 1.00 9.97 334 SER A CA 1
ATOM 2675 C C . SER A 1 334 ? 23.407 49.398 27.474 1.00 9.86 334 SER A C 1
ATOM 2676 O O . SER A 1 334 ? 23.535 48.179 27.338 1.00 11.65 334 SER A O 1
ATOM 2679 N N . VAL A 1 335 ? 23.422 49.999 28.659 1.00 10.89 335 VAL A N 1
ATOM 2680 C CA . VAL A 1 335 ? 23.644 49.248 29.888 1.00 11.45 335 VAL A CA 1
ATOM 2681 C C . VAL A 1 335 ? 22.613 48.155 30.157 1.00 16.27 335 VAL A C 1
ATOM 2682 O O . VAL A 1 335 ? 22.906 47.181 30.851 1.00 16.89 335 VAL A O 1
ATOM 2686 N N . ASP A 1 336 ? 21.413 48.313 29.607 1.00 14.92 336 ASP A N 1
ATOM 2687 C CA . ASP A 1 336 ? 20.356 47.322 29.791 1.00 15.64 336 ASP A CA 1
ATOM 2688 C C . ASP A 1 336 ? 20.167 46.478 28.536 1.00 16.60 336 ASP A C 1
ATOM 2689 O O . ASP A 1 336 ? 19.186 45.743 28.413 1.00 19.25 336 ASP A O 1
ATOM 2694 N N . GLY A 1 337 ? 21.109 46.587 27.605 1.00 13.40 337 GLY A N 1
ATOM 2695 C CA . GLY A 1 337 ? 21.027 45.829 26.370 1.00 12.09 337 GLY A CA 1
ATOM 2696 C C . GLY A 1 337 ? 21.077 44.334 26.616 1.00 12.53 337 GLY A C 1
ATOM 2697 O O . GLY A 1 337 ? 21.655 43.887 27.605 1.00 13.80 337 GLY A O 1
ATOM 2698 N N . PRO A 1 338 ? 20.488 43.528 25.725 1.00 12.05 338 PRO A N 1
ATOM 2699 C CA . PRO A 1 338 ? 20.486 42.071 25.890 1.00 11.32 338 PRO A CA 1
ATOM 2700 C C . PRO A 1 338 ? 21.860 41.399 25.914 1.00 12.06 338 PRO A C 1
ATOM 2701 O O . PRO A 1 338 ? 22.011 40.319 26.483 1.00 12.16 338 PRO A O 1
ATOM 2705 N N . TYR A 1 339 ? 22.863 42.038 25.320 1.00 12.71 339 TYR A N 1
ATOM 2706 C CA . TYR A 1 339 ? 24.205 41.460 25.268 1.00 10.99 339 TYR A CA 1
ATOM 2707 C C . TYR A 1 339 ? 25.250 42.286 26.007 1.00 10.19 339 TYR A C 1
ATOM 2708 O O . TYR A 1 339 ? 26.438 41.954 25.974 1.00 11.01 339 TYR A O 1
ATOM 2717 N N . ALA A 1 340 ? 24.820 43.351 26.673 1.00 10.86 340 ALA A N 1
ATOM 2718 C CA . ALA A 1 340 ? 25.749 44.228 27.384 1.00 13.77 340 ALA A CA 1
ATOM 2719 C C . ALA A 1 340 ? 26.615 43.495 28.404 1.00 12.12 340 ALA A C 1
ATOM 2720 O O . ALA A 1 340 ? 27.842 43.616 28.391 1.00 13.69 340 ALA A O 1
ATOM 2722 N N . LYS A 1 341 ? 25.970 42.744 29.289 1.00 13.48 341 LYS A N 1
ATOM 2723 C CA . LYS A 1 341 ? 26.659 41.981 30.326 1.00 14.96 341 LYS A CA 1
ATOM 2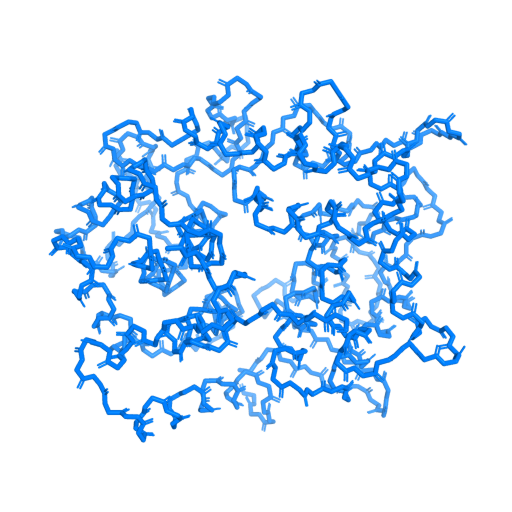724 C C . LYS A 1 341 ? 27.615 40.958 29.717 1.00 13.57 341 LYS A C 1
ATOM 2725 O O . LYS A 1 341 ? 28.763 40.826 30.150 1.00 13.15 341 LYS A O 1
ATOM 2731 N N . ALA A 1 342 ? 27.143 40.236 28.706 1.00 11.24 342 ALA A N 1
ATOM 2732 C CA . ALA A 1 342 ? 27.965 39.226 28.056 1.00 12.16 342 ALA A CA 1
ATOM 2733 C C . ALA A 1 342 ? 29.233 39.833 27.470 1.00 9.07 342 ALA A C 1
ATOM 2734 O O . ALA A 1 342 ? 30.309 39.250 27.572 1.00 10.93 342 ALA A O 1
ATOM 2736 N N . ASN A 1 343 ? 29.112 41.008 26.862 1.00 9.94 343 ASN A N 1
ATOM 2737 C CA . ASN A 1 343 ? 30.278 41.653 26.273 1.00 11.16 343 ASN A CA 1
ATOM 2738 C C . ASN A 1 343 ? 31.280 42.094 27.327 1.00 9.86 343 ASN A C 1
ATOM 2739 O O . ASN A 1 343 ? 32.487 41.918 27.152 1.00 10.66 343 ASN A O 1
ATOM 2744 N N . VAL A 1 344 ? 30.790 42.663 28.423 1.00 10.13 344 VAL A N 1
ATOM 2745 C CA . VAL A 1 344 ? 31.680 43.094 29.492 1.00 10.88 344 VAL A CA 1
ATOM 2746 C C . VAL A 1 344 ? 32.368 41.866 30.094 1.00 11.94 344 VAL A C 1
ATOM 2747 O O . VAL A 1 344 ? 33.562 41.906 30.395 1.00 10.89 344 VAL A O 1
ATOM 2751 N N . ASP A 1 345 ? 31.630 40.769 30.251 1.00 10.81 345 ASP A N 1
ATOM 2752 C CA . ASP A 1 345 ? 32.220 39.550 30.801 1.00 10.70 345 ASP A CA 1
ATOM 2753 C C . ASP A 1 345 ? 33.272 38.983 29.852 1.00 10.65 345 ASP A C 1
ATOM 2754 O O . ASP A 1 345 ? 34.332 38.525 30.286 1.00 11.77 345 ASP A O 1
ATOM 2759 N N . LEU A 1 346 ? 32.983 39.009 28.554 1.00 9.66 346 LEU A N 1
ATOM 2760 C CA . LEU A 1 346 ? 33.925 38.494 27.568 1.00 9.81 346 LEU A CA 1
ATOM 2761 C C . LEU A 1 346 ? 35.236 39.264 27.672 1.00 11.66 346 LEU A C 1
ATOM 2762 O O . LEU A 1 346 ? 36.316 38.677 27.684 1.00 10.45 346 LEU A O 1
ATOM 2767 N N . PHE A 1 347 ? 35.129 40.586 27.751 1.00 9.83 347 PHE A N 1
ATOM 2768 C CA . PHE A 1 347 ? 36.298 41.450 27.858 1.00 9.52 347 PHE A CA 1
ATOM 2769 C C . PHE A 1 347 ? 37.080 41.142 29.135 1.00 10.06 347 PHE A C 1
ATOM 2770 O O . PHE A 1 347 ? 38.309 41.029 29.108 1.00 9.99 347 PHE A O 1
ATOM 2778 N N . TRP A 1 348 ? 36.377 40.987 30.252 1.00 10.34 348 TRP A N 1
ATOM 2779 C CA . TRP A 1 348 ? 37.046 40.680 31.510 1.00 11.11 348 TRP A CA 1
ATOM 2780 C C . TRP A 1 348 ? 37.839 39.380 31.390 1.00 12.91 348 TRP A C 1
ATOM 2781 O O . TRP A 1 348 ? 38.938 39.256 31.935 1.00 11.89 348 TRP A O 1
ATOM 2792 N N . ASN A 1 349 ? 37.285 38.421 30.657 1.00 11.29 349 ASN A N 1
ATOM 2793 C CA . ASN A 1 349 ? 37.929 37.127 30.482 1.00 11.99 349 ASN A CA 1
ATOM 2794 C C . ASN A 1 349 ? 38.908 37.064 29.313 1.00 11.64 349 ASN A C 1
ATOM 2795 O O . ASN A 1 349 ? 39.342 35.981 28.920 1.00 15.26 349 ASN A O 1
ATOM 2800 N N . THR A 1 350 ? 39.253 38.223 2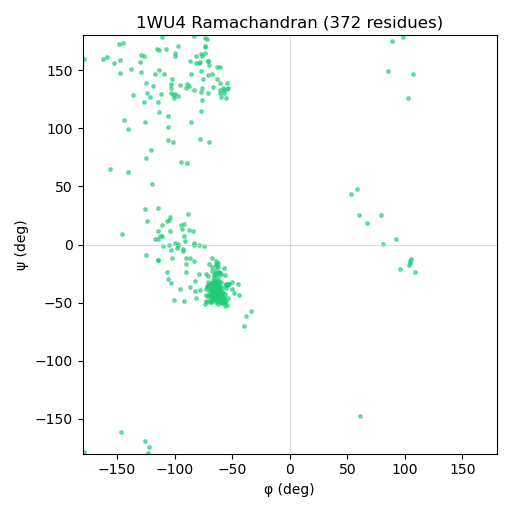8.763 1.00 11.68 350 THR A N 1
ATOM 2801 C CA . THR A 1 350 ? 40.194 38.297 27.651 1.00 13.37 350 THR A CA 1
ATOM 2802 C C . THR A 1 350 ? 41.465 39.007 28.107 1.00 10.73 350 THR A C 1
ATOM 2803 O O . THR A 1 350 ? 41.433 40.187 28.443 1.00 11.37 350 THR A O 1
ATOM 2807 N N . PRO A 1 351 ? 42.598 38.290 28.150 1.00 11.67 351 PRO A N 1
ATOM 2808 C CA . PRO A 1 351 ? 43.848 38.929 28.578 1.00 11.72 351 PRO A CA 1
ATOM 2809 C C . PRO A 1 351 ? 44.370 39.914 27.531 1.00 12.40 351 PRO A C 1
ATOM 2810 O O . PRO A 1 351 ? 44.016 39.824 26.354 1.00 12.71 351 PRO A O 1
ATOM 2814 N N . VAL A 1 352 ? 45.205 40.857 27.957 1.00 12.23 352 VAL A N 1
ATOM 2815 C CA . VAL A 1 352 ? 45.770 41.805 27.006 1.00 13.43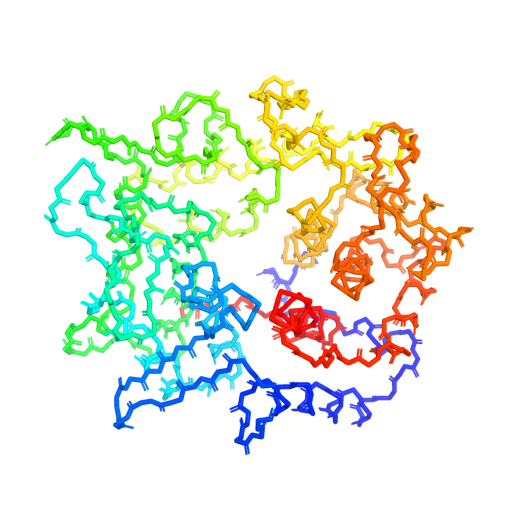 352 VAL A CA 1
ATOM 2816 C C . VAL A 1 352 ? 46.572 40.998 25.987 1.00 16.55 352 VAL A C 1
ATOM 2817 O O . VAL A 1 352 ? 47.058 39.905 26.291 1.00 14.33 352 VAL A O 1
ATOM 2821 N N . ARG A 1 353 ? 46.703 41.527 24.778 1.00 13.27 353 ARG A N 1
ATOM 2822 C CA . ARG A 1 353 ? 47.435 40.829 23.732 1.00 12.66 353 ARG A CA 1
ATOM 2823 C C . ARG A 1 353 ? 48.935 40.812 23.988 1.00 11.77 353 ARG A C 1
ATOM 2824 O O . ARG A 1 353 ? 49.499 41.760 24.531 1.00 13.38 353 ARG A O 1
ATOM 2832 N N . THR A 1 354 ? 49.570 39.716 23.592 1.00 13.67 354 THR A N 1
ATOM 2833 C CA . THR A 1 354 ? 51.010 39.560 23.742 1.00 14.39 354 THR A CA 1
ATOM 2834 C C . THR A 1 354 ? 51.604 39.517 22.342 1.00 15.50 354 THR A C 1
ATOM 2835 O O . THR A 1 354 ? 50.876 39.386 21.361 1.00 16.10 354 THR A O 1
ATOM 2839 N N . GLY A 1 355 ? 52.924 39.635 22.245 1.00 17.54 355 GLY A N 1
ATOM 2840 C CA . GLY A 1 355 ? 53.557 39.570 20.943 1.00 20.84 355 GLY A CA 1
ATOM 2841 C C . GLY A 1 355 ? 53.891 40.896 20.296 1.00 20.97 355 GLY A C 1
ATOM 2842 O O . GLY A 1 355 ? 53.591 41.964 20.831 1.00 19.12 355 GLY A O 1
ATOM 2843 N N . ASN A 1 356 ? 54.503 40.815 19.119 1.00 20.10 356 ASN A N 1
ATOM 2844 C CA . ASN A 1 356 ? 54.924 41.993 18.368 1.00 21.49 356 ASN A CA 1
ATOM 2845 C C . ASN A 1 356 ? 53.791 42.899 17.901 1.00 22.83 356 ASN A C 1
ATOM 2846 O O . ASN A 1 356 ? 54.035 44.048 17.538 1.00 22.79 356 ASN A O 1
ATOM 2851 N N . ARG A 1 357 ? 52.559 42.398 17.898 1.00 18.60 357 ARG A N 1
ATOM 2852 C CA . ARG A 1 357 ? 51.429 43.212 17.450 1.00 21.87 357 ARG A CA 1
ATOM 2853 C C . ARG A 1 357 ? 50.412 43.543 18.538 1.00 17.81 357 ARG A C 1
ATOM 2854 O O . ARG A 1 357 ? 49.225 43.711 18.263 1.00 19.36 357 ARG A O 1
ATOM 2862 N N . ARG A 1 358 ? 50.897 43.669 19.767 1.00 17.70 358 ARG A N 1
ATOM 2863 C CA . ARG A 1 358 ? 50.052 43.979 20.914 1.00 15.13 358 ARG A CA 1
ATOM 2864 C C . ARG A 1 358 ? 49.557 45.431 20.938 1.00 16.83 358 ARG A C 1
ATOM 2865 O O . ARG A 1 358 ? 48.513 45.727 21.514 1.00 14.81 358 ARG A O 1
ATOM 2873 N N . TYR A 1 359 ? 50.305 46.324 20.298 1.00 14.75 359 TYR A N 1
ATOM 2874 C CA . TYR A 1 359 ? 49.998 47.755 20.269 1.00 12.04 359 TYR A CA 1
ATOM 2875 C C . TYR A 1 359 ? 48.547 48.237 20.126 1.00 11.53 359 TYR A C 1
ATOM 2876 O O . TYR A 1 359 ? 47.980 48.788 21.074 1.00 10.77 359 TYR A O 1
ATOM 2885 N N . TYR A 1 360 ? 47.954 48.057 18.949 1.00 10.83 360 TYR A N 1
ATOM 2886 C CA . TYR A 1 360 ? 46.596 48.546 18.709 1.00 9.08 360 TYR A CA 1
ATOM 2887 C C . TYR A 1 360 ? 45.552 47.955 19.644 1.00 9.46 360 TYR A C 1
ATOM 2888 O O . TYR A 1 360 ? 44.755 48.683 20.240 1.00 10.01 360 TYR A O 1
ATOM 2897 N N . ASP A 1 361 ? 45.559 46.635 19.774 1.00 9.30 361 ASP A N 1
ATOM 2898 C CA . ASP A 1 361 ? 44.609 45.954 20.641 1.00 8.83 361 ASP A CA 1
ATOM 2899 C C . ASP A 1 361 ? 44.691 46.459 22.067 1.00 9.05 361 ASP A C 1
ATOM 2900 O O . ASP A 1 361 ? 43.674 46.721 22.704 1.00 9.10 361 ASP A O 1
ATOM 2905 N N . ASN A 1 362 ? 45.911 46.594 22.568 1.00 8.43 362 ASN A N 1
ATOM 2906 C CA . ASN A 1 362 ? 46.097 47.021 23.941 1.00 9.04 362 ASN A CA 1
ATO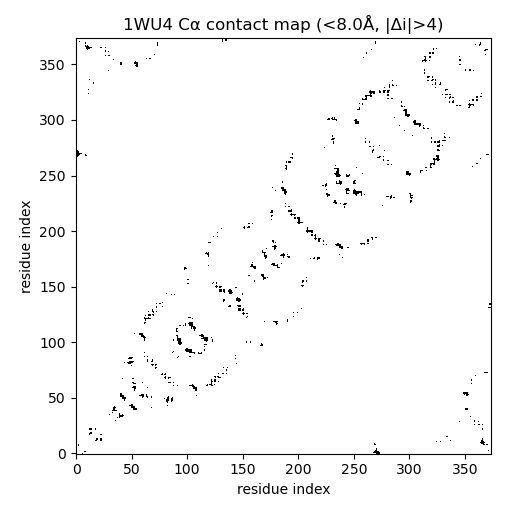M 2907 C C . ASN A 1 362 ? 45.752 48.474 24.220 1.00 7.92 362 ASN A C 1
ATOM 2908 O O . ASN A 1 362 ? 45.391 48.808 25.347 1.00 9.14 362 ASN A O 1
ATOM 2913 N N . CYS A 1 363 ? 45.853 49.340 23.213 1.00 9.97 363 CYS A N 1
ATOM 2914 C CA . CYS A 1 363 ? 45.463 50.733 23.416 1.00 9.54 363 CYS A CA 1
ATOM 2915 C C . CYS A 1 363 ? 43.948 50.732 23.611 1.00 9.20 363 CYS A C 1
ATOM 2916 O O . CYS A 1 363 ? 43.432 51.348 24.542 1.00 9.63 363 CYS A O 1
ATOM 2919 N N . LEU A 1 364 ? 43.245 50.026 22.729 1.00 8.45 364 LEU A N 1
ATOM 2920 C CA . LEU A 1 364 ? 41.789 49.931 22.814 1.00 7.68 364 LEU A CA 1
ATOM 2921 C C . LEU A 1 364 ? 41.390 49.264 24.128 1.00 9.41 364 LEU A C 1
ATOM 2922 O O . LEU A 1 364 ? 40.396 49.635 24.751 1.00 9.35 364 LEU A O 1
ATOM 2927 N N . TYR A 1 365 ? 42.190 48.289 24.546 1.00 8.96 365 TYR A N 1
ATOM 2928 C CA . TYR A 1 365 ? 41.963 47.546 25.777 1.00 8.57 365 TYR A CA 1
ATOM 2929 C C . TYR A 1 365 ? 42.031 48.481 26.992 1.00 9.35 365 TYR A C 1
ATOM 2930 O O . TYR A 1 365 ? 41.126 48.488 27.827 1.00 9.51 365 TYR A O 1
ATOM 2939 N N . LEU A 1 366 ? 43.096 49.276 27.095 1.00 8.43 366 LEU A N 1
ATOM 2940 C CA . LEU A 1 366 ? 43.218 50.179 28.234 1.00 8.90 366 LEU A CA 1
ATOM 2941 C C . LEU A 1 366 ? 42.105 51.223 28.249 1.00 8.27 366 LEU A C 1
ATOM 2942 O O . LEU A 1 366 ? 41.575 51.543 29.311 1.00 8.83 366 LEU A O 1
ATOM 2947 N N . PHE A 1 367 ? 41.748 51.760 27.085 1.00 8.79 367 PHE A N 1
ATOM 2948 C CA . PHE A 1 367 ? 40.670 52.743 27.048 1.00 9.22 367 PHE A CA 1
ATOM 2949 C C . PHE A 1 367 ? 39.377 52.124 27.584 1.00 9.03 367 PHE A C 1
ATOM 2950 O O . PHE A 1 367 ? 38.657 52.750 28.360 1.00 9.03 367 PHE A O 1
ATOM 2958 N N . ALA A 1 368 ? 39.096 50.890 27.177 1.00 8.57 368 ALA A N 1
ATOM 2959 C CA . ALA A 1 368 ? 37.892 50.201 27.634 1.00 7.70 368 ALA A CA 1
ATOM 2960 C C . ALA A 1 368 ? 37.952 49.914 29.135 1.00 8.98 368 ALA A C 1
ATOM 2961 O O . ALA A 1 368 ? 36.937 49.995 29.829 1.00 8.74 368 ALA A O 1
ATOM 2963 N N . MET A 1 369 ? 39.139 49.586 29.638 1.00 8.51 369 MET A N 1
ATOM 2964 C CA . MET A 1 369 ? 39.296 49.308 31.062 1.00 8.56 369 MET A CA 1
ATOM 2965 C C . MET A 1 369 ? 39.027 50.585 31.853 1.00 9.22 369 MET A C 1
ATOM 2966 O O . MET A 1 369 ? 38.393 50.553 32.908 1.00 10.25 369 MET A O 1
ATOM 2971 N N . LEU A 1 370 ? 39.507 51.714 31.343 1.00 8.24 370 LEU A N 1
ATOM 2972 C CA . LEU A 1 370 ? 39.290 52.986 32.017 1.00 7.72 370 LEU A CA 1
ATOM 2973 C C . LEU A 1 370 ? 37.814 53.381 31.962 1.00 8.55 370 LEU A C 1
ATOM 2974 O O . LEU A 1 370 ? 37.222 53.726 32.981 1.00 10.21 370 LEU A O 1
ATOM 2979 N N . ALA A 1 371 ? 37.218 53.319 30.775 1.00 8.92 371 ALA A N 1
ATOM 2980 C CA . ALA A 1 371 ? 35.819 53.705 30.620 1.00 8.03 371 ALA A CA 1
ATOM 2981 C C . ALA A 1 371 ? 34.836 52.823 31.387 1.00 9.06 371 ALA A C 1
ATOM 2982 O O . ALA A 1 371 ? 33.926 53.327 32.051 1.00 10.14 371 ALA A O 1
ATOM 2984 N N . LEU A 1 372 ? 35.013 51.510 31.304 1.00 8.57 372 LEU A N 1
ATOM 2985 C CA . LEU A 1 372 ? 34.100 50.602 31.986 1.00 8.67 372 LEU A CA 1
ATOM 2986 C C . LEU A 1 372 ? 34.215 50.623 33.506 1.00 9.35 372 LEU A C 1
ATOM 2987 O O . LEU A 1 372 ? 33.314 50.158 34.200 1.00 11.60 372 LEU A O 1
ATOM 2992 N N . SER A 1 373 ? 35.317 51.162 34.022 1.00 8.81 373 SER A N 1
ATOM 2993 C CA . SER A 1 373 ? 35.520 51.240 35.467 1.00 8.62 373 SER A CA 1
ATOM 2994 C C . SER A 1 373 ? 35.192 52.633 36.008 1.00 9.26 373 SER A C 1
ATOM 2995 O O . SER A 1 373 ? 35.327 52.885 37.205 1.00 11.23 373 SER A O 1
ATOM 2998 N N . GLY A 1 374 ? 34.760 53.531 35.124 1.00 9.80 374 GLY A N 1
ATOM 2999 C CA . GLY A 1 374 ? 34.422 54.884 35.535 1.00 10.28 374 GLY A CA 1
ATOM 3000 C C . GLY A 1 374 ? 35.632 55.782 35.713 1.00 11.05 374 GLY A C 1
ATOM 3001 O O . GLY A 1 374 ? 35.583 56.761 36.462 1.00 11.52 374 GLY A O 1
ATOM 3002 N N . ASN A 1 375 ? 36.717 55.461 35.014 1.00 10.27 375 ASN A N 1
ATOM 3003 C CA . ASN A 1 375 ? 37.946 56.236 35.117 1.00 11.58 375 ASN A CA 1
ATOM 3004 C C . ASN A 1 375 ? 38.383 56.985 33.860 1.00 10.96 375 ASN A C 1
ATOM 3005 O O . ASN A 1 375 ? 39.512 57.463 33.791 1.00 12.16 375 ASN A O 1
ATOM 3010 N N . PHE A 1 376 ? 37.512 57.071 32.859 1.00 9.99 376 PHE A N 1
ATOM 3011 C CA . PHE A 1 376 ? 37.832 57.823 31.643 1.00 8.90 376 PHE A CA 1
ATOM 3012 C C . PHE A 1 376 ? 36.961 59.060 31.838 1.00 9.85 376 PHE A C 1
ATOM 3013 O O . PHE A 1 376 ? 35.794 59.098 31.434 1.00 10.20 376 PHE A O 1
ATOM 3021 N N . LYS A 1 377 ? 37.538 60.065 32.488 1.00 9.43 377 LYS A N 1
ATOM 3022 C CA . LYS A 1 377 ? 36.806 61.270 32.840 1.00 9.55 377 LYS A CA 1
ATOM 3023 C C . LYS A 1 377 ? 37.105 62.542 32.072 1.00 10.36 377 LYS A C 1
ATOM 3024 O O . LYS A 1 377 ? 38.074 62.641 31.322 1.00 10.38 377 LYS A O 1
ATOM 3030 N N . ILE A 1 378 ? 36.236 63.522 32.290 1.00 10.09 378 ILE A N 1
ATOM 3031 C CA . ILE A 1 378 ? 36.383 64.841 31.705 1.00 9.81 378 ILE A CA 1
ATOM 3032 C C . ILE A 1 378 ? 37.055 65.638 32.817 1.00 10.84 378 ILE A C 1
ATOM 3033 O O . ILE A 1 378 ? 36.601 65.620 33.965 1.00 13.20 378 ILE A O 1
ATOM 3038 N N . TRP A 1 379 ? 38.156 66.303 32.493 1.00 10.87 379 TRP A N 1
ATOM 3039 C CA . TRP A 1 379 ? 38.858 67.103 33.479 1.00 10.46 379 TRP A CA 1
ATOM 3040 C C . TRP A 1 379 ? 38.580 68.566 33.179 1.00 11.40 379 TRP A C 1
ATOM 3041 O O . TRP A 1 379 ? 39.029 69.102 32.165 1.00 12.02 379 TRP A O 1
ATOM 3052 N N . PHE A 1 380 ? 37.806 69.184 34.068 1.00 12.14 380 PHE A N 1
ATOM 3053 C CA . PHE A 1 380 ? 37.381 70.576 33.951 1.00 12.17 380 PHE A CA 1
ATOM 3054 C C . PHE A 1 380 ? 38.377 71.568 34.535 1.00 12.72 380 PHE A C 1
ATOM 3055 O O . PHE A 1 380 ? 39.193 71.217 35.386 1.00 15.13 380 PHE A O 1
ATOM 3063 N N . PRO A 1 381 ? 38.308 72.833 34.088 1.00 13.62 381 PRO A N 1
ATOM 3064 C CA . PRO A 1 381 ? 39.206 73.884 34.577 1.00 18.61 381 PRO A CA 1
ATOM 3065 C C . PRO A 1 381 ? 39.005 74.116 36.073 1.00 22.99 381 PRO A C 1
ATOM 3066 O O . PRO A 1 381 ? 37.946 73.700 36.593 1.00 22.69 381 PRO A O 1
#

Sequence (374 aa):
EGAFYTREYRNLFKEFGYSEAEIQERVKDTWEQLFGDNPKIYYEVGDDLGYLLDTGNLDVRTEGMSYGMMMAVQMDRKDIFDRIWNWTMKNMYMTEGVHAGYFAWSCQPDGTKNSWGPAPDGEEYFALALFFASHRWGDGDEQPFNYSEQARKLLHTCVHNGEGGPGHPMWNRDNKLIKFIPEVEFSDPSYHLPHFYELFSLWANEEDRVFWKEAAEASREYLKIACHPETGLAPEYAYYDGTPNDEKGYGHFFSDSYRVAANIGLDAEWFGGSEWSAEEINKIQAFFADKEPEDYRRYKIDGEPFEEKSLHPVGLIATNAMGSLASVDGPYAKANVDLFWNTPVRTGNRRYYDNCLYLFAMLALSGNFKIWFP

CATH classification: 1.50.10.10

Organism: Halalkalibacterium halodurans (strain ATCC BAA-125 / DSM 18197 / FERM 7344 / JCM 9153 / C-125) (NCBI:txid272558)

Foldseek 3Di:
DACLPVVFFAQLCVVLPDDPVVLVVVLVVLCCVQVPPDVHQKAADDQFAIAGAQLQVQKGFLLRLLLQLLLCLLVVNVSSNRRSVVLQVVQFAACDDQLHLAGQGIGHPVRHRPGNWHFLLSLLSLLQSLVSCCLVPNADDDPPRRRLVSSQSSVCCQQDPPVPDNHFHQADQPLLEGDRTRPDQWHFLLSQQLLSLQVCLVRHDVVCNVSSPSNSVSSVVLLLLQADPQQLFGFGIGHSSNAADCVPHRRWRALSRLNNLLSLLVSCNHPNADPSLQVSLLSNLVLCVPPDLVAAATARSVNHGDNHHHPQSLLSLLSSQSSCSRHVPHPCNSVSVVVNVVDDQDDDSNSRSSSSSSSSSSCNSRRSSDRRDD

Nearest PDB structures (foldseek):
  1wu4-assembly1_A  TM=1.003E+00  e=2.949E-75  Halalkalibacterium halodurans C-125
  1wu6-assembly1_A  TM=1.001E+00  e=3.118E-73  Halalkalibacterium halodurans C-125
  2dro-assembly1_A  TM=1.001E+00  e=6.658E-73  Halalkalibacterium halodurans C-125
  1wu5-assembly1_A  TM=1.002E+00  e=4.946E-72  Halalkalibacterium halodurans C-125
  2drq-assembly1_A  TM=1.002E+00  e=2.137E-71  Halalkalibacterium halodurans C-125

Solvent-accessible surface area: 14856 Å² total; per-residue (Å²): 171,2,1,37,130,54,134,134,40,89,36,0,0,120,100,33,68,43,59,131,61,89,6,134,87,47,12,120,64,3,8,76,93,1,17,15,135,99,137,42,0,8,48,99,60,65,135,86,30,0,26,1,23,9,10,19,84,119,8,0,52,0,29,0,0,0,6,0,0,0,0,0,0,13,54,76,88,80,71,4,0,25,29,0,2,20,8,0,43,122,27,0,63,5,107,112,44,66,13,37,13,0,4,0,90,4,0,71,54,118,6,81,65,77,38,126,19,4,15,0,12,0,0,0,21,0,0,0,0,0,2,0,0,17,41,71,56,33,59,24,154,125,134,23,33,9,0,16,86,16,0,77,110,10,1,72,21,0,1,23,35,32,116,84,38,112,10,75,23,0,0,24,101,129,47,50,11,0,7,36,43,1,94,34,101,33,0,0,0,6,14,0,2,3,1,0,0,38,0,0,17,75,27,1,45,138,123,5,80,105,19,0,138,72,0,1,95,20,0,62,82,6,9,90,103,2,7,33,85,129,12,0,0,1,0,6,24,0,70,47,96,3,75,42,5,66,123,176,35,86,3,24,6,10,19,29,1,1,19,4,4,10,12,6,0,5,17,8,17,0,34,20,63,57,129,53,14,27,78,2,2,40,64,4,1,44,30,11,60,118,52,115,27,136,60,6,60,38,4,81,30,80,12,99,81,68,168,74,102,10,97,30,39,24,0,0,8,0,1,4,0,8,0,0,9,8,9,39,139,13,100,72,0,93,61,18,0,35,65,0,42,110,16,104,16,62,114,44,113,129,28,7,18,0,1,0,7,1,0,12,0,0,0,3,0,7,10,59,4,66,7,58,48,120

Radius of gyration: 19.18 Å; Cα contacts (8 Å, |Δi|>4): 755; chains: 1; bounding box: 49×49×48 Å

GO terms:
  GO:0033951 oligosaccharide reducing-end xylanase activity (F, EXP)